Protein 1R1F (pdb70)

Structure (mmCIF, N/CA/C/O backbone):
data_1R1F
#
_entry.id   1R1F
#
loop_
_atom_site.group_PDB
_atom_site.id
_atom_site.type_symbol
_atom_site.label_atom_id
_atom_site.label_alt_id
_atom_site.label_comp_id
_atom_site.label_asym_id
_atom_site.label_entity_id
_atom_site.label_seq_id
_atom_site.pdbx_PDB_ins_code
_atom_site.Cartn_x
_atom_site.Cartn_y
_atom_site.Cartn_z
_atom_site.occupancy
_atom_site.B_iso_or_equiv
_atom_site.auth_seq_id
_atom_site.auth_comp_id
_atom_site.auth_asym_id
_atom_site.auth_atom_id
_atom_site.pdbx_PDB_model_num
ATOM 1 N N . THR A 1 1 ? 4.354 7.606 -0.552 1.00 0.00 1 THR A N 1
ATOM 2 C CA . THR A 1 1 ? 3.539 8.116 -1.624 1.00 0.00 1 THR A CA 1
ATOM 3 C C . THR A 1 1 ? 3.511 7.084 -2.737 1.00 0.00 1 THR A C 1
ATOM 4 O O . THR A 1 1 ? 4.138 7.264 -3.778 1.00 0.00 1 THR A O 1
ATOM 15 N N . PHE A 1 2 ? 2.801 5.991 -2.472 1.00 0.00 2 PHE A N 1
ATOM 16 C CA . PHE A 1 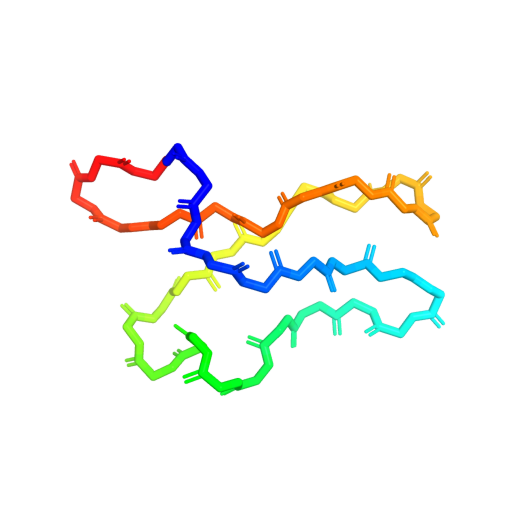2 ? 2.665 4.879 -3.404 1.00 0.00 2 PHE A CA 1
ATOM 17 C C . PHE A 1 2 ? 3.911 3.975 -3.385 1.00 0.00 2 PHE A C 1
ATOM 18 O O . PHE A 1 2 ? 4.853 4.173 -4.148 1.00 0.00 2 PHE A O 1
ATOM 35 N N . CYS A 1 3 ? 3.889 2.972 -2.506 1.00 0.00 3 CYS A N 1
ATOM 36 C CA . CYS A 1 3 ? 4.989 2.006 -2.387 1.00 0.00 3 CYS A CA 1
ATOM 37 C C . CYS A 1 3 ? 5.178 1.263 -3.694 1.00 0.00 3 CYS A C 1
ATOM 38 O O . CYS A 1 3 ? 6.217 1.369 -4.343 1.00 0.00 3 CYS A O 1
ATOM 45 N N . GLY A 1 4 ? 4.151 0.518 -4.065 1.00 0.00 4 GLY A N 1
ATOM 46 C CA . GLY A 1 4 ? 4.199 -0.235 -5.294 1.00 0.00 4 GLY A CA 1
ATOM 47 C C . GLY A 1 4 ? 2.931 -1.025 -5.544 1.00 0.00 4 GLY A C 1
ATOM 48 O O . GLY A 1 4 ? 2.367 -0.979 -6.634 1.00 0.00 4 GLY A O 1
ATOM 52 N N . GLU A 1 5 ? 2.482 -1.757 -4.534 1.00 0.00 5 GLU A N 1
ATOM 53 C CA . GLU A 1 5 ? 1.274 -2.565 -4.657 1.00 0.00 5 GLU A CA 1
ATOM 54 C C . GLU A 1 5 ? 0.021 -1.721 -4.419 1.00 0.00 5 GLU A C 1
ATOM 55 O O . GLU A 1 5 ? 0.056 -0.490 -4.480 1.00 0.00 5 GLU A O 1
ATOM 67 N N . THR A 1 6 ? -1.082 -2.392 -4.123 1.00 0.00 6 THR A N 1
ATOM 68 C CA . THR A 1 6 ? -2.348 -1.729 -3.856 1.00 0.00 6 THR A CA 1
ATOM 69 C C . THR A 1 6 ? -3.188 -2.587 -2.917 1.00 0.00 6 THR A C 1
ATOM 70 O O . THR A 1 6 ? -3.187 -3.812 -3.024 1.00 0.00 6 THR A O 1
ATOM 81 N N . CYS A 1 7 ? -3.899 -1.951 -2.006 1.00 0.00 7 CYS A N 1
ATOM 82 C CA . CYS A 1 7 ? -4.729 -2.682 -1.062 1.00 0.00 7 CYS A CA 1
ATOM 83 C C . CYS A 1 7 ? -6.200 -2.677 -1.509 1.00 0.00 7 CYS A C 1
ATOM 84 O O . CYS A 1 7 ? -6.877 -1.657 -1.435 1.00 0.00 7 CYS A O 1
ATOM 91 N N . ARG A 1 8 ? -6.678 -3.831 -1.985 1.00 0.00 8 ARG A N 1
ATOM 92 C CA . ARG A 1 8 ? -8.068 -3.971 -2.448 1.00 0.00 8 ARG A CA 1
ATOM 93 C C . ARG A 1 8 ? -8.946 -4.422 -1.306 1.00 0.00 8 ARG A C 1
ATOM 94 O O . ARG A 1 8 ? -8.895 -3.863 -0.215 1.00 0.00 8 ARG A O 1
ATOM 115 N N . VAL A 1 9 ? -9.726 -5.474 -1.543 1.00 0.00 9 VAL A N 1
ATOM 116 C CA . VAL A 1 9 ? -10.573 -5.999 -0.504 1.00 0.00 9 VAL A CA 1
ATOM 117 C C . VAL A 1 9 ? -9.817 -7.046 0.310 1.00 0.00 9 VAL A C 1
ATOM 118 O O . VAL A 1 9 ? -10.391 -7.928 0.944 1.00 0.00 9 VAL A O 1
ATOM 131 N N . ILE A 1 10 ? -8.514 -6.867 0.285 1.00 0.00 10 ILE A N 1
ATOM 132 C CA . ILE A 1 10 ? -7.531 -7.672 0.989 1.00 0.00 10 ILE A CA 1
ATOM 133 C C . ILE A 1 10 ? -6.291 -6.799 1.087 1.00 0.00 10 ILE A C 1
ATOM 134 O O . ILE A 1 10 ? -5.294 -7.025 0.402 1.00 0.00 10 ILE A O 1
ATOM 150 N N . PRO A 1 11 ? -6.386 -5.712 1.870 1.00 0.00 11 PRO A N 1
ATOM 151 C CA . PRO A 1 11 ? -5.319 -4.724 1.991 1.00 0.00 11 PRO A CA 1
ATOM 152 C C . PRO A 1 11 ? -4.042 -5.205 2.645 1.00 0.00 11 PRO A C 1
ATOM 153 O O . PRO A 1 11 ? -3.775 -6.396 2.780 1.00 0.00 11 PRO A O 1
ATOM 164 N N . VAL A 1 12 ? -3.269 -4.207 3.044 1.00 0.00 12 VAL A N 1
ATOM 165 C CA . VAL A 1 12 ? -1.991 -4.382 3.693 1.00 0.00 12 VAL A CA 1
ATOM 166 C C . VAL A 1 12 ? -1.032 -5.156 2.809 1.00 0.00 12 VAL A C 1
ATOM 167 O O . VAL A 1 12 ? -0.686 -6.303 3.100 1.00 0.00 12 VAL A O 1
ATOM 180 N N . CYS A 1 13 ? -0.618 -4.511 1.730 1.00 0.00 13 CYS A N 1
ATOM 181 C CA . CYS A 1 13 ? 0.315 -5.107 0.780 1.00 0.00 13 CYS A CA 1
ATOM 182 C C . CYS A 1 13 ? 1.491 -5.736 1.530 1.00 0.00 13 CYS A C 1
ATOM 183 O O . CYS A 1 13 ? 2.266 -5.042 2.183 1.00 0.00 13 CYS A O 1
ATOM 190 N N . THR A 1 14 ? 1.562 -7.059 1.488 1.00 0.00 14 THR A N 1
ATOM 191 C CA . THR A 1 14 ? 2.574 -7.811 2.221 1.00 0.00 14 THR A CA 1
ATOM 192 C C . THR A 1 14 ? 3.964 -7.812 1.564 1.00 0.00 14 THR A C 1
ATOM 193 O O . THR A 1 14 ? 4.967 -7.994 2.256 1.00 0.00 14 THR A O 1
ATOM 204 N N . TYR A 1 15 ? 4.046 -7.609 0.256 1.00 0.00 15 TYR A N 1
ATOM 205 C CA . TYR A 1 15 ? 5.346 -7.601 -0.411 1.00 0.00 15 TYR A CA 1
ATOM 206 C C . TYR A 1 15 ? 6.120 -6.345 -0.023 1.00 0.00 15 TYR A C 1
ATOM 207 O O . TYR A 1 15 ? 7.291 -6.401 0.353 1.00 0.00 15 TYR A O 1
ATOM 225 N N . SER A 1 16 ? 5.439 -5.222 -0.109 1.00 0.00 16 SER A N 1
ATOM 226 C CA . SER A 1 16 ? 6.015 -3.930 0.231 1.00 0.00 16 SER A CA 1
ATOM 227 C C . SER A 1 16 ? 6.026 -3.725 1.747 1.00 0.00 16 SER A C 1
ATOM 228 O O . SER A 1 16 ? 6.660 -2.798 2.259 1.00 0.00 16 SER A O 1
ATOM 236 N N . ALA A 1 17 ? 5.328 -4.610 2.461 1.00 0.00 17 ALA A N 1
ATOM 237 C CA . ALA A 1 17 ? 5.251 -4.552 3.920 1.00 0.00 17 ALA A CA 1
ATOM 238 C C . ALA A 1 17 ? 6.627 -4.691 4.561 1.00 0.00 17 ALA A C 1
ATOM 239 O O . ALA A 1 17 ? 6.827 -4.267 5.695 1.00 0.00 17 ALA A O 1
ATOM 246 N N . ALA A 1 18 ? 7.572 -5.281 3.828 1.00 0.00 18 ALA A N 1
ATOM 247 C CA . ALA A 1 18 ? 8.937 -5.464 4.326 1.00 0.00 18 ALA A CA 1
ATOM 248 C C . ALA A 1 18 ? 9.545 -4.118 4.718 1.00 0.00 18 ALA A C 1
ATOM 249 O O . ALA A 1 18 ? 10.260 -4.006 5.711 1.00 0.00 18 ALA A O 1
ATOM 256 N N . LEU A 1 19 ? 9.221 -3.097 3.935 1.00 0.00 19 LEU A N 1
ATOM 257 C CA . LEU A 1 19 ? 9.686 -1.738 4.183 1.00 0.00 19 LEU A CA 1
ATOM 258 C C . LEU A 1 19 ? 8.899 -1.083 5.304 1.00 0.00 19 LEU A C 1
ATOM 259 O O . LEU A 1 19 ? 9.339 -0.103 5.897 1.00 0.00 19 LEU A O 1
ATOM 275 N N . GLY A 1 20 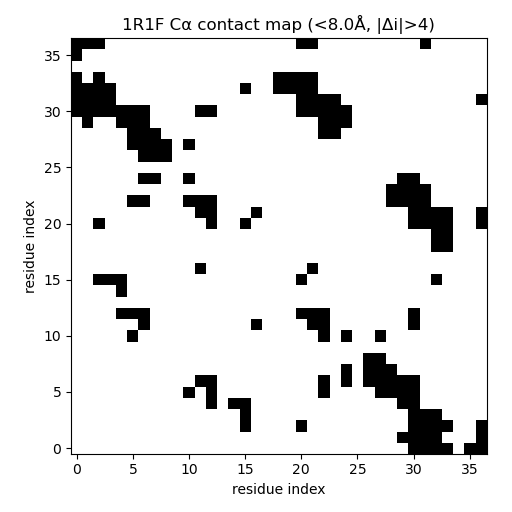? 7.720 -1.616 5.554 1.00 0.00 20 GLY A N 1
ATOM 276 C CA . GLY A 1 20 ? 6.848 -1.061 6.563 1.00 0.00 20 GLY A CA 1
ATOM 277 C C . GLY A 1 20 ? 5.819 -0.176 5.906 1.00 0.00 20 GLY A C 1
ATOM 278 O O . GLY A 1 20 ? 5.164 0.639 6.557 1.00 0.00 20 GLY A O 1
ATOM 282 N N . CYS A 1 21 ? 5.698 -0.363 4.594 1.00 0.00 21 CYS A N 1
ATOM 283 C CA . CYS A 1 21 ? 4.765 0.380 3.765 1.00 0.00 21 CYS A CA 1
ATOM 284 C C . CYS A 1 21 ? 3.340 0.180 4.259 1.00 0.00 21 CYS A C 1
ATOM 285 O O . CYS A 1 21 ? 2.946 -0.931 4.625 1.00 0.00 21 CYS A O 1
ATOM 292 N N . THR A 1 22 ? 2.576 1.260 4.299 1.00 0.00 22 THR A N 1
ATOM 293 C CA . THR A 1 22 ? 1.218 1.198 4.787 1.00 0.00 22 THR A CA 1
ATOM 294 C C . THR A 1 22 ? 0.247 1.820 3.806 1.00 0.00 22 THR A C 1
ATOM 295 O O . THR A 1 22 ? 0.498 2.876 3.227 1.00 0.00 22 THR A O 1
ATOM 306 N N . CYS A 1 23 ? -0.860 1.147 3.620 1.00 0.00 23 CYS A N 1
ATOM 307 C CA . CYS A 1 23 ? -1.894 1.607 2.722 1.00 0.00 23 CYS A CA 1
ATOM 308 C C . CYS A 1 23 ? -2.904 2.449 3.491 1.00 0.00 23 CYS A C 1
ATOM 309 O O . CYS A 1 23 ? -2.938 2.407 4.721 1.00 0.00 23 CYS A O 1
ATOM 316 N N . ASP A 1 24 ? -3.736 3.180 2.768 1.00 0.00 24 ASP A N 1
ATOM 317 C CA . ASP A 1 24 ? -4.768 4.005 3.387 1.00 0.00 24 ASP A CA 1
ATOM 318 C C . ASP A 1 24 ? -6.040 3.174 3.572 1.00 0.00 24 ASP A C 1
ATOM 319 O O . ASP A 1 24 ? -6.674 3.216 4.625 1.00 0.00 24 ASP A O 1
ATOM 328 N N . ASP A 1 25 ? -6.363 2.396 2.535 1.00 0.00 25 ASP A N 1
ATOM 329 C CA . ASP A 1 25 ? -7.524 1.488 2.509 1.00 0.00 25 ASP A CA 1
ATOM 330 C C . ASP A 1 25 ? -8.849 2.194 2.638 1.00 0.00 25 ASP A C 1
ATOM 331 O O . ASP A 1 25 ? -9.158 2.874 3.614 1.00 0.00 25 ASP A O 1
ATOM 340 N N . ARG A 1 26 ? -9.642 1.965 1.621 1.00 0.00 26 ARG A N 1
ATOM 341 C CA . ARG A 1 26 ? -10.971 2.498 1.517 1.00 0.00 26 ARG A CA 1
ATOM 342 C C . ARG A 1 26 ? -11.751 1.541 0.661 1.00 0.00 26 ARG A C 1
ATOM 343 O O . ARG A 1 26 ? -12.433 1.949 -0.278 1.00 0.00 26 ARG A O 1
ATOM 364 N N . SER A 1 27 ? -11.545 0.251 0.956 1.00 0.00 27 SER A N 1
ATOM 365 C CA . SER A 1 27 ? -12.123 -0.853 0.197 1.00 0.00 27 SER A CA 1
ATOM 366 C C . SER A 1 27 ? -11.230 -1.085 -1.018 1.00 0.00 27 SER A C 1
ATOM 367 O O . SER A 1 27 ? -11.198 -2.167 -1.610 1.00 0.00 27 SER A O 1
ATOM 375 N N . ASP A 1 28 ? -10.475 -0.034 -1.326 1.00 0.00 28 ASP A N 1
ATOM 376 C CA . ASP A 1 28 ? -9.506 0.001 -2.400 1.00 0.00 28 ASP A CA 1
ATOM 377 C C . ASP A 1 28 ? -8.846 1.372 -2.406 1.00 0.00 28 ASP A C 1
ATOM 378 O O . ASP A 1 28 ? -9.477 2.370 -2.049 1.00 0.00 28 ASP A O 1
ATOM 387 N N . GLY A 1 29 ? -7.578 1.420 -2.776 1.00 0.00 29 GLY A N 1
ATOM 388 C CA . GLY A 1 29 ? -6.862 2.679 -2.791 1.00 0.00 29 GLY A CA 1
ATOM 389 C C . GLY A 1 29 ? -5.497 2.554 -3.415 1.00 0.00 29 GLY A C 1
ATOM 390 O O . GLY A 1 29 ? -5.375 2.426 -4.631 1.00 0.00 29 GLY A O 1
ATOM 394 N N . LEU A 1 30 ? -4.464 2.603 -2.578 1.00 0.00 30 LEU A N 1
ATOM 395 C CA . LEU A 1 30 ? -3.089 2.506 -3.049 1.00 0.00 30 LEU A CA 1
ATOM 396 C C . LEU A 1 30 ? -2.128 2.436 -1.865 1.00 0.00 30 LEU A C 1
ATOM 397 O O . LEU A 1 30 ? -2.158 3.298 -0.984 1.00 0.00 30 LEU A O 1
ATOM 413 N N . CYS A 1 31 ? -1.277 1.412 -1.840 1.00 0.00 31 CYS A N 1
ATOM 414 C CA . CYS A 1 31 ? -0.315 1.250 -0.754 1.00 0.00 31 CYS A CA 1
ATOM 415 C C . CYS A 1 31 ? 0.734 2.346 -0.812 1.00 0.00 31 CYS A C 1
ATOM 416 O O . CYS A 1 31 ? 1.212 2.704 -1.887 1.00 0.00 31 CYS A O 1
ATOM 423 N N . LYS A 1 32 ? 1.071 2.907 0.339 1.00 0.00 32 LYS A N 1
ATOM 424 C CA . LYS A 1 32 ? 2.032 3.986 0.397 1.00 0.00 32 LYS A CA 1
ATOM 425 C C . LYS A 1 32 ? 3.411 3.478 0.783 1.00 0.00 32 LYS A C 1
ATOM 426 O O . LYS A 1 32 ? 3.533 2.428 1.399 1.00 0.00 32 LYS A O 1
ATOM 445 N N . ARG A 1 33 ? 4.441 4.207 0.356 1.00 0.00 33 ARG A N 1
ATOM 446 C CA . ARG A 1 33 ? 5.832 3.815 0.597 1.00 0.00 33 ARG A CA 1
ATOM 447 C C . ARG A 1 33 ? 6.286 4.156 2.026 1.00 0.00 33 ARG A C 1
ATOM 448 O O . ARG A 1 33 ? 5.472 4.177 2.943 1.00 0.00 33 ARG A O 1
ATOM 469 N N . ASN A 1 34 ? 7.583 4.424 2.187 1.00 0.00 34 ASN A N 1
ATOM 470 C CA . ASN A 1 34 ? 8.201 4.771 3.471 1.00 0.00 34 ASN A CA 1
ATOM 471 C C . ASN A 1 34 ? 9.328 5.751 3.215 1.00 0.00 34 ASN A C 1
ATOM 472 O O . ASN A 1 34 ? 9.940 5.716 2.152 1.00 0.00 34 ASN A O 1
ATOM 483 N N . GLY A 1 35 ? 9.557 6.665 4.151 1.00 0.00 35 GLY A N 1
ATOM 484 C CA . GLY A 1 35 ? 10.570 7.693 3.955 1.00 0.00 35 GLY A CA 1
ATOM 485 C C . GLY A 1 35 ? 9.955 8.830 3.174 1.00 0.00 35 GLY A C 1
ATOM 486 O O . GLY A 1 35 ? 10.074 10.002 3.525 1.00 0.00 35 GLY A O 1
ATOM 490 N N . ASP A 1 36 ? 9.227 8.426 2.149 1.00 0.00 36 ASP A N 1
ATOM 491 C CA . ASP A 1 36 ? 8.472 9.309 1.284 1.00 0.00 36 ASP A CA 1
ATOM 492 C C . ASP A 1 36 ? 7.172 8.579 0.884 1.00 0.00 36 ASP A C 1
ATOM 493 O O . ASP A 1 36 ? 6.849 8.454 -0.296 1.00 0.00 36 ASP A O 1
ATOM 502 N N . PRO A 1 37 ? 6.415 8.040 1.886 1.00 0.00 37 PRO A N 1
ATOM 503 C CA . PRO A 1 37 ? 5.171 7.268 1.660 1.00 0.00 37 PRO A CA 1
ATOM 504 C C . PRO A 1 37 ? 4.182 7.935 0.720 1.00 0.00 37 PRO A C 1
ATOM 505 O O . PRO A 1 37 ? 3.304 8.700 1.120 1.00 0.00 37 PRO A O 1
ATOM 516 N N . THR A 1 1 ? 5.232 7.166 -0.784 1.00 0.00 1 THR A N 2
ATOM 517 C CA . THR A 1 1 ? 4.523 7.327 -2.011 1.00 0.00 1 THR A CA 2
ATOM 518 C C . THR A 1 1 ? 4.120 5.929 -2.423 1.00 0.00 1 THR A C 2
ATOM 519 O O . THR A 1 1 ? 4.652 4.967 -1.871 1.00 0.00 1 THR A O 2
ATOM 530 N N . PHE A 1 2 ? 3.176 5.824 -3.331 1.00 0.00 2 PHE A N 2
ATOM 531 C CA . PHE A 1 2 ? 2.672 4.537 -3.792 1.00 0.00 2 PHE A CA 2
ATOM 532 C C . PHE A 1 2 ? 3.809 3.537 -4.044 1.00 0.00 2 PHE A C 2
ATOM 533 O O . PHE A 1 2 ? 4.562 3.657 -5.009 1.00 0.00 2 PHE A O 2
ATOM 550 N N . CYS A 1 3 ? 3.937 2.587 -3.118 1.00 0.00 3 CYS A N 2
ATOM 551 C CA . CYS A 1 3 ? 4.985 1.563 -3.160 1.00 0.00 3 CYS A CA 2
ATOM 552 C C . CYS A 1 3 ? 4.977 0.773 -4.467 1.00 0.00 3 CYS A C 2
ATOM 553 O O . CYS A 1 3 ? 5.933 0.821 -5.240 1.00 0.00 3 CYS A O 2
ATOM 560 N N . GLY A 1 4 ? 3.901 0.032 -4.688 1.00 0.00 4 GLY A N 2
ATOM 561 C CA . GLY A 1 4 ? 3.777 -0.784 -5.880 1.00 0.00 4 GLY A CA 2
ATOM 562 C C . GLY A 1 4 ? 2.547 -1.654 -5.797 1.00 0.00 4 GLY A C 2
ATOM 563 O O . GLY A 1 4 ? 1.787 -1.774 -6.756 1.00 0.00 4 GLY A O 2
ATOM 567 N N . GLU A 1 5 ? 2.339 -2.235 -4.623 1.00 0.00 5 GLU A N 2
ATOM 568 C CA . GLU A 1 5 ? 1.175 -3.069 -4.378 1.00 0.00 5 GLU A CA 2
ATOM 569 C C . GLU A 1 5 ? -0.060 -2.203 -4.200 1.00 0.00 5 GLU A C 2
ATOM 570 O O . GLU A 1 5 ? 0.040 -0.978 -4.087 1.00 0.00 5 GLU A O 2
ATOM 582 N N . THR A 1 6 ? -1.218 -2.832 -4.141 1.00 0.00 6 THR A N 2
ATOM 583 C CA . THR A 1 6 ? -2.454 -2.105 -3.944 1.00 0.00 6 THR A CA 2
ATOM 584 C C . THR A 1 6 ? -3.335 -2.794 -2.911 1.00 0.00 6 THR A C 2
ATOM 585 O O . THR A 1 6 ? -3.854 -3.887 -3.140 1.00 0.00 6 THR A O 2
ATOM 596 N N . CYS A 1 7 ? -3.515 -2.129 -1.787 1.00 0.00 7 CYS A N 2
ATOM 597 C CA . CYS A 1 7 ? -4.352 -2.632 -0.705 1.00 0.00 7 CYS A CA 2
ATOM 598 C C . CYS A 1 7 ? -5.826 -2.374 -1.031 1.00 0.00 7 CYS A C 2
ATOM 599 O O . CYS A 1 7 ? -6.511 -1.627 -0.339 1.00 0.00 7 CYS A O 2
ATOM 606 N N . ARG A 1 8 ? -6.269 -2.983 -2.131 1.00 0.00 8 ARG A N 2
ATOM 607 C CA . ARG A 1 8 ? -7.634 -2.844 -2.648 1.00 0.00 8 ARG A CA 2
ATOM 608 C C . ARG A 1 8 ? -8.671 -3.579 -1.800 1.00 0.00 8 ARG A C 2
ATOM 609 O O . ARG A 1 8 ? -8.813 -3.332 -0.608 1.00 0.00 8 ARG A O 2
ATOM 630 N N . VAL A 1 9 ? -9.386 -4.501 -2.437 1.00 0.00 9 VAL A N 2
ATOM 631 C CA . VAL A 1 9 ? -10.420 -5.292 -1.761 1.00 0.00 9 VAL A CA 2
ATOM 632 C C . VAL A 1 9 ? -9.787 -6.514 -1.109 1.00 0.00 9 VAL A C 2
ATOM 633 O O . VAL A 1 9 ? -10.426 -7.535 -0.865 1.00 0.00 9 VAL A O 2
ATOM 646 N N . ILE A 1 10 ? -8.515 -6.335 -0.815 1.00 0.00 10 ILE A N 2
ATOM 647 C CA . ILE A 1 10 ? -7.645 -7.299 -0.162 1.00 0.00 10 ILE A CA 2
ATOM 648 C C . ILE A 1 10 ? -6.389 -6.532 0.215 1.00 0.00 10 ILE A C 2
ATOM 649 O O . ILE A 1 10 ? -5.345 -6.670 -0.423 1.00 0.00 10 ILE A O 2
ATOM 665 N N . PRO A 1 11 ? -6.506 -5.632 1.208 1.00 0.00 11 PRO A N 2
ATOM 666 C CA . PRO A 1 11 ? -5.406 -4.765 1.624 1.00 0.00 11 PRO A CA 2
ATOM 667 C C . PRO A 1 11 ? -4.234 -5.485 2.269 1.00 0.00 11 PRO A C 2
ATOM 668 O O . PRO A 1 11 ? -4.018 -6.679 2.078 1.00 0.00 11 PRO A O 2
ATOM 679 N N . VAL A 1 12 ? -3.482 -4.706 3.034 1.00 0.00 12 VAL A N 2
ATOM 680 C CA . VAL A 1 12 ? -2.303 -5.175 3.735 1.00 0.00 12 VAL A CA 2
ATOM 681 C C . VAL A 1 12 ? -1.238 -5.613 2.743 1.00 0.00 12 VAL A C 2
ATOM 682 O O . VAL A 1 12 ? -0.928 -6.798 2.612 1.00 0.00 12 VAL A O 2
ATOM 695 N N . CYS A 1 13 ? -0.696 -4.627 2.044 1.00 0.00 13 CYS A N 2
ATOM 696 C CA . CYS A 1 13 ? 0.340 -4.846 1.044 1.00 0.00 13 CYS A CA 2
ATOM 697 C C . CYS A 1 13 ? 1.481 -5.658 1.657 1.00 0.00 13 CYS A C 2
ATOM 698 O O . CYS A 1 13 ? 2.234 -5.142 2.475 1.00 0.00 13 CYS A O 2
ATOM 705 N N . THR A 1 14 ? 1.573 -6.927 1.292 1.00 0.00 14 THR A N 2
ATOM 706 C CA . THR A 1 14 ? 2.588 -7.818 1.847 1.00 0.00 14 THR A CA 2
ATOM 707 C C . THR A 1 14 ? 3.970 -7.627 1.209 1.00 0.00 14 THR A C 2
ATOM 708 O O . THR A 1 14 ? 4.991 -7.706 1.892 1.00 0.00 14 THR A O 2
ATOM 719 N N . TYR A 1 15 ? 4.008 -7.370 -0.088 1.00 0.00 15 TYR A N 2
ATOM 720 C CA . TYR A 1 15 ? 5.269 -7.172 -0.793 1.00 0.00 15 TYR A CA 2
ATOM 721 C C . TYR A 1 15 ? 5.890 -5.850 -0.380 1.00 0.00 15 TYR A C 2
ATOM 722 O O . TYR A 1 15 ? 7.086 -5.751 -0.119 1.00 0.00 15 TYR A O 2
ATOM 740 N N . SER A 1 16 ? 5.050 -4.837 -0.315 1.00 0.00 16 SER A N 2
ATOM 741 C CA . SER A 1 16 ? 5.481 -3.503 0.070 1.00 0.00 16 SER A CA 2
ATOM 742 C C . SER A 1 16 ? 5.608 -3.387 1.590 1.00 0.00 16 SER A C 2
ATOM 743 O O . SER A 1 16 ? 6.102 -2.384 2.106 1.00 0.00 16 SER A O 2
ATOM 751 N N . ALA A 1 17 ? 5.160 -4.417 2.302 1.00 0.00 17 ALA A N 2
ATOM 752 C CA . ALA A 1 17 ? 5.217 -4.423 3.762 1.00 0.00 17 ALA A CA 2
ATOM 753 C C . ALA A 1 17 ? 6.651 -4.357 4.283 1.00 0.00 17 ALA A C 2
ATOM 754 O O . ALA A 1 17 ? 6.877 -3.911 5.402 1.00 0.00 17 ALA A O 2
ATOM 761 N N . ALA A 1 18 ? 7.612 -4.807 3.471 1.00 0.00 18 ALA A N 2
ATOM 762 C CA . ALA A 1 18 ? 9.026 -4.797 3.861 1.00 0.00 18 ALA A CA 2
ATOM 763 C C . ALA A 1 18 ? 9.456 -3.401 4.311 1.00 0.00 18 ALA A C 2
ATOM 764 O O . ALA A 1 18 ? 10.134 -3.238 5.323 1.00 0.00 18 ALA A O 2
ATOM 771 N N . LEU A 1 19 ? 9.018 -2.402 3.561 1.00 0.00 19 LEU A N 2
ATOM 772 C CA . LEU A 1 19 ? 9.302 -1.003 3.869 1.00 0.00 19 LEU A CA 2
ATOM 773 C C . LEU A 1 19 ? 8.422 -0.456 4.968 1.00 0.00 19 LEU A C 2
ATOM 774 O O . LEU A 1 19 ? 8.621 0.666 5.419 1.00 0.00 19 LEU A O 2
ATOM 790 N N . GLY A 1 20 ? 7.428 -1.218 5.354 1.00 0.00 20 GLY A N 2
ATOM 791 C CA . GLY A 1 20 ? 6.498 -0.757 6.355 1.00 0.00 20 GLY A CA 2
ATOM 792 C C . GLY A 1 20 ? 5.496 0.160 5.705 1.00 0.00 20 GLY A C 2
ATOM 793 O O . GLY A 1 20 ? 5.043 1.138 6.299 1.00 0.00 20 GLY A O 2
ATOM 797 N N . CYS A 1 21 ? 5.187 -0.169 4.454 1.00 0.00 21 CYS A N 2
ATOM 798 C CA . CYS A 1 21 ? 4.261 0.598 3.643 1.00 0.00 21 CYS A CA 2
ATOM 799 C C . CYS A 1 21 ? 2.913 0.756 4.326 1.00 0.00 21 CYS A C 2
ATOM 800 O O . CYS A 1 21 ? 2.191 -0.220 4.546 1.00 0.00 21 CYS A O 2
ATOM 807 N N . THR A 1 22 ? 2.574 1.995 4.639 1.00 0.00 22 THR A N 2
ATOM 808 C CA . THR A 1 22 ? 1.318 2.299 5.270 1.00 0.00 22 THR A CA 2
ATOM 809 C C . THR A 1 22 ? 0.269 2.604 4.221 1.00 0.00 22 THR A C 2
ATOM 810 O O . THR A 1 22 ? 0.469 3.417 3.322 1.00 0.00 22 THR A O 2
ATOM 821 N N . CYS A 1 23 ? -0.844 1.936 4.338 1.00 0.00 23 CYS A N 2
ATOM 822 C CA . CYS A 1 23 ? -1.942 2.120 3.412 1.00 0.00 23 CYS A CA 2
ATOM 823 C C . CYS A 1 23 ? -2.905 3.187 3.950 1.00 0.00 23 CYS A C 2
ATOM 824 O O . CYS A 1 23 ? -2.490 4.139 4.608 1.00 0.00 23 CYS A O 2
ATOM 831 N N . ASP A 1 24 ? -4.180 2.989 3.682 1.00 0.00 24 ASP A N 2
ATOM 832 C CA . ASP A 1 24 ? -5.250 3.871 4.129 1.00 0.00 24 ASP A CA 2
ATOM 833 C C . ASP A 1 24 ? -6.508 3.027 4.285 1.00 0.00 24 ASP A C 2
ATOM 834 O O . ASP A 1 24 ? -7.103 2.959 5.356 1.00 0.00 24 ASP A O 2
ATOM 843 N N . ASP A 1 25 ? -6.840 2.346 3.188 1.00 0.00 25 ASP A N 2
ATOM 844 C CA . ASP A 1 25 ? -7.977 1.426 3.088 1.00 0.00 25 ASP A CA 2
ATOM 845 C C . ASP A 1 25 ? -9.321 2.059 3.331 1.00 0.00 25 ASP A C 2
ATOM 846 O O . ASP A 1 25 ? -9.597 2.695 4.348 1.00 0.00 25 ASP A O 2
ATOM 855 N N . ARG A 1 26 ? -10.161 1.835 2.347 1.00 0.00 26 ARG A N 2
ATOM 856 C CA . ARG A 1 26 ? -11.519 2.310 2.343 1.00 0.00 26 ARG A CA 2
ATOM 857 C C . ARG A 1 26 ? -12.284 1.342 1.485 1.00 0.00 26 ARG A C 2
ATOM 858 O O . ARG A 1 26 ? -13.027 1.737 0.587 1.00 0.00 26 ARG A O 2
ATOM 879 N N . SER A 1 27 ? -11.985 0.061 1.730 1.00 0.00 27 SER A N 2
ATOM 880 C CA . SER A 1 27 ? -12.520 -1.049 0.957 1.00 0.00 27 SER A CA 2
ATOM 881 C C . SER A 1 27 ? -11.705 -1.122 -0.329 1.00 0.00 27 SER A C 2
ATOM 882 O O . SER A 1 27 ? -11.941 -1.950 -1.211 1.00 0.00 27 SER A O 2
ATOM 890 N N . ASP A 1 28 ? -10.719 -0.223 -0.366 1.00 0.00 28 ASP A N 2
ATOM 891 C CA . ASP A 1 28 ? -9.764 -0.060 -1.447 1.00 0.00 28 ASP A CA 2
ATOM 892 C C . ASP A 1 28 ? -8.930 1.183 -1.145 1.00 0.00 28 ASP A C 2
ATOM 893 O O . ASP A 1 28 ? -9.389 2.071 -0.422 1.00 0.00 28 ASP A O 2
ATOM 902 N N . GLY A 1 29 ? -7.717 1.250 -1.668 1.00 0.00 29 GLY A N 2
ATOM 903 C CA . GLY A 1 29 ? -6.874 2.399 -1.409 1.00 0.00 29 GLY A CA 2
ATOM 904 C C . GLY A 1 29 ? -5.593 2.385 -2.205 1.00 0.00 29 GLY A C 2
ATOM 905 O O . GLY A 1 29 ? -5.606 2.203 -3.420 1.00 0.00 29 GLY A O 2
ATOM 909 N N . LEU A 1 30 ? -4.482 2.608 -1.516 1.00 0.00 30 LEU A N 2
ATOM 910 C CA . LEU A 1 30 ? -3.187 2.655 -2.165 1.00 0.00 30 LEU A CA 2
ATOM 911 C C . LEU A 1 30 ? -2.063 2.611 -1.129 1.00 0.00 30 LEU A C 2
ATOM 912 O O . LEU A 1 30 ? -2.056 3.397 -0.178 1.00 0.00 30 LEU A O 2
ATOM 928 N N . CYS A 1 31 ? -1.124 1.689 -1.317 1.00 0.00 31 CYS A N 2
ATOM 929 C CA . CYS A 1 31 ? 0.005 1.531 -0.399 1.00 0.00 31 CYS A CA 2
ATOM 930 C C . CYS A 1 31 ? 0.960 2.716 -0.498 1.00 0.00 31 CYS A C 2
ATOM 931 O O . CYS A 1 31 ? 1.192 3.248 -1.584 1.00 0.00 31 CYS A O 2
ATOM 938 N N . LYS A 1 32 ? 1.508 3.127 0.634 1.00 0.00 32 LYS A N 2
ATOM 939 C CA . LYS A 1 32 ? 2.433 4.249 0.681 1.00 0.00 32 LYS A CA 2
ATOM 940 C C . LYS A 1 32 ? 3.731 3.809 1.363 1.00 0.00 32 LYS A C 2
ATOM 941 O O . LYS A 1 32 ? 3.693 3.081 2.341 1.00 0.00 32 LYS A O 2
ATOM 960 N N . ARG A 1 33 ? 4.875 4.194 0.797 1.00 0.00 33 ARG A N 2
ATOM 961 C CA . ARG A 1 33 ? 6.182 3.761 1.318 1.00 0.00 33 ARG A CA 2
ATOM 962 C C . ARG A 1 33 ? 6.625 4.517 2.571 1.00 0.00 33 ARG A C 2
ATOM 963 O O . ARG A 1 33 ? 5.810 4.873 3.415 1.00 0.00 33 ARG A O 2
ATOM 984 N N . ASN A 1 34 ? 7.938 4.733 2.681 1.00 0.00 34 ASN A N 2
ATOM 985 C CA . ASN A 1 34 ? 8.546 5.421 3.819 1.00 0.00 34 ASN A CA 2
ATOM 986 C C . ASN A 1 34 ? 9.802 6.140 3.362 1.00 0.00 34 ASN A C 2
ATOM 987 O O . ASN A 1 34 ? 10.330 5.832 2.296 1.00 0.00 34 ASN A O 2
ATOM 998 N N . GLY A 1 35 ? 10.233 7.140 4.128 1.00 0.00 35 GLY A N 2
ATOM 999 C CA . GLY A 1 35 ? 11.386 7.948 3.741 1.00 0.00 35 GLY A CA 2
ATOM 1000 C C . GLY A 1 35 ? 10.910 9.039 2.811 1.00 0.00 35 GLY A C 2
ATOM 1001 O O . GLY A 1 35 ? 11.203 10.221 2.980 1.00 0.00 35 GLY A O 2
ATOM 1005 N N . ASP A 1 36 ? 10.097 8.594 1.880 1.00 0.00 36 ASP A N 2
ATOM 1006 C CA . ASP A 1 36 ? 9.422 9.414 0.897 1.00 0.00 36 ASP A CA 2
ATOM 1007 C C . ASP A 1 36 ? 8.123 8.673 0.539 1.00 0.00 36 ASP A C 2
ATOM 1008 O O . ASP A 1 36 ? 7.881 8.311 -0.613 1.00 0.00 36 ASP A O 2
ATOM 1017 N N . PRO A 1 37 ? 7.282 8.384 1.572 1.00 0.00 37 PRO A N 2
ATOM 1018 C CA . PRO A 1 37 ? 6.024 7.627 1.424 1.00 0.00 37 PRO A CA 2
ATOM 1019 C C . PRO A 1 37 ? 5.188 8.035 0.221 1.00 0.00 37 PRO A C 2
ATOM 1020 O O . PRO A 1 37 ? 4.525 9.070 0.206 1.00 0.00 37 PRO A O 2
ATOM 1031 N N . THR A 1 1 ? 5.102 7.096 -0.978 1.00 0.00 1 THR A N 3
ATOM 1032 C CA . THR A 1 1 ? 4.421 7.238 -2.219 1.00 0.00 1 THR A CA 3
ATOM 1033 C C . THR A 1 1 ? 4.161 5.829 -2.696 1.00 0.00 1 THR A C 3
ATOM 1034 O O . THR A 1 1 ? 4.833 4.905 -2.232 1.00 0.00 1 THR A O 3
ATOM 1045 N N . PHE A 1 2 ? 3.169 5.674 -3.546 1.00 0.00 2 PHE A N 3
ATOM 1046 C CA . PHE A 1 2 ? 2.748 4.380 -4.067 1.00 0.00 2 PHE A CA 3
ATOM 1047 C C . PHE A 1 2 ? 3.915 3.408 -4.292 1.00 0.00 2 PHE A C 3
ATOM 1048 O O . PHE A 1 2 ? 4.632 3.496 -5.285 1.00 0.00 2 PHE A O 3
ATOM 1065 N N . CYS A 1 3 ? 4.092 2.501 -3.330 1.00 0.00 3 CYS A N 3
ATOM 1066 C CA . CYS A 1 3 ? 5.160 1.500 -3.370 1.00 0.00 3 CYS A CA 3
ATOM 1067 C C . CYS A 1 3 ? 5.066 0.627 -4.620 1.00 0.00 3 CYS A C 3
ATOM 1068 O O . CYS A 1 3 ? 5.965 0.625 -5.458 1.00 0.00 3 CYS A O 3
ATOM 1075 N N . GLY A 1 4 ? 3.974 -0.122 -4.728 1.00 0.00 4 GLY A N 3
ATOM 1076 C CA . GLY A 1 4 ? 3.781 -0.997 -5.869 1.00 0.00 4 GLY A CA 3
ATOM 1077 C C . GLY A 1 4 ? 2.481 -1.771 -5.781 1.00 0.00 4 GLY A C 3
ATOM 1078 O O . GLY A 1 4 ? 1.755 -1.897 -6.764 1.00 0.00 4 GLY A O 3
ATOM 1082 N N . GLU A 1 5 ? 2.188 -2.291 -4.597 1.00 0.00 5 GLU A N 3
ATOM 1083 C CA . GLU A 1 5 ? 0.964 -3.054 -4.381 1.00 0.00 5 GLU A CA 3
ATOM 1084 C C . GLU A 1 5 ? -0.220 -2.124 -4.169 1.00 0.00 5 GLU A C 3
ATOM 1085 O O . GLU A 1 5 ? -0.058 -0.912 -4.013 1.00 0.00 5 GLU A O 3
ATOM 1097 N N . THR A 1 6 ? -1.402 -2.709 -4.111 1.00 0.00 6 THR A N 3
ATOM 1098 C CA . THR A 1 6 ? -2.618 -1.961 -3.863 1.00 0.00 6 THR A CA 3
ATOM 1099 C C . THR A 1 6 ? -3.540 -2.779 -2.972 1.00 0.00 6 THR A C 3
ATOM 1100 O O . THR A 1 6 ? -3.938 -3.889 -3.331 1.00 0.00 6 THR A O 3
ATOM 1111 N N . CYS A 1 7 ? -3.862 -2.234 -1.810 1.00 0.00 7 CYS A N 3
ATOM 1112 C CA . CYS A 1 7 ? -4.735 -2.909 -0.862 1.00 0.00 7 CYS A CA 3
ATOM 1113 C C . CYS A 1 7 ? -6.191 -2.826 -1.345 1.00 0.00 7 CYS A C 3
ATOM 1114 O O . CYS A 1 7 ? -7.001 -2.085 -0.797 1.00 0.00 7 CYS A O 3
ATOM 1121 N N . ARG A 1 8 ? -6.476 -3.567 -2.417 1.00 0.00 8 ARG A N 3
ATOM 1122 C CA . ARG A 1 8 ? -7.794 -3.584 -3.058 1.00 0.00 8 ARG A CA 3
ATOM 1123 C C . ARG A 1 8 ? -8.877 -4.196 -2.160 1.00 0.00 8 ARG A C 3
ATOM 1124 O O . ARG A 1 8 ? -9.402 -3.543 -1.267 1.00 0.00 8 ARG A O 3
ATOM 1145 N N . VAL A 1 9 ? -9.212 -5.457 -2.413 1.00 0.00 9 VAL A N 3
ATOM 1146 C CA . VAL A 1 9 ? -10.242 -6.149 -1.638 1.00 0.00 9 VAL A CA 3
ATOM 1147 C C . VAL A 1 9 ? -9.610 -6.784 -0.412 1.00 0.00 9 VAL A C 3
ATOM 1148 O O . VAL A 1 9 ? -10.167 -6.763 0.682 1.00 0.00 9 VAL A O 3
ATOM 1161 N N . ILE A 1 10 ? -8.412 -7.297 -0.608 1.00 0.00 10 ILE A N 3
ATOM 1162 C CA . ILE A 1 10 ? -7.636 -7.886 0.464 1.00 0.00 10 ILE A CA 3
ATOM 1163 C C . ILE A 1 10 ? -6.414 -7.002 0.669 1.00 0.00 10 ILE A C 3
ATOM 1164 O O . ILE A 1 10 ? -5.402 -7.152 -0.014 1.00 0.00 10 ILE A O 3
ATOM 1180 N N . PRO A 1 11 ? -6.528 -5.999 1.547 1.00 0.00 11 PRO A N 3
ATOM 1181 C CA . PRO A 1 11 ? -5.462 -5.030 1.775 1.00 0.00 11 PRO A CA 3
ATOM 1182 C C . PRO A 1 11 ? -4.215 -5.573 2.440 1.00 0.00 11 PRO A C 3
ATOM 1183 O O . PRO A 1 11 ? -3.883 -6.754 2.358 1.00 0.00 11 PRO A O 3
ATOM 1194 N N . VAL A 1 12 ? -3.540 -4.649 3.102 1.00 0.00 12 VAL A N 3
ATOM 1195 C CA . VAL A 1 12 ? -2.313 -4.902 3.817 1.00 0.00 12 VAL A CA 3
ATOM 1196 C C . VAL A 1 12 ? -1.203 -5.329 2.875 1.00 0.00 12 VAL A C 3
ATOM 1197 O O . VAL A 1 12 ? -0.896 -6.514 2.741 1.00 0.00 12 VAL A O 3
ATOM 1210 N N . CYS A 1 13 ? -0.613 -4.335 2.237 1.00 0.00 13 CYS A N 3
ATOM 1211 C CA . CYS A 1 13 ? 0.488 -4.542 1.301 1.00 0.00 13 CYS A CA 3
ATOM 1212 C C . CYS A 1 13 ? 1.571 -5.397 1.968 1.00 0.00 13 CYS A C 3
ATOM 1213 O O . CYS A 1 13 ? 2.249 -4.938 2.884 1.00 0.00 13 CYS A O 3
ATOM 1220 N N . THR A 1 14 ? 1.669 -6.656 1.557 1.00 0.00 14 THR A N 3
ATOM 1221 C CA . THR A 1 14 ? 2.604 -7.601 2.164 1.00 0.00 14 THR A CA 3
ATOM 1222 C C . THR A 1 14 ? 4.012 -7.613 1.537 1.00 0.00 14 THR A C 3
ATOM 1223 O O . THR A 1 14 ? 4.995 -7.871 2.234 1.00 0.00 14 THR A O 3
ATOM 1234 N N . TYR A 1 15 ? 4.124 -7.360 0.242 1.00 0.00 15 TYR A N 3
ATOM 1235 C CA . TYR A 1 15 ? 5.430 -7.385 -0.418 1.00 0.00 15 TYR A CA 3
ATOM 1236 C C . TYR A 1 15 ? 6.254 -6.159 -0.044 1.00 0.00 15 TYR A C 3
ATOM 1237 O O . TYR A 1 15 ? 7.432 -6.256 0.299 1.00 0.00 15 TYR A O 3
ATOM 1255 N N . SER A 1 16 ? 5.613 -5.012 -0.104 1.00 0.00 16 SER A N 3
ATOM 1256 C CA . SER A 1 16 ? 6.249 -3.746 0.227 1.00 0.00 16 SER A CA 3
ATOM 1257 C C . SER A 1 16 ? 6.169 -3.497 1.733 1.00 0.00 16 SER A C 3
ATOM 1258 O O . SER A 1 16 ? 6.597 -2.453 2.234 1.00 0.00 16 SER A O 3
ATOM 1266 N N . ALA A 1 17 ? 5.633 -4.483 2.453 1.00 0.00 17 ALA A N 3
ATOM 1267 C CA . ALA A 1 17 ? 5.493 -4.402 3.904 1.00 0.00 17 ALA A CA 3
ATOM 1268 C C . ALA A 1 17 ? 6.845 -4.287 4.600 1.00 0.00 17 ALA A C 3
ATOM 1269 O O . ALA A 1 17 ? 6.923 -3.772 5.711 1.00 0.00 17 ALA A O 3
ATOM 1276 N N . ALA A 1 18 ? 7.904 -4.766 3.943 1.00 0.00 18 ALA A N 3
ATOM 1277 C CA . ALA A 1 18 ? 9.256 -4.705 4.508 1.00 0.00 18 ALA A CA 3
ATOM 1278 C C . ALA A 1 18 ? 9.602 -3.271 4.893 1.00 0.00 18 ALA A C 3
ATOM 1279 O O . ALA A 1 18 ? 10.167 -3.010 5.951 1.00 0.00 18 ALA A O 3
ATOM 1286 N N . LEU A 1 19 ? 9.211 -2.347 4.028 1.00 0.00 19 LEU A N 3
ATOM 1287 C CA . LEU A 1 19 ? 9.415 -0.922 4.253 1.00 0.00 19 LEU A CA 3
ATOM 1288 C C . LEU A 1 19 ? 8.369 -0.319 5.158 1.00 0.00 19 LEU A C 3
ATOM 1289 O O . LEU A 1 19 ? 8.467 0.843 5.530 1.00 0.00 19 LEU A O 3
ATOM 1305 N N . GLY A 1 20 ? 7.365 -1.094 5.479 1.00 0.00 20 GLY A N 3
ATOM 1306 C CA . GLY A 1 20 ? 6.291 -0.603 6.307 1.00 0.00 20 GLY A CA 3
ATOM 1307 C C . GLY A 1 20 ? 5.295 0.148 5.465 1.00 0.00 20 GLY A C 3
ATOM 1308 O O . GLY A 1 20 ? 4.651 1.090 5.929 1.00 0.00 20 GLY A O 3
ATOM 1312 N N . CYS A 1 21 ? 5.185 -0.283 4.213 1.00 0.00 21 CYS A N 3
ATOM 1313 C CA . CYS A 1 21 ? 4.276 0.325 3.260 1.00 0.00 21 CYS A CA 3
ATOM 1314 C C . CYS A 1 21 ? 2.840 0.181 3.721 1.00 0.00 21 CYS A C 3
ATOM 1315 O O . CYS A 1 21 ? 2.241 -0.891 3.618 1.00 0.00 21 CYS A O 3
ATOM 1322 N N . THR A 1 22 ? 2.287 1.268 4.209 1.00 0.00 22 THR A N 3
ATOM 1323 C CA . THR A 1 22 ? 0.923 1.276 4.659 1.00 0.00 22 THR A CA 3
ATOM 1324 C C . THR A 1 22 ? 0.094 2.154 3.749 1.00 0.00 22 THR A C 3
ATOM 1325 O O . THR A 1 22 ? 0.469 3.281 3.430 1.00 0.00 22 THR A O 3
ATOM 1336 N N . CYS A 1 23 ? -1.016 1.617 3.311 1.00 0.00 23 CYS A N 3
ATOM 1337 C CA . CYS A 1 23 ? -1.897 2.340 2.426 1.00 0.00 23 CYS A CA 3
ATOM 1338 C C . CYS A 1 23 ? -2.958 3.096 3.220 1.00 0.00 23 CYS A C 3
ATOM 1339 O O . CYS A 1 23 ? -2.695 3.578 4.319 1.00 0.00 23 CYS A O 3
ATOM 1346 N N . ASP A 1 24 ? -4.153 3.178 2.660 1.00 0.00 24 ASP A N 3
ATOM 1347 C CA . ASP A 1 24 ? -5.267 3.860 3.308 1.00 0.00 24 ASP A CA 3
ATOM 1348 C C . ASP A 1 24 ? -6.336 2.845 3.725 1.00 0.00 24 ASP A C 3
ATOM 1349 O O . ASP A 1 24 ? -6.745 2.803 4.882 1.00 0.00 24 ASP A O 3
ATOM 1358 N N . ASP A 1 25 ? -6.753 2.030 2.751 1.00 0.00 25 ASP A N 3
ATOM 1359 C CA . ASP A 1 25 ? -7.770 0.976 2.924 1.00 0.00 25 ASP A CA 3
ATOM 1360 C C . ASP A 1 25 ? -9.122 1.532 3.297 1.00 0.00 25 ASP A C 3
ATOM 1361 O O . ASP A 1 25 ? -9.333 2.122 4.356 1.00 0.00 25 ASP A O 3
ATOM 1370 N N . ARG A 1 26 ? -10.029 1.301 2.374 1.00 0.00 26 ARG A N 3
ATOM 1371 C CA . ARG A 1 26 ? -11.409 1.717 2.463 1.00 0.00 26 ARG A CA 3
ATOM 1372 C C . ARG A 1 26 ? -12.155 1.059 1.330 1.00 0.00 26 ARG A C 3
ATOM 1373 O O . ARG A 1 26 ? -12.777 1.729 0.506 1.00 0.00 26 ARG A O 3
ATOM 1394 N N . SER A 1 27 ? -11.990 -0.265 1.270 1.00 0.00 27 SER A N 3
ATOM 1395 C CA . SER A 1 27 ? -12.541 -1.107 0.211 1.00 0.00 27 SER A CA 3
ATOM 1396 C C . SER A 1 27 ? -11.573 -1.054 -0.963 1.00 0.00 27 SER A C 3
ATOM 1397 O O . SER A 1 27 ? -11.685 -1.822 -1.923 1.00 0.00 27 SER A O 3
ATOM 1405 N N . ASP A 1 28 ? -10.609 -0.140 -0.828 1.00 0.00 28 ASP A N 3
ATOM 1406 C CA . ASP A 1 28 ? -9.551 0.083 -1.797 1.00 0.00 28 ASP A CA 3
ATOM 1407 C C . ASP A 1 28 ? -8.716 1.285 -1.358 1.00 0.00 28 ASP A C 3
ATOM 1408 O O . ASP A 1 28 ? -9.115 2.022 -0.454 1.00 0.00 28 ASP A O 3
ATOM 1417 N N . GLY A 1 29 ? -7.572 1.480 -1.995 1.00 0.00 29 GLY A N 3
ATOM 1418 C CA . GLY A 1 29 ? -6.706 2.590 -1.667 1.00 0.00 29 GLY A CA 3
ATOM 1419 C C . GLY A 1 29 ? -5.454 2.601 -2.503 1.00 0.00 29 GLY A C 3
ATOM 1420 O O . GLY A 1 29 ? -5.504 2.439 -3.721 1.00 0.00 29 GLY A O 3
ATOM 1424 N N . LEU A 1 30 ? -4.325 2.803 -1.843 1.00 0.00 30 LEU A N 3
ATOM 1425 C CA . LEU A 1 30 ? -3.045 2.857 -2.519 1.00 0.00 30 LEU A CA 3
ATOM 1426 C C . LEU A 1 30 ? -1.917 2.756 -1.495 1.00 0.00 30 LEU A C 3
ATOM 1427 O O . LEU A 1 30 ? -1.838 3.571 -0.578 1.00 0.00 30 LEU A O 3
ATOM 1443 N N . CYS A 1 31 ? -1.067 1.746 -1.642 1.00 0.00 31 CYS A N 3
ATOM 1444 C CA . CYS A 1 31 ? 0.044 1.525 -0.712 1.00 0.00 31 CYS A CA 3
ATOM 1445 C C . CYS A 1 31 ? 1.062 2.652 -0.779 1.00 0.00 31 CYS A C 3
ATOM 1446 O O . CYS A 1 31 ? 1.449 3.081 -1.863 1.00 0.00 31 CYS A O 3
ATOM 1453 N N . LYS A 1 32 ? 1.492 3.130 0.380 1.00 0.00 32 LYS A N 3
ATOM 1454 C CA . LYS A 1 32 ? 2.463 4.208 0.446 1.00 0.00 32 LYS A CA 3
ATOM 1455 C C . LYS A 1 32 ? 3.718 3.758 1.191 1.00 0.00 32 LYS A C 3
ATOM 1456 O O . LYS A 1 32 ? 3.641 2.965 2.124 1.00 0.00 32 LYS A O 3
ATOM 1475 N N . ARG A 1 33 ? 4.871 4.221 0.715 1.00 0.00 33 ARG A N 3
ATOM 1476 C CA . ARG A 1 33 ? 6.172 3.829 1.268 1.00 0.00 33 ARG A CA 3
ATOM 1477 C C . ARG A 1 33 ? 6.523 4.563 2.569 1.00 0.00 33 ARG A C 3
ATOM 1478 O O . ARG A 1 33 ? 5.660 4.828 3.398 1.00 0.00 33 ARG A O 3
ATOM 1499 N N . ASN A 1 34 ? 7.810 4.879 2.729 1.00 0.00 34 ASN A N 3
ATOM 1500 C CA . ASN A 1 34 ? 8.327 5.576 3.912 1.00 0.00 34 ASN A CA 3
ATOM 1501 C C . ASN A 1 34 ? 9.559 6.367 3.520 1.00 0.00 34 ASN A C 3
ATOM 1502 O O . ASN A 1 34 ? 10.240 6.007 2.557 1.00 0.00 34 ASN A O 3
ATOM 1513 N N . GLY A 1 35 ? 9.806 7.480 4.210 1.00 0.00 35 GLY A N 3
ATOM 1514 C CA . GLY A 1 35 ? 10.924 8.352 3.852 1.00 0.00 35 GLY A CA 3
ATOM 1515 C C . GLY A 1 35 ? 10.494 9.234 2.699 1.00 0.00 35 GLY A C 3
ATOM 1516 O O . GLY A 1 35 ? 10.728 10.438 2.671 1.00 0.00 35 GLY A O 3
ATOM 1520 N N . ASP A 1 36 ? 9.790 8.581 1.797 1.00 0.00 36 ASP A N 3
ATOM 1521 C CA . ASP A 1 36 ? 9.180 9.161 0.622 1.00 0.00 36 ASP A CA 3
ATOM 1522 C C . ASP A 1 36 ? 7.905 8.343 0.357 1.00 0.00 36 ASP A C 3
ATOM 1523 O O . ASP A 1 36 ? 7.757 7.687 -0.671 1.00 0.00 36 ASP A O 3
ATOM 1532 N N . PRO A 1 37 ? 6.987 8.286 1.357 1.00 0.00 37 PRO A N 3
ATOM 1533 C CA . PRO A 1 37 ? 5.751 7.487 1.271 1.00 0.00 37 PRO A CA 3
ATOM 1534 C C . PRO A 1 37 ? 4.889 7.857 0.077 1.00 0.00 37 PRO A C 3
ATOM 1535 O O . PRO A 1 37 ? 4.065 8.773 0.113 1.00 0.00 37 PRO A O 3
ATOM 1546 N N . THR A 1 1 ? 5.582 7.106 -1.043 1.00 0.00 1 THR A N 4
ATOM 1547 C CA . THR A 1 1 ? 4.929 7.229 -2.306 1.00 0.00 1 THR A CA 4
ATOM 1548 C C . THR A 1 1 ? 4.452 5.834 -2.642 1.00 0.00 1 THR A C 4
ATOM 1549 O O . THR A 1 1 ? 4.887 4.883 -1.995 1.00 0.00 1 THR A O 4
ATOM 1560 N N . PHE A 1 2 ? 3.554 5.715 -3.593 1.00 0.00 2 PHE A N 4
ATOM 1561 C CA . PHE A 1 2 ? 3.006 4.424 -3.983 1.00 0.00 2 PHE A CA 4
ATOM 1562 C C . PHE A 1 2 ? 4.113 3.377 -4.161 1.00 0.00 2 PHE A C 4
ATOM 1563 O O . PHE A 1 2 ? 4.872 3.416 -5.127 1.00 0.00 2 PHE A O 4
ATOM 1580 N N . CYS A 1 3 ? 4.210 2.477 -3.180 1.00 0.00 3 CYS A N 4
ATOM 1581 C CA . CYS A 1 3 ? 5.231 1.428 -3.162 1.00 0.00 3 CYS A CA 4
ATOM 1582 C C . CYS A 1 3 ? 5.199 0.586 -4.440 1.00 0.00 3 CYS A C 4
ATOM 1583 O O . CYS A 1 3 ? 6.140 0.609 -5.230 1.00 0.00 3 CYS A O 4
ATOM 1590 N N . GLY A 1 4 ? 4.114 -0.155 -4.633 1.00 0.00 4 GLY A N 4
ATOM 1591 C CA . GLY A 1 4 ? 3.986 -0.990 -5.817 1.00 0.00 4 GLY A CA 4
ATOM 1592 C C . GLY A 1 4 ? 3.039 -2.160 -5.617 1.00 0.00 4 GLY A C 4
ATOM 1593 O O . GLY A 1 4 ? 3.323 -3.273 -6.051 1.00 0.00 4 GLY A O 4
ATOM 1597 N N . GLU A 1 5 ? 1.904 -1.900 -4.972 1.00 0.00 5 GLU A N 4
ATOM 1598 C CA . GLU A 1 5 ? 0.891 -2.920 -4.711 1.00 0.00 5 GLU A CA 4
ATOM 1599 C C . GLU A 1 5 ? -0.463 -2.245 -4.600 1.00 0.00 5 GLU A C 4
ATOM 1600 O O . GLU A 1 5 ? -0.538 -1.055 -4.288 1.00 0.00 5 GLU A O 4
ATOM 1612 N N . THR A 1 6 ? -1.526 -2.986 -4.835 1.00 0.00 6 THR A N 4
ATOM 1613 C CA . THR A 1 6 ? -2.853 -2.419 -4.728 1.00 0.00 6 THR A CA 4
ATOM 1614 C C . THR A 1 6 ? -3.635 -3.079 -3.603 1.00 0.00 6 THR A C 4
ATOM 1615 O O . THR A 1 6 ? -4.094 -4.216 -3.723 1.00 0.00 6 THR A O 4
ATOM 1626 N N . CYS A 1 7 ? -3.798 -2.341 -2.527 1.00 0.00 7 CYS A N 4
ATOM 1627 C CA . CYS A 1 7 ? -4.539 -2.798 -1.360 1.00 0.00 7 CYS A CA 4
ATOM 1628 C C . CYS A 1 7 ? -6.041 -2.554 -1.561 1.00 0.00 7 CYS A C 4
ATOM 1629 O O . CYS A 1 7 ? -6.679 -1.855 -0.779 1.00 0.00 7 CYS A O 4
ATOM 1636 N N . ARG A 1 8 ? -6.576 -3.120 -2.647 1.00 0.00 8 ARG A N 4
ATOM 1637 C CA . ARG A 1 8 ? -7.987 -2.965 -3.011 1.00 0.00 8 ARG A CA 4
ATOM 1638 C C . ARG A 1 8 ? -8.924 -3.821 -2.159 1.00 0.00 8 ARG A C 4
ATOM 1639 O O . ARG A 1 8 ? -9.397 -3.389 -1.114 1.00 0.00 8 ARG A O 4
ATOM 1660 N N . VAL A 1 9 ? -9.200 -5.037 -2.626 1.00 0.00 9 VAL A N 4
ATOM 1661 C CA . VAL A 1 9 ? -10.097 -5.943 -1.915 1.00 0.00 9 VAL A CA 4
ATOM 1662 C C . VAL A 1 9 ? -9.298 -6.731 -0.894 1.00 0.00 9 VAL A C 4
ATOM 1663 O O . VAL A 1 9 ? -9.778 -7.065 0.187 1.00 0.00 9 VAL A O 4
ATOM 1676 N N . ILE A 1 10 ? -8.048 -6.963 -1.241 1.00 0.00 10 ILE A N 4
ATOM 1677 C CA . ILE A 1 10 ? -7.108 -7.641 -0.374 1.00 0.00 10 ILE A CA 4
ATOM 1678 C C . ILE A 1 10 ? -5.976 -6.664 -0.088 1.00 0.00 10 ILE A C 4
ATOM 1679 O O . ILE A 1 10 ? -4.951 -6.664 -0.767 1.00 0.00 10 ILE A O 4
ATOM 1695 N N . PRO A 1 11 ? -6.190 -5.752 0.874 1.00 0.00 11 PRO A N 4
ATOM 1696 C CA . PRO A 1 11 ? -5.223 -4.711 1.204 1.00 0.00 11 PRO A CA 4
ATOM 1697 C C . PRO A 1 11 ? -3.949 -5.214 1.861 1.00 0.00 11 PRO A C 4
ATOM 1698 O O . PRO A 1 11 ? -3.422 -6.269 1.518 1.00 0.00 11 PRO A O 4
ATOM 1709 N N . VAL A 1 12 ? -3.467 -4.403 2.799 1.00 0.00 12 VAL A N 4
ATOM 1710 C CA . VAL A 1 12 ? -2.248 -4.651 3.553 1.00 0.00 12 VAL A CA 4
ATOM 1711 C C . VAL A 1 12 ? -1.105 -5.168 2.696 1.00 0.00 12 VAL A C 4
ATOM 1712 O O . VAL A 1 12 ? -0.760 -6.349 2.727 1.00 0.00 12 VAL A O 4
ATOM 1725 N N . CYS A 1 13 ? -0.532 -4.238 1.949 1.00 0.00 13 CYS A N 4
ATOM 1726 C CA . CYS A 1 13 ? 0.597 -4.499 1.058 1.00 0.00 13 CYS A CA 4
ATOM 1727 C C . CYS A 1 13 ? 1.667 -5.311 1.792 1.00 0.00 13 CYS A C 4
ATOM 1728 O O . CYS A 1 13 ? 2.392 -4.780 2.631 1.00 0.00 13 CYS A O 4
ATOM 1735 N N . THR A 1 14 ? 1.705 -6.605 1.515 1.00 0.00 14 THR A N 4
ATOM 1736 C CA . THR A 1 14 ? 2.621 -7.522 2.184 1.00 0.00 14 THR A CA 4
ATOM 1737 C C . THR A 1 14 ? 4.054 -7.489 1.631 1.00 0.00 14 THR A C 4
ATOM 1738 O O . THR A 1 14 ? 5.003 -7.778 2.360 1.00 0.00 14 THR A O 4
ATOM 1749 N N . TYR A 1 15 ? 4.224 -7.146 0.362 1.00 0.00 15 TYR A N 4
ATOM 1750 C CA . TYR A 1 15 ? 5.559 -7.109 -0.228 1.00 0.00 15 TYR A CA 4
ATOM 1751 C C . TYR A 1 15 ? 6.329 -5.901 0.281 1.00 0.00 15 TYR A C 4
ATOM 1752 O O . TYR A 1 15 ? 7.463 -6.007 0.749 1.00 0.00 15 TYR A O 4
ATOM 1770 N N . SER A 1 16 ? 5.690 -4.758 0.188 1.00 0.00 16 SER A N 4
ATOM 1771 C CA . SER A 1 16 ? 6.270 -3.501 0.625 1.00 0.00 16 SER A CA 4
ATOM 1772 C C . SER A 1 16 ? 6.059 -3.293 2.122 1.00 0.00 16 SER A C 4
ATOM 1773 O O . SER A 1 16 ? 6.371 -2.231 2.669 1.00 0.00 16 SER A O 4
ATOM 1781 N N . ALA A 1 17 ? 5.537 -4.320 2.784 1.00 0.00 17 ALA A N 4
ATOM 1782 C CA . ALA A 1 17 ? 5.285 -4.264 4.218 1.00 0.00 17 ALA A CA 4
ATOM 1783 C C . ALA A 1 17 ? 6.581 -4.103 5.007 1.00 0.00 17 ALA A C 4
ATOM 1784 O O . ALA A 1 17 ? 6.571 -3.564 6.110 1.00 0.00 17 ALA A O 4
ATOM 1791 N N . ALA A 1 18 ? 7.691 -4.577 4.436 1.00 0.00 18 ALA A N 4
ATOM 1792 C CA . ALA A 1 18 ? 9.002 -4.484 5.088 1.00 0.00 18 ALA A CA 4
ATOM 1793 C C . ALA A 1 18 ? 9.318 -3.040 5.467 1.00 0.00 18 ALA A C 4
ATOM 1794 O O . ALA A 1 18 ? 9.783 -2.759 6.568 1.00 0.00 18 ALA A O 4
ATOM 1801 N N . LEU A 1 19 ? 9.027 -2.130 4.549 1.00 0.00 19 LEU A N 4
ATOM 1802 C CA . LEU A 1 19 ? 9.233 -0.701 4.770 1.00 0.00 19 LEU A CA 4
ATOM 1803 C C . LEU A 1 19 ? 8.168 -0.101 5.658 1.00 0.00 19 LEU A C 4
ATOM 1804 O O . LEU A 1 19 ? 8.294 1.036 6.102 1.00 0.00 19 LEU A O 4
ATOM 1820 N N . GLY A 1 20 ? 7.113 -0.848 5.880 1.00 0.00 20 GLY A N 4
ATOM 1821 C CA . GLY A 1 20 ? 6.019 -0.358 6.678 1.00 0.00 20 GLY A CA 4
ATOM 1822 C C . GLY A 1 20 ? 5.084 0.454 5.822 1.00 0.00 20 GLY A C 4
ATOM 1823 O O . GLY A 1 20 ? 4.495 1.434 6.276 1.00 0.00 20 GLY A O 4
ATOM 1827 N N . CYS A 1 21 ? 4.967 0.030 4.565 1.00 0.00 21 CYS A N 4
ATOM 1828 C CA . CYS A 1 21 ? 4.112 0.689 3.593 1.00 0.00 21 CYS A CA 4
ATOM 1829 C C . CYS A 1 21 ? 2.675 0.756 4.088 1.00 0.00 21 CYS A C 4
ATOM 1830 O O . CYS A 1 21 ? 1.977 -0.258 4.159 1.00 0.00 21 CYS A O 4
ATOM 1837 N N . THR A 1 22 ? 2.242 1.958 4.428 1.00 0.00 22 THR A N 4
ATOM 1838 C CA . THR A 1 22 ? 0.906 2.172 4.913 1.00 0.00 22 THR A CA 4
ATOM 1839 C C . THR A 1 22 ? -0.031 2.525 3.776 1.00 0.00 22 THR A C 4
ATOM 1840 O O . THR A 1 22 ? 0.235 3.414 2.969 1.00 0.00 22 THR A O 4
ATOM 1851 N N . CYS A 1 23 ? -1.125 1.817 3.728 1.00 0.00 23 CYS A N 4
ATOM 1852 C CA . CYS A 1 23 ? -2.137 2.032 2.714 1.00 0.00 23 CYS A CA 4
ATOM 1853 C C . CYS A 1 23 ? -3.181 3.025 3.234 1.00 0.00 23 CYS A C 4
ATOM 1854 O O . CYS A 1 23 ? -2.851 3.996 3.911 1.00 0.00 23 CYS A O 4
ATOM 1861 N N . ASP A 1 24 ? -4.428 2.746 2.930 1.00 0.00 24 ASP A N 4
ATOM 1862 C CA . ASP A 1 24 ? -5.555 3.557 3.356 1.00 0.00 24 ASP A CA 4
ATOM 1863 C C . ASP A 1 24 ? -6.656 2.618 3.832 1.00 0.00 24 ASP A C 4
ATOM 1864 O O . ASP A 1 24 ? -7.108 2.703 4.973 1.00 0.00 24 ASP A O 4
ATOM 1873 N N . ASP A 1 25 ? -7.020 1.697 2.939 1.00 0.00 25 ASP A N 4
ATOM 1874 C CA . ASP A 1 25 ? -8.028 0.655 3.177 1.00 0.00 25 ASP A CA 4
ATOM 1875 C C . ASP A 1 25 ? -9.357 1.202 3.628 1.00 0.00 25 ASP A C 4
ATOM 1876 O O . ASP A 1 25 ? -9.560 1.625 4.769 1.00 0.00 25 ASP A O 4
ATOM 1885 N N . ARG A 1 26 ? -10.258 1.151 2.676 1.00 0.00 26 ARG A N 4
ATOM 1886 C CA . ARG A 1 26 ? -11.619 1.598 2.822 1.00 0.00 26 ARG A CA 4
ATOM 1887 C C . ARG A 1 26 ? -12.384 1.102 1.622 1.00 0.00 26 ARG A C 4
ATOM 1888 O O . ARG A 1 26 ? -12.974 1.881 0.874 1.00 0.00 26 ARG A O 4
ATOM 1909 N N . SER A 1 27 ? -12.271 -0.212 1.419 1.00 0.00 27 SER A N 4
ATOM 1910 C CA . SER A 1 27 ? -12.846 -0.910 0.273 1.00 0.00 27 SER A CA 4
ATOM 1911 C C . SER A 1 27 ? -11.879 -0.755 -0.884 1.00 0.00 27 SER A C 4
ATOM 1912 O O . SER A 1 27 ? -12.057 -1.342 -1.957 1.00 0.00 27 SER A O 4
ATOM 1920 N N . ASP A 1 28 ? -10.840 0.033 -0.616 1.00 0.00 28 ASP A N 4
ATOM 1921 C CA . ASP A 1 28 ? -9.780 0.308 -1.560 1.00 0.00 28 ASP A CA 4
ATOM 1922 C C . ASP A 1 28 ? -8.779 1.261 -0.910 1.00 0.00 28 ASP A C 4
ATOM 1923 O O . ASP A 1 28 ? -8.927 1.603 0.263 1.00 0.00 28 ASP A O 4
ATOM 1932 N N . GLY A 1 29 ? -7.778 1.687 -1.659 1.00 0.00 29 GLY A N 4
ATOM 1933 C CA . GLY A 1 29 ? -6.783 2.598 -1.135 1.00 0.00 29 GLY A CA 4
ATOM 1934 C C . GLY A 1 29 ? -5.611 2.747 -2.061 1.00 0.00 29 GLY A C 4
ATOM 1935 O O . GLY A 1 29 ? -5.782 2.909 -3.268 1.00 0.00 29 GLY A O 4
ATOM 1939 N N . LEU A 1 30 ? -4.416 2.700 -1.486 1.00 0.00 30 LEU A N 4
ATOM 1940 C CA . LEU A 1 30 ? -3.193 2.848 -2.246 1.00 0.00 30 LEU A CA 4
ATOM 1941 C C . LEU A 1 30 ? -1.988 2.749 -1.300 1.00 0.00 30 LEU A C 4
ATOM 1942 O O . LEU A 1 30 ? -1.879 3.521 -0.344 1.00 0.00 30 LEU A O 4
ATOM 1958 N N . CYS A 1 31 ? -1.100 1.793 -1.565 1.00 0.00 31 CYS A N 4
ATOM 1959 C CA . CYS A 1 31 ? 0.090 1.572 -0.735 1.00 0.00 31 CYS A CA 4
ATOM 1960 C C . CYS A 1 31 ? 1.027 2.773 -0.752 1.00 0.00 31 CYS A C 4
ATOM 1961 O O . CYS A 1 31 ? 1.302 3.338 -1.810 1.00 0.00 31 CYS A O 4
ATOM 1968 N N . LYS A 1 32 ? 1.527 3.157 0.413 1.00 0.00 32 LYS A N 4
ATOM 1969 C CA . LYS A 1 32 ? 2.439 4.283 0.507 1.00 0.00 32 LYS A CA 4
ATOM 1970 C C . LYS A 1 32 ? 3.699 3.884 1.269 1.00 0.00 32 LYS A C 4
ATOM 1971 O O . LYS A 1 32 ? 3.634 3.189 2.273 1.00 0.00 32 LYS A O 4
ATOM 1990 N N . ARG A 1 33 ? 4.837 4.274 0.719 1.00 0.00 33 ARG A N 4
ATOM 1991 C CA . ARG A 1 33 ? 6.152 3.917 1.251 1.00 0.00 33 ARG A CA 4
ATOM 1992 C C . ARG A 1 33 ? 6.548 4.764 2.473 1.00 0.00 33 ARG A C 4
ATOM 1993 O O . ARG A 1 33 ? 5.706 5.400 3.094 1.00 0.00 33 ARG A O 4
ATOM 2014 N N . ASN A 1 34 ? 7.844 4.764 2.789 1.00 0.00 34 ASN A N 4
ATOM 2015 C CA . ASN A 1 34 ? 8.415 5.520 3.905 1.00 0.00 34 ASN A CA 4
ATOM 2016 C C . ASN A 1 34 ? 9.811 5.953 3.505 1.00 0.00 34 ASN A C 4
ATOM 2017 O O . ASN A 1 34 ? 10.405 5.341 2.616 1.00 0.00 34 ASN A O 4
ATOM 2028 N N . GLY A 1 35 ? 10.304 7.046 4.082 1.00 0.00 35 GLY A N 4
ATOM 2029 C CA . GLY A 1 35 ? 11.603 7.580 3.680 1.00 0.00 35 GLY A CA 4
ATOM 2030 C C . GLY A 1 35 ? 11.396 8.410 2.431 1.00 0.00 35 GLY A C 4
ATOM 2031 O O . GLY A 1 35 ? 11.856 9.540 2.310 1.00 0.00 35 GLY A O 4
ATOM 2035 N N . ASP A 1 36 ? 10.595 7.821 1.565 1.00 0.00 36 ASP A N 4
ATOM 2036 C CA . ASP A 1 36 ? 10.132 8.398 0.324 1.00 0.00 36 ASP A CA 4
ATOM 2037 C C . ASP A 1 36 ? 8.705 7.870 0.139 1.00 0.00 36 ASP A C 4
ATOM 2038 O O . ASP A 1 36 ? 8.415 7.117 -0.793 1.00 0.00 36 ASP A O 4
ATOM 2047 N N . PRO A 1 37 ? 7.803 8.173 1.109 1.00 0.00 37 PRO A N 4
ATOM 2048 C CA . PRO A 1 37 ? 6.412 7.678 1.111 1.00 0.00 37 PRO A CA 4
ATOM 2049 C C . PRO A 1 37 ? 5.649 8.070 -0.140 1.00 0.00 37 PRO A C 4
ATOM 2050 O O . PRO A 1 37 ? 5.144 9.184 -0.278 1.00 0.00 37 PRO A O 4
ATOM 2061 N N . THR A 1 1 ? 4.979 7.216 -0.855 1.00 0.00 1 THR A N 5
ATOM 2062 C CA . THR A 1 1 ? 4.243 7.331 -2.070 1.00 0.00 1 THR A CA 5
ATOM 2063 C C . THR A 1 1 ? 3.838 5.918 -2.414 1.00 0.00 1 THR A C 5
ATOM 2064 O O . THR A 1 1 ? 4.180 4.998 -1.675 1.00 0.00 1 THR A O 5
ATOM 2075 N N . PHE A 1 2 ? 3.109 5.747 -3.482 1.00 0.00 2 PHE A N 5
ATOM 2076 C CA . PHE A 1 2 ? 2.650 4.434 -3.890 1.00 0.00 2 PHE A CA 5
ATOM 2077 C C . PHE A 1 2 ? 3.814 3.436 -3.956 1.00 0.00 2 PHE A C 5
ATOM 2078 O O . PHE A 1 2 ? 4.671 3.512 -4.836 1.00 0.00 2 PHE A O 5
ATOM 2095 N N . CYS A 1 3 ? 3.841 2.533 -2.978 1.00 0.00 3 CYS A N 5
ATOM 2096 C CA . CYS A 1 3 ? 4.893 1.523 -2.859 1.00 0.00 3 CYS A CA 5
ATOM 2097 C C . CYS A 1 3 ? 5.054 0.705 -4.141 1.00 0.00 3 CYS A C 5
ATOM 2098 O O . CYS A 1 3 ? 6.053 0.844 -4.852 1.00 0.00 3 CYS A O 5
ATOM 2105 N N . GLY A 1 4 ? 4.074 -0.145 -4.420 1.00 0.00 4 GLY A N 5
ATOM 2106 C CA . GLY A 1 4 ? 4.110 -0.986 -5.599 1.00 0.00 4 GLY A CA 5
ATOM 2107 C C . GLY A 1 4 ? 2.897 -1.884 -5.644 1.00 0.00 4 GLY A C 5
ATOM 2108 O O . GLY A 1 4 ? 2.238 -2.011 -6.674 1.00 0.00 4 GLY A O 5
ATOM 2112 N N . GLU A 1 5 ? 2.589 -2.481 -4.501 1.00 0.00 5 GLU A N 5
ATOM 2113 C CA . GLU A 1 5 ? 1.427 -3.345 -4.368 1.00 0.00 5 GLU A CA 5
ATOM 2114 C C . GLU A 1 5 ? 0.163 -2.501 -4.299 1.00 0.00 5 GLU A C 5
ATOM 2115 O O . GLU A 1 5 ? 0.232 -1.281 -4.145 1.00 0.00 5 GLU A O 5
ATOM 2127 N N . THR A 1 6 ? -0.989 -3.143 -4.378 1.00 0.00 6 THR A N 5
ATOM 2128 C CA . THR A 1 6 ? -2.241 -2.425 -4.293 1.00 0.00 6 THR A CA 5
ATOM 2129 C C . THR A 1 6 ? -3.181 -3.062 -3.276 1.00 0.00 6 THR A C 5
ATOM 2130 O O . THR A 1 6 ? -3.719 -4.148 -3.485 1.00 0.00 6 THR A O 5
ATOM 2141 N N . CYS A 1 7 ? -3.383 -2.355 -2.182 1.00 0.00 7 CYS A N 5
ATOM 2142 C CA . CYS A 1 7 ? -4.265 -2.796 -1.106 1.00 0.00 7 CYS A CA 5
ATOM 2143 C C . CYS A 1 7 ? -5.719 -2.435 -1.439 1.00 0.00 7 CYS A C 5
ATOM 2144 O O . CYS A 1 7 ? -6.348 -1.656 -0.728 1.00 0.00 7 CYS A O 5
ATOM 2151 N N . ARG A 1 8 ? -6.235 -2.979 -2.544 1.00 0.00 8 ARG A N 5
ATOM 2152 C CA . ARG A 1 8 ? -7.606 -2.682 -2.974 1.00 0.00 8 ARG A CA 5
ATOM 2153 C C . ARG A 1 8 ? -8.607 -3.595 -2.293 1.00 0.00 8 ARG A C 5
ATOM 2154 O O . ARG A 1 8 ? -9.147 -3.270 -1.243 1.00 0.00 8 ARG A O 5
ATOM 2175 N N . VAL A 1 9 ? -8.860 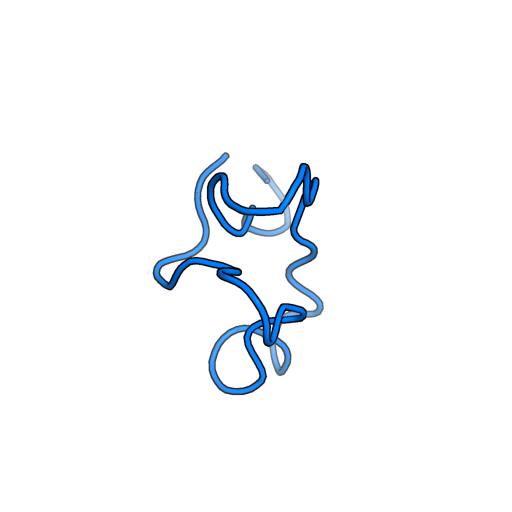-4.741 -2.912 1.00 0.00 9 VAL A N 5
ATOM 2176 C CA . VAL A 1 9 ? -9.812 -5.681 -2.374 1.00 0.00 9 VAL A CA 5
ATOM 2177 C C . VAL A 1 9 ? -9.140 -6.625 -1.393 1.00 0.00 9 VAL A C 5
ATOM 2178 O O . VAL A 1 9 ? -9.775 -7.189 -0.505 1.00 0.00 9 VAL A O 5
ATOM 2191 N N . ILE A 1 10 ? -7.840 -6.756 -1.553 1.00 0.00 10 ILE A N 5
ATOM 2192 C CA . ILE A 1 10 ? -7.023 -7.581 -0.688 1.00 0.00 10 ILE A CA 5
ATOM 2193 C C . ILE A 1 10 ? -5.852 -6.737 -0.208 1.00 0.00 10 ILE A C 5
ATOM 2194 O O . ILE A 1 10 ? -4.735 -6.862 -0.708 1.00 0.00 10 ILE A O 5
ATOM 2210 N N . PRO A 1 11 ? -6.112 -5.798 0.718 1.00 0.00 11 PRO A N 5
ATOM 2211 C CA . PRO A 1 11 ? -5.092 -4.879 1.209 1.00 0.00 11 PRO A CA 5
ATOM 2212 C C . PRO A 1 11 ? -3.970 -5.529 1.997 1.00 0.00 11 PRO A C 5
ATOM 2213 O O . PRO A 1 11 ? -3.673 -6.714 1.856 1.00 0.00 11 PRO A O 5
ATOM 2224 N N . VAL A 1 12 ? -3.355 -4.702 2.824 1.00 0.00 12 VAL A N 5
ATOM 2225 C CA . VAL A 1 12 ? -2.243 -5.096 3.661 1.00 0.00 12 VAL A CA 5
ATOM 2226 C C . VAL A 1 12 ? -1.063 -5.518 2.804 1.00 0.00 12 VAL A C 5
ATOM 2227 O O . VAL A 1 12 ? -0.730 -6.699 2.700 1.00 0.00 12 VAL A O 5
ATOM 2240 N N . CYS A 1 13 ? -0.460 -4.523 2.180 1.00 0.00 13 CYS A N 5
ATOM 2241 C CA . CYS A 1 13 ? 0.684 -4.713 1.300 1.00 0.00 13 CYS A CA 5
ATOM 2242 C C . CYS A 1 13 ? 1.768 -5.547 1.994 1.00 0.00 13 CYS A C 5
ATOM 2243 O O . CYS A 1 13 ? 2.457 -5.057 2.883 1.00 0.00 13 CYS A O 5
ATOM 2250 N N . THR A 1 14 ? 1.881 -6.812 1.605 1.00 0.00 14 THR A N 5
ATOM 2251 C CA . THR A 1 14 ? 2.845 -7.727 2.211 1.00 0.00 14 THR A CA 5
ATOM 2252 C C . THR A 1 14 ? 4.269 -7.545 1.665 1.00 0.00 14 THR A C 5
ATOM 2253 O O . THR A 1 14 ? 5.244 -7.623 2.413 1.00 0.00 14 THR A O 5
ATOM 2264 N N . TYR A 1 15 ? 4.387 -7.301 0.370 1.00 0.00 15 TYR A N 5
ATOM 2265 C CA . TYR A 1 15 ? 5.688 -7.108 -0.268 1.00 0.00 15 TYR A CA 5
ATOM 2266 C C . TYR A 1 15 ? 6.273 -5.761 0.123 1.00 0.00 15 TYR A C 5
ATOM 2267 O O . TYR A 1 15 ? 7.453 -5.639 0.451 1.00 0.00 15 TYR A O 5
ATOM 2285 N N . SER A 1 16 ? 5.421 -4.757 0.089 1.00 0.00 16 SER A N 5
ATOM 2286 C CA . SER A 1 16 ? 5.795 -3.397 0.435 1.00 0.00 16 S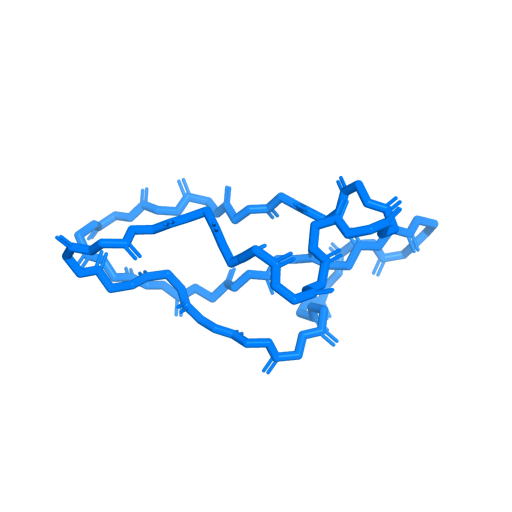ER A CA 5
ATOM 2287 C C . SER A 1 16 ? 5.910 -3.244 1.950 1.00 0.00 16 SER A C 5
ATOM 2288 O O . SER A 1 16 ? 6.390 -2.224 2.449 1.00 0.00 16 SER A O 5
ATOM 2296 N N . ALA A 1 17 ? 5.469 -4.271 2.673 1.00 0.00 17 ALA A N 5
ATOM 2297 C CA . ALA A 1 17 ? 5.513 -4.266 4.133 1.00 0.00 17 ALA A CA 5
ATOM 2298 C C . ALA A 1 17 ? 6.940 -4.123 4.663 1.00 0.00 17 ALA A C 5
ATOM 2299 O O . ALA A 1 17 ? 7.134 -3.718 5.805 1.00 0.00 17 ALA A O 5
ATOM 2306 N N . ALA A 1 18 ? 7.934 -4.445 3.829 1.00 0.00 18 ALA A N 5
ATOM 2307 C CA . ALA A 1 18 ? 9.340 -4.328 4.225 1.00 0.00 18 ALA A CA 5
ATOM 2308 C C . ALA A 1 18 ? 9.634 -2.901 4.682 1.00 0.00 18 ALA A C 5
ATOM 2309 O O . ALA A 1 18 ? 10.298 -2.675 5.692 1.00 0.00 18 ALA A O 5
ATOM 2316 N N . LEU A 1 19 ? 9.085 -1.950 3.942 1.00 0.00 19 LEU A N 5
ATOM 2317 C CA . LEU A 1 19 ? 9.213 -0.531 4.255 1.00 0.00 19 LEU A CA 5
ATOM 2318 C C . LEU A 1 19 ? 8.234 -0.112 5.328 1.00 0.00 19 LEU A C 5
ATOM 2319 O O . LEU A 1 19 ? 8.338 0.973 5.889 1.00 0.00 19 LEU A O 5
ATOM 2335 N N . GLY A 1 20 ? 7.252 -0.951 5.554 1.00 0.00 20 GLY A N 5
ATOM 2336 C CA . GLY A 1 20 ? 6.209 -0.647 6.499 1.00 0.00 20 GLY A CA 5
ATOM 2337 C C . GLY A 1 20 ? 4.958 -0.336 5.729 1.00 0.00 20 GLY A C 5
ATOM 2338 O O . GLY A 1 20 ? 3.893 -0.874 6.014 1.00 0.00 20 GLY A O 5
ATOM 2342 N N . CYS A 1 21 ? 5.151 0.508 4.711 1.00 0.00 21 CYS A N 5
ATOM 2343 C CA . CYS A 1 21 ? 4.113 0.931 3.779 1.00 0.00 21 CYS A CA 5
ATOM 2344 C C . CYS A 1 21 ? 2.736 1.063 4.408 1.00 0.00 21 CYS A C 5
ATOM 2345 O O . CYS A 1 21 ? 1.968 0.100 4.487 1.00 0.00 21 CYS A O 5
ATOM 2352 N N . THR A 1 22 ? 2.395 2.276 4.798 1.00 0.00 22 THR A N 5
ATOM 2353 C CA . THR A 1 22 ? 1.099 2.519 5.361 1.00 0.00 22 THR A CA 5
ATOM 2354 C C . THR A 1 22 ? 0.131 2.857 4.260 1.00 0.00 22 THR A C 5
ATOM 2355 O O . THR A 1 22 ? 0.246 3.873 3.579 1.00 0.00 22 THR A O 5
ATOM 2366 N N . CYS A 1 23 ? -0.813 1.988 4.105 1.00 0.00 23 CYS A N 5
ATOM 2367 C CA . CYS A 1 23 ? -1.843 2.130 3.107 1.00 0.00 23 CYS A CA 5
ATOM 2368 C C . CYS A 1 23 ? -3.036 2.849 3.733 1.00 0.00 23 CYS A C 5
ATOM 2369 O O . CYS A 1 23 ? -3.095 2.989 4.954 1.00 0.00 23 CYS A O 5
ATOM 2376 N N . ASP A 1 24 ? -3.984 3.272 2.918 1.00 0.00 24 ASP A N 5
ATOM 2377 C CA . ASP A 1 24 ? -5.175 3.941 3.432 1.00 0.00 24 ASP A CA 5
ATOM 2378 C C . ASP A 1 24 ? -6.239 2.896 3.758 1.00 0.00 24 ASP A C 5
ATOM 2379 O O . ASP A 1 24 ? -6.628 2.741 4.911 1.00 0.00 24 ASP A O 5
ATOM 2388 N N . ASP A 1 25 ? -6.654 2.166 2.719 1.00 0.00 25 ASP A N 5
ATOM 2389 C CA . ASP A 1 25 ? -7.651 1.083 2.813 1.00 0.00 25 ASP A CA 5
ATOM 2390 C C . ASP A 1 25 ? -8.938 1.505 3.474 1.00 0.00 25 ASP A C 5
ATOM 2391 O O . ASP A 1 25 ? -9.025 1.787 4.668 1.00 0.00 25 ASP A O 5
ATOM 2400 N N . ARG A 1 26 ? -9.953 1.489 2.651 1.00 0.00 26 ARG A N 5
ATOM 2401 C CA . ARG A 1 26 ? -11.291 1.821 3.054 1.00 0.00 26 ARG A CA 5
ATOM 2402 C C . ARG A 1 26 ? -12.190 0.843 2.338 1.00 0.00 26 ARG A C 5
ATOM 2403 O O . ARG A 1 26 ? -13.155 1.229 1.675 1.00 0.00 26 ARG A O 5
ATOM 2424 N N . SER A 1 27 ? -11.758 -0.422 2.394 1.00 0.00 27 SER A N 5
ATOM 2425 C CA . SER A 1 27 ? -12.383 -1.523 1.674 1.00 0.00 27 SER A CA 5
ATOM 2426 C C . SER A 1 27 ? -11.847 -1.425 0.252 1.00 0.00 27 SER A C 5
ATOM 2427 O O . SER A 1 27 ? -12.317 -2.084 -0.679 1.00 0.00 27 SER A O 5
ATOM 2435 N N . ASP A 1 28 ? -10.830 -0.560 0.156 1.00 0.00 28 ASP A N 5
ATOM 2436 C CA . ASP A 1 28 ? -10.103 -0.242 -1.061 1.00 0.00 28 ASP A CA 5
ATOM 2437 C C . ASP A 1 28 ? -9.190 0.948 -0.781 1.00 0.00 28 ASP A C 5
ATOM 2438 O O . ASP A 1 28 ? -9.617 1.918 -0.155 1.00 0.00 28 ASP A O 5
ATOM 2447 N N . GLY A 1 29 ? -7.936 0.877 -1.216 1.00 0.00 29 GLY A N 5
ATOM 2448 C CA . GLY A 1 29 ? -7.016 1.972 -0.969 1.00 0.00 29 GLY A CA 5
ATOM 2449 C C . GLY A 1 29 ? -5.803 1.948 -1.861 1.00 0.00 29 GLY A C 5
ATOM 2450 O O . GLY A 1 29 ? -5.902 1.683 -3.056 1.00 0.00 29 GLY A O 5
ATOM 2454 N N . LEU A 1 30 ? -4.651 2.250 -1.280 1.00 0.00 30 LEU A N 5
ATOM 2455 C CA . LEU A 1 30 ? -3.412 2.303 -2.029 1.00 0.00 30 LEU A CA 5
ATOM 2456 C C . LEU A 1 30 ? -2.217 2.366 -1.063 1.00 0.00 30 LEU A C 5
ATOM 2457 O O . LEU A 1 30 ? -2.223 3.145 -0.107 1.00 0.00 30 LEU A O 5
ATOM 2473 N N . CYS A 1 31 ? -1.222 1.511 -1.300 1.00 0.00 31 CYS A N 5
ATOM 2474 C CA . CYS A 1 31 ? -0.033 1.418 -0.444 1.00 0.00 31 CYS A CA 5
ATOM 2475 C C . CYS A 1 31 ? 0.827 2.669 -0.519 1.00 0.00 31 CYS A C 5
ATOM 2476 O O . CYS A 1 31 ? 1.077 3.194 -1.603 1.00 0.00 31 CYS A O 5
ATOM 2483 N N . LYS A 1 32 ? 1.309 3.128 0.627 1.00 0.00 32 LYS A N 5
ATOM 2484 C CA . LYS A 1 32 ? 2.162 4.298 0.676 1.00 0.00 32 LYS A CA 5
ATOM 2485 C C . LYS A 1 32 ? 3.433 3.952 1.453 1.00 0.00 32 LYS A C 5
ATOM 2486 O O . LYS A 1 32 ? 3.367 3.257 2.450 1.00 0.00 32 LYS A O 5
ATOM 2505 N N . ARG A 1 33 ? 4.586 4.363 0.938 1.00 0.00 33 ARG A N 5
ATOM 2506 C CA . ARG A 1 33 ? 5.884 4.001 1.537 1.00 0.00 33 ARG A CA 5
ATOM 2507 C C . ARG A 1 33 ? 6.248 4.797 2.791 1.00 0.00 33 ARG A C 5
ATOM 2508 O O . ARG A 1 33 ? 5.390 5.307 3.506 1.00 0.00 33 ARG A O 5
ATOM 2529 N N . ASN A 1 34 ? 7.563 4.884 3.013 1.00 0.00 34 ASN A N 5
ATOM 2530 C CA . ASN A 1 34 ? 8.177 5.594 4.133 1.00 0.00 34 ASN A CA 5
ATOM 2531 C C . ASN A 1 34 ? 9.534 6.087 3.659 1.00 0.00 34 ASN A C 5
ATOM 2532 O O . ASN A 1 34 ? 10.173 5.421 2.852 1.00 0.00 34 ASN A O 5
ATOM 2543 N N . GLY A 1 35 ? 9.936 7.276 4.083 1.00 0.00 35 GLY A N 5
ATOM 2544 C CA . GLY A 1 35 ? 11.181 7.851 3.589 1.00 0.00 35 GLY A CA 5
ATOM 2545 C C . GLY A 1 35 ? 10.865 8.598 2.313 1.00 0.00 35 GLY A C 5
ATOM 2546 O O . GLY A 1 35 ? 11.234 9.756 2.125 1.00 0.00 35 GLY A O 5
ATOM 2550 N N . ASP A 1 36 ? 10.082 7.918 1.492 1.00 0.00 36 ASP A N 5
ATOM 2551 C CA . ASP A 1 36 ? 9.549 8.429 0.242 1.00 0.00 36 ASP A CA 5
ATOM 2552 C C . ASP A 1 36 ? 8.076 7.979 0.140 1.00 0.00 36 ASP A C 5
ATOM 2553 O O . ASP A 1 36 ? 7.661 7.420 -0.877 1.00 0.00 36 ASP A O 5
ATOM 2562 N N . PRO A 1 37 ? 7.265 8.175 1.224 1.00 0.00 37 PRO A N 5
ATOM 2563 C CA . PRO A 1 37 ? 5.854 7.737 1.284 1.00 0.00 37 PRO A CA 5
ATOM 2564 C C . PRO A 1 37 ? 5.012 8.137 0.089 1.00 0.00 37 PRO A C 5
ATOM 2565 O O . PRO A 1 37 ? 4.402 9.205 0.034 1.00 0.00 37 PRO A O 5
ATOM 2576 N N . THR A 1 1 ? 5.276 7.139 -0.974 1.00 0.00 1 THR A N 6
ATOM 2577 C CA . THR A 1 1 ? 4.638 7.243 -2.241 1.00 0.00 1 THR A CA 6
ATOM 2578 C C . THR A 1 1 ? 4.208 5.850 -2.630 1.00 0.00 1 THR A C 6
ATOM 2579 O O . THR A 1 1 ? 4.594 4.891 -1.969 1.00 0.00 1 THR A O 6
ATOM 2590 N N . PHE A 1 2 ? 3.403 5.749 -3.659 1.00 0.00 2 PHE A N 6
ATOM 2591 C CA . PHE A 1 2 ? 2.899 4.469 -4.126 1.00 0.00 2 PHE A CA 6
ATOM 2592 C C . PHE A 1 2 ? 4.031 3.457 -4.344 1.00 0.00 2 PHE A C 6
ATOM 2593 O O . PHE A 1 2 ? 4.721 3.497 -5.359 1.00 0.00 2 PHE A O 6
ATOM 2610 N N . CYS A 1 3 ? 4.216 2.570 -3.365 1.00 0.00 3 CYS A N 6
ATOM 2611 C CA . CYS A 1 3 ? 5.261 1.548 -3.429 1.00 0.00 3 CYS A CA 6
ATOM 2612 C C . CYS A 1 3 ? 5.091 0.676 -4.670 1.00 0.00 3 CYS A C 6
ATOM 2613 O O . CYS A 1 3 ? 5.937 0.661 -5.561 1.00 0.00 3 CYS A O 6
ATOM 2620 N N . GLY A 1 4 ? 3.986 -0.055 -4.702 1.00 0.00 4 GLY A N 6
ATOM 2621 C CA . GLY A 1 4 ? 3.696 -0.936 -5.815 1.00 0.00 4 GLY A CA 6
ATOM 2622 C C . GLY A 1 4 ? 2.657 -1.976 -5.450 1.00 0.00 4 GLY A C 6
ATOM 2623 O O . GLY A 1 4 ? 2.804 -3.149 -5.781 1.00 0.00 4 GLY A O 6
ATOM 2627 N N . GLU A 1 5 ? 1.603 -1.536 -4.766 1.00 0.00 5 GLU A N 6
ATOM 2628 C CA . GLU A 1 5 ? 0.520 -2.411 -4.337 1.00 0.00 5 GLU A CA 6
ATOM 2629 C C . GLU A 1 5 ? -0.734 -1.598 -4.075 1.00 0.00 5 GLU A C 6
ATOM 2630 O O . GLU A 1 5 ? -0.670 -0.384 -3.861 1.00 0.00 5 GLU A O 6
ATOM 2642 N N . THR A 1 6 ? -1.860 -2.279 -4.061 1.00 0.00 6 THR A N 6
ATOM 2643 C CA . THR A 1 6 ? -3.140 -1.655 -3.793 1.00 0.00 6 THR A CA 6
ATOM 2644 C C . THR A 1 6 ? -3.928 -2.518 -2.816 1.00 0.00 6 THR A C 6
ATOM 2645 O O . THR A 1 6 ? -4.218 -3.684 -3.098 1.00 0.00 6 THR A O 6
ATOM 2656 N N . CYS A 1 7 ? -4.265 -1.957 -1.667 1.00 0.00 7 CYS A N 6
ATOM 2657 C CA . CYS A 1 7 ? -5.016 -2.687 -0.658 1.00 0.00 7 CYS A CA 6
ATOM 2658 C C . CYS A 1 7 ? -6.504 -2.715 -1.028 1.00 0.00 7 CYS A C 6
ATOM 2659 O O . CYS A 1 7 ? -7.329 -2.038 -0.423 1.00 0.00 7 CYS A O 6
ATOM 2666 N N . ARG A 1 8 ? -6.802 -3.490 -2.070 1.00 0.00 8 ARG A N 6
ATOM 2667 C CA . ARG A 1 8 ? -8.154 -3.636 -2.619 1.00 0.00 8 ARG A CA 6
ATOM 2668 C C . ARG A 1 8 ? -9.096 -4.419 -1.701 1.00 0.00 8 ARG A C 6
ATOM 2669 O O . ARG A 1 8 ? -9.303 -4.065 -0.547 1.00 0.00 8 ARG A O 6
ATOM 2690 N N . VAL A 1 9 ? -9.666 -5.493 -2.237 1.00 0.00 9 VAL A N 6
ATOM 2691 C CA . VAL A 1 9 ? -10.598 -6.338 -1.482 1.00 0.00 9 VAL A CA 6
ATOM 2692 C C . VAL A 1 9 ? -9.830 -7.406 -0.713 1.00 0.00 9 VAL A C 6
ATOM 2693 O O . VAL A 1 9 ? -10.379 -8.413 -0.272 1.00 0.00 9 VAL A O 6
ATOM 2706 N N . ILE A 1 10 ? -8.556 -7.118 -0.550 1.00 0.00 10 ILE A N 6
ATOM 2707 C CA . ILE A 1 10 ? -7.594 -7.939 0.168 1.00 0.00 10 ILE A CA 6
ATOM 2708 C C . ILE A 1 10 ? -6.404 -7.042 0.463 1.00 0.00 10 ILE A C 6
ATOM 2709 O O . ILE A 1 10 ? -5.347 -7.169 -0.156 1.00 0.00 10 ILE A O 6
ATOM 2725 N N . PRO A 1 11 ? -6.597 -6.049 1.351 1.00 0.00 11 PRO A N 6
ATOM 2726 C CA . PRO A 1 11 ? -5.571 -5.057 1.668 1.00 0.00 11 PRO A CA 6
ATOM 2727 C C . PRO A 1 11 ? -4.325 -5.588 2.343 1.00 0.00 11 PRO A C 6
ATOM 2728 O O . PRO A 1 11 ? -3.936 -6.744 2.194 1.00 0.00 11 PRO A O 6
ATOM 2739 N N . VAL A 1 12 ? -3.714 -4.680 3.088 1.00 0.00 12 VAL A N 6
ATOM 2740 C CA . VAL A 1 12 ? -2.497 -4.931 3.819 1.00 0.00 12 VAL A CA 6
ATOM 2741 C C . VAL A 1 12 ? -1.379 -5.313 2.867 1.00 0.00 12 VAL A C 6
ATOM 2742 O O . VAL A 1 12 ? -1.061 -6.488 2.694 1.00 0.00 12 VAL A O 6
ATOM 2755 N N . CYS A 1 13 ? -0.812 -4.290 2.247 1.00 0.00 13 CYS A N 6
ATOM 2756 C CA . CYS A 1 13 ? 0.276 -4.448 1.287 1.00 0.00 13 CYS A CA 6
ATOM 2757 C C . CYS A 1 13 ? 1.365 -5.357 1.868 1.00 0.00 13 CYS A C 6
ATOM 2758 O O . CYS A 1 13 ? 2.109 -4.948 2.756 1.00 0.00 13 CYS A O 6
ATOM 2765 N N . THR A 1 14 ? 1.408 -6.602 1.409 1.00 0.00 14 THR A N 6
ATOM 2766 C CA . THR A 1 14 ? 2.353 -7.583 1.927 1.00 0.00 14 THR A CA 6
ATOM 2767 C C . THR A 1 14 ? 3.707 -7.589 1.204 1.00 0.00 14 THR A C 6
ATOM 2768 O O . THR A 1 14 ? 4.711 -8.000 1.788 1.00 0.00 14 THR A O 6
ATOM 2779 N N . TYR A 1 15 ? 3.750 -7.159 -0.048 1.00 0.00 15 TYR A N 6
ATOM 2780 C CA . TYR A 1 15 ? 5.005 -7.156 -0.799 1.00 0.00 15 TYR A CA 6
ATOM 2781 C C . TYR A 1 15 ? 5.890 -6.005 -0.346 1.00 0.00 15 TYR A C 6
ATOM 2782 O O . TYR A 1 15 ? 7.070 -6.181 -0.047 1.00 0.00 15 TYR A O 6
ATOM 2800 N N . SER A 1 16 ? 5.300 -4.831 -0.290 1.00 0.00 16 SER A N 6
ATOM 2801 C CA . SER A 1 16 ? 6.004 -3.630 0.127 1.00 0.00 16 SER A CA 6
ATOM 2802 C C . SER A 1 16 ? 5.927 -3.458 1.643 1.00 0.00 16 SER A C 6
ATOM 2803 O O . SER A 1 16 ? 6.309 -2.421 2.189 1.00 0.00 16 SER A O 6
ATOM 2811 N N . ALA A 1 17 ? 5.434 -4.493 2.318 1.00 0.00 17 ALA A N 6
ATOM 2812 C CA . ALA A 1 17 ? 5.297 -4.476 3.770 1.00 0.00 17 ALA A CA 6
ATOM 2813 C C . ALA A 1 17 ? 6.643 -4.316 4.472 1.00 0.00 17 ALA A C 6
ATOM 2814 O O . ALA A 1 17 ? 6.707 -3.761 5.564 1.00 0.00 17 ALA A O 6
ATOM 2821 N N . ALA A 1 18 ? 7.709 -4.816 3.844 1.00 0.00 18 ALA A N 6
ATOM 2822 C CA . ALA A 1 18 ? 9.058 -4.736 4.414 1.00 0.00 18 ALA A CA 6
ATOM 2823 C C . ALA A 1 18 ? 9.414 -3.300 4.790 1.00 0.00 18 ALA A C 6
ATOM 2824 O O . ALA A 1 18 ? 9.950 -3.039 5.862 1.00 0.00 18 ALA A O 6
ATOM 2831 N N . LEU A 1 19 ? 9.076 -2.374 3.905 1.00 0.00 19 LEU A N 6
ATOM 2832 C CA . LEU A 1 19 ? 9.315 -0.951 4.130 1.00 0.00 19 LEU A CA 6
ATOM 2833 C C . LEU A 1 19 ? 8.333 -0.330 5.095 1.00 0.00 19 LEU A C 6
ATOM 2834 O O . LEU A 1 19 ? 8.490 0.822 5.478 1.00 0.00 19 LEU A O 6
ATOM 2850 N N . GLY A 1 20 ? 7.311 -1.070 5.445 1.00 0.00 20 GLY A N 6
ATOM 2851 C CA . GLY A 1 20 ? 6.295 -0.546 6.324 1.00 0.00 20 GLY A CA 6
ATOM 2852 C C . GLY A 1 20 ? 5.307 0.264 5.527 1.00 0.00 20 GLY A C 6
ATOM 2853 O O . GLY A 1 20 ? 4.702 1.212 6.027 1.00 0.00 20 GLY A O 6
ATOM 2857 N N . CYS A 1 21 ? 5.161 -0.131 4.266 1.00 0.00 21 CYS A N 6
ATOM 2858 C CA . CYS A 1 21 ? 4.256 0.524 3.343 1.00 0.00 21 CYS A CA 6
ATOM 2859 C C . CYS A 1 21 ? 2.826 0.445 3.838 1.00 0.00 21 CYS A C 6
ATOM 2860 O O . CYS A 1 21 ? 2.241 -0.637 3.915 1.00 0.00 21 CYS A O 6
ATOM 2867 N N . THR A 1 22 ? 2.259 1.590 4.151 1.00 0.00 22 THR A N 6
ATOM 2868 C CA . THR A 1 22 ? 0.896 1.643 4.611 1.00 0.00 22 THR A CA 6
ATOM 2869 C C . THR A 1 22 ? 0.057 2.485 3.674 1.00 0.00 22 THR A C 6
ATOM 2870 O O . THR A 1 22 ? 0.402 3.616 3.335 1.00 0.00 22 THR A O 6
ATOM 2881 N N . CYS A 1 23 ? -1.038 1.909 3.248 1.00 0.00 23 CYS A N 6
ATOM 2882 C CA . CYS A 1 23 ? -1.953 2.572 2.346 1.00 0.00 23 CYS A CA 6
ATOM 2883 C C . CYS A 1 23 ? -3.048 3.288 3.132 1.00 0.00 23 CYS A C 6
ATOM 2884 O O . CYS A 1 23 ? -2.781 3.936 4.142 1.00 0.00 23 CYS A O 6
ATOM 2891 N N . ASP A 1 24 ? -4.278 3.128 2.673 1.00 0.00 24 ASP A N 6
ATOM 2892 C CA . ASP A 1 24 ? -5.438 3.719 3.333 1.00 0.00 24 ASP A CA 6
ATOM 2893 C C . ASP A 1 24 ? -6.375 2.617 3.826 1.00 0.00 24 ASP A C 6
ATOM 2894 O O . ASP A 1 24 ? -6.599 2.479 5.026 1.00 0.00 24 ASP A O 6
ATOM 2903 N N . ASP A 1 25 ? -6.904 1.844 2.868 1.00 0.00 25 ASP A N 6
ATOM 2904 C CA . ASP A 1 25 ? -7.838 0.732 3.135 1.00 0.00 25 ASP A CA 6
ATOM 2905 C C . ASP A 1 25 ? -9.123 1.217 3.763 1.00 0.00 25 ASP A C 6
ATOM 2906 O O . ASP A 1 25 ? -9.173 1.653 4.912 1.00 0.00 25 ASP A O 6
ATOM 2915 N N . ARG A 1 26 ? -10.155 1.116 2.947 1.00 0.00 26 ARG A N 6
ATOM 2916 C CA . ARG A 1 26 ? -11.510 1.518 3.285 1.00 0.00 26 ARG A CA 6
ATOM 2917 C C . ARG A 1 26 ? -12.404 1.185 2.140 1.00 0.00 26 ARG A C 6
ATOM 2918 O O . ARG A 1 26 ? -13.502 0.649 2.292 1.00 0.00 26 ARG A O 6
ATOM 2939 N N . SER A 1 27 ? -11.902 1.513 0.994 1.00 0.00 27 SER A N 6
ATOM 2940 C CA . SER A 1 27 ? -12.569 1.286 -0.245 1.00 0.00 27 SER A CA 6
ATOM 2941 C C . SER A 1 27 ? -11.474 1.298 -1.283 1.00 0.00 27 SER A C 6
ATOM 2942 O O . SER A 1 27 ? -11.537 1.998 -2.293 1.00 0.00 27 SER A O 6
ATOM 2950 N N . ASP A 1 28 ? -10.432 0.548 -0.922 1.00 0.00 28 ASP A N 6
ATOM 2951 C CA . ASP A 1 28 ? -9.197 0.429 -1.678 1.00 0.00 28 ASP A CA 6
ATOM 2952 C C . ASP A 1 28 ? -8.369 1.681 -1.409 1.00 0.00 28 ASP A C 6
ATOM 2953 O O . ASP A 1 28 ? -8.555 2.334 -0.379 1.00 0.00 28 ASP A O 6
ATOM 2962 N N . GLY A 1 29 ? -7.469 2.020 -2.304 1.00 0.00 29 GLY A N 6
ATOM 2963 C CA . GLY A 1 29 ? -6.652 3.190 -2.112 1.00 0.00 29 GLY A CA 6
ATOM 2964 C C . GLY A 1 29 ? -5.364 3.104 -2.870 1.00 0.00 29 GLY A C 6
ATOM 2965 O O . GLY A 1 29 ? -5.358 3.057 -4.099 1.00 0.00 29 GLY A O 6
ATOM 2969 N N . LEU A 1 30 ? -4.266 3.097 -2.131 1.00 0.00 30 LEU A N 6
ATOM 2970 C CA . LEU A 1 30 ? -2.949 3.036 -2.732 1.00 0.00 30 LEU A CA 6
ATOM 2971 C C . LEU A 1 30 ? -1.884 2.917 -1.645 1.00 0.00 30 LEU A C 6
ATOM 2972 O O . LEU A 1 30 ? -1.834 3.740 -0.732 1.00 0.00 30 LEU A O 6
ATOM 2988 N N . CYS A 1 31 ? -1.049 1.887 -1.731 1.00 0.00 31 CYS A N 6
ATOM 2989 C CA . CYS A 1 31 ? -0.002 1.661 -0.735 1.00 0.00 31 CYS A CA 6
ATOM 2990 C C . CYS A 1 31 ? 1.089 2.716 -0.829 1.00 0.00 31 CYS A C 6
ATOM 2991 O O . CYS A 1 31 ? 1.553 3.046 -1.920 1.00 0.00 31 CYS A O 6
ATOM 2998 N N . LYS A 1 32 ? 1.482 3.257 0.317 1.00 0.00 32 LYS A N 6
ATOM 2999 C CA . LYS A 1 32 ? 2.500 4.292 0.367 1.00 0.00 32 LYS A CA 6
ATOM 3000 C C . LYS A 1 32 ? 3.743 3.826 1.127 1.00 0.00 32 LYS A C 6
ATOM 3001 O O . LYS A 1 32 ? 3.649 3.052 2.071 1.00 0.00 32 LYS A O 6
ATOM 3020 N N . ARG A 1 33 ? 4.905 4.266 0.643 1.00 0.00 33 ARG A N 6
ATOM 3021 C CA . ARG A 1 33 ? 6.209 3.870 1.191 1.00 0.00 33 ARG A CA 6
ATOM 3022 C C . ARG A 1 33 ? 6.581 4.600 2.486 1.00 0.00 33 ARG A C 6
ATOM 3023 O O . ARG A 1 33 ? 5.737 4.828 3.344 1.00 0.00 33 ARG A O 6
ATOM 3044 N N . ASN A 1 34 ? 7.867 4.943 2.615 1.00 0.00 34 ASN A N 6
ATOM 3045 C CA . ASN A 1 34 ? 8.396 5.627 3.800 1.00 0.00 34 ASN A CA 6
ATOM 3046 C C . ASN A 1 34 ? 9.615 6.456 3.434 1.00 0.00 34 ASN A C 6
ATOM 3047 O O . ASN A 1 34 ? 10.260 6.190 2.420 1.00 0.00 34 ASN A O 6
ATOM 3058 N N . GLY A 1 35 ? 9.887 7.498 4.222 1.00 0.00 35 GLY A N 6
ATOM 3059 C CA . GLY A 1 35 ? 10.989 8.412 3.925 1.00 0.00 35 GLY A CA 6
ATOM 3060 C C . GLY A 1 35 ? 10.494 9.458 2.955 1.00 0.00 35 GLY A C 6
ATOM 3061 O O . GLY A 1 35 ? 10.673 10.662 3.135 1.00 0.00 35 GLY A O 6
ATOM 3065 N N . ASP A 1 36 ? 9.794 8.942 1.975 1.00 0.00 36 ASP A N 6
ATOM 3066 C CA . ASP A 1 36 ? 9.126 9.692 0.935 1.00 0.00 36 ASP A CA 6
ATOM 3067 C C . ASP A 1 36 ? 7.922 8.840 0.517 1.00 0.00 36 ASP A C 6
ATOM 3068 O O . ASP A 1 36 ? 7.800 8.425 -0.633 1.00 0.00 36 ASP A O 6
ATOM 3077 N N . PRO A 1 37 ? 7.036 8.506 1.498 1.00 0.00 37 PRO A N 6
ATOM 3078 C CA . PRO A 1 37 ? 5.864 7.636 1.282 1.00 0.00 37 PRO A CA 6
ATOM 3079 C C . PRO A 1 37 ? 5.058 7.968 0.036 1.00 0.00 37 PRO A C 6
ATOM 3080 O O . PRO A 1 37 ? 4.273 8.918 -0.011 1.00 0.00 37 PRO A O 6
ATOM 3091 N N . THR A 1 1 ? 5.484 7.221 -0.817 1.00 0.00 1 THR A N 7
ATOM 3092 C CA . THR A 1 1 ? 4.723 7.426 -2.005 1.00 0.00 1 THR A CA 7
ATOM 3093 C C . THR A 1 1 ? 4.248 6.052 -2.418 1.00 0.00 1 THR A C 7
ATOM 3094 O O . THR A 1 1 ? 4.607 5.069 -1.774 1.00 0.00 1 THR A O 7
ATOM 3105 N N . PHE A 1 2 ? 3.434 5.988 -3.437 1.00 0.00 2 PHE A N 7
ATOM 3106 C CA . PHE A 1 2 ? 2.889 4.729 -3.915 1.00 0.00 2 PHE A CA 7
ATOM 3107 C C . PHE A 1 2 ? 3.980 3.664 -4.103 1.00 0.00 2 PHE A C 7
ATOM 3108 O O . PHE A 1 2 ? 4.773 3.720 -5.039 1.00 0.00 2 PHE A O 7
ATOM 3125 N N . CYS A 1 3 ? 4.011 2.715 -3.165 1.00 0.00 3 CYS A N 7
ATOM 3126 C CA . CYS A 1 3 ? 4.993 1.628 -3.165 1.00 0.00 3 CYS A CA 7
ATOM 3127 C C . CYS A 1 3 ? 4.908 0.789 -4.439 1.00 0.00 3 CYS A C 7
ATOM 3128 O O . CYS A 1 3 ? 5.877 0.674 -5.186 1.00 0.00 3 CYS A O 7
ATOM 3135 N N . GLY A 1 4 ? 3.744 0.191 -4.662 1.00 0.00 4 GLY A N 7
ATOM 3136 C CA . GLY A 1 4 ? 3.541 -0.646 -5.829 1.00 0.00 4 GLY A CA 7
ATOM 3137 C C . GLY A 1 4 ? 2.272 -1.464 -5.709 1.00 0.00 4 GLY A C 7
ATOM 3138 O O . GLY A 1 4 ? 1.544 -1.649 -6.681 1.00 0.00 4 GLY A O 7
ATOM 3142 N N . GLU A 1 5 ? 2.015 -1.947 -4.504 1.00 0.00 5 GLU A N 7
ATOM 3143 C CA . GLU A 1 5 ? 0.830 -2.749 -4.222 1.00 0.00 5 GLU A CA 7
ATOM 3144 C C . GLU A 1 5 ? -0.427 -1.895 -4.106 1.00 0.00 5 GLU A C 7
ATOM 3145 O O . GLU A 1 5 ? -0.369 -0.662 -4.106 1.00 0.00 5 GLU A O 7
ATOM 3157 N N . THR A 1 6 ? -1.552 -2.581 -3.952 1.00 0.00 6 THR A N 7
ATOM 3158 C CA . THR A 1 6 ? -2.850 -1.949 -3.780 1.00 0.00 6 THR A CA 7
ATOM 3159 C C . THR A 1 6 ? -3.657 -2.750 -2.761 1.00 0.00 6 THR A C 7
ATOM 3160 O O . THR A 1 6 ? -3.927 -3.936 -2.975 1.00 0.00 6 THR A O 7
ATOM 3171 N N . CYS A 1 7 ? -4.050 -2.114 -1.664 1.00 0.00 7 CYS A N 7
ATOM 3172 C CA . CYS A 1 7 ? -4.839 -2.786 -0.634 1.00 0.00 7 CYS A CA 7
ATOM 3173 C C . CYS A 1 7 ? -6.321 -2.740 -1.018 1.00 0.00 7 CYS A C 7
ATOM 3174 O O . CYS A 1 7 ? -7.157 -2.195 -0.299 1.00 0.00 7 CYS A O 7
ATOM 3181 N N . ARG A 1 8 ? -6.597 -3.277 -2.198 1.00 0.00 8 ARG A N 7
ATOM 3182 C CA . ARG A 1 8 ? -7.930 -3.289 -2.797 1.00 0.00 8 ARG A CA 7
ATOM 3183 C C . ARG A 1 8 ? -9.008 -3.951 -1.963 1.00 0.00 8 ARG A C 7
ATOM 3184 O O . ARG A 1 8 ? -9.715 -3.284 -1.211 1.00 0.00 8 ARG A O 7
ATOM 3205 N N . VAL A 1 9 ? -9.182 -5.250 -2.133 1.00 0.00 9 VAL A N 7
ATOM 3206 C CA . VAL A 1 9 ? -10.232 -5.934 -1.413 1.00 0.00 9 VAL A CA 7
ATOM 3207 C C . VAL A 1 9 ? -9.737 -6.407 -0.052 1.00 0.00 9 VAL A C 7
ATOM 3208 O O . VAL A 1 9 ? -10.433 -6.294 0.954 1.00 0.00 9 VAL A O 7
ATOM 3221 N N . ILE A 1 10 ? -8.512 -6.894 -0.033 1.00 0.00 10 ILE A N 7
ATOM 3222 C CA . ILE A 1 10 ? -7.868 -7.344 1.187 1.00 0.00 10 ILE A CA 7
ATOM 3223 C C . ILE A 1 10 ? -6.595 -6.539 1.351 1.00 0.00 10 ILE A C 7
ATOM 3224 O O . ILE A 1 10 ? -5.587 -6.806 0.696 1.00 0.00 10 ILE A O 7
ATOM 3240 N N . PRO A 1 11 ? -6.656 -5.471 2.149 1.00 0.00 11 PRO A N 7
ATOM 3241 C CA . PRO A 1 11 ? -5.537 -4.556 2.324 1.00 0.00 11 PRO A CA 7
ATOM 3242 C C . PRO A 1 11 ? -4.296 -5.129 2.972 1.00 0.00 11 PRO A C 7
ATOM 3243 O O . PRO A 1 11 ? -4.075 -6.337 3.032 1.00 0.00 11 PRO A O 7
ATOM 3254 N N . VAL A 1 12 ? -3.495 -4.191 3.447 1.00 0.00 12 VAL A N 7
ATOM 3255 C CA . VAL A 1 12 ? -2.237 -4.450 4.103 1.00 0.00 12 VAL A CA 7
ATOM 3256 C C . VAL A 1 12 ? -1.204 -4.965 3.118 1.00 0.00 12 VAL A C 7
ATOM 3257 O O . VAL A 1 12 ? -0.942 -6.164 3.028 1.00 0.00 12 VAL A O 7
ATOM 3270 N N . CYS A 1 13 ? -0.636 -4.022 2.388 1.00 0.00 13 CYS A N 7
ATOM 3271 C CA . CYS A 1 13 ? 0.392 -4.298 1.385 1.00 0.00 13 CYS A CA 7
ATOM 3272 C C . CYS A 1 13 ? 1.515 -5.150 1.997 1.00 0.00 13 CYS A C 7
ATOM 3273 O O . CYS A 1 13 ? 2.329 -4.647 2.771 1.00 0.00 13 CYS A O 7
ATOM 3280 N N . THR A 1 14 ? 1.515 -6.443 1.684 1.00 0.00 14 THR A N 7
ATOM 3281 C CA . THR A 1 14 ? 2.491 -7.384 2.235 1.00 0.00 14 THR A CA 7
ATOM 3282 C C . THR A 1 14 ? 3.835 -7.400 1.487 1.00 0.00 14 THR A C 7
ATOM 3283 O O . THR A 1 14 ? 4.864 -7.732 2.079 1.00 0.00 14 THR A O 7
ATOM 3294 N N . TYR A 1 15 ? 3.836 -7.058 0.207 1.00 0.00 15 TYR A N 7
ATOM 3295 C CA . TYR A 1 15 ? 5.068 -7.053 -0.582 1.00 0.00 15 TYR A CA 7
ATOM 3296 C C . TYR A 1 15 ? 5.948 -5.893 -0.151 1.00 0.00 15 TYR A C 7
ATOM 3297 O O . TYR A 1 15 ? 7.139 -6.048 0.113 1.00 0.00 15 TYR A O 7
ATOM 3315 N N . SER A 1 16 ? 5.334 -4.732 -0.075 1.00 0.00 16 SER A N 7
ATOM 3316 C CA . SER A 1 16 ? 6.021 -3.520 0.329 1.00 0.00 16 SER A CA 7
ATOM 3317 C C . SER A 1 16 ? 5.945 -3.341 1.843 1.00 0.00 16 SER A C 7
ATOM 3318 O O . SER A 1 16 ? 6.299 -2.289 2.379 1.00 0.00 16 SER A O 7
ATOM 3326 N N . ALA A 1 17 ? 5.496 -4.389 2.528 1.00 0.00 17 ALA A N 7
ATOM 3327 C CA . ALA A 1 17 ? 5.376 -4.365 3.980 1.00 0.00 17 ALA A CA 7
ATOM 3328 C C . ALA A 1 17 ? 6.739 -4.223 4.651 1.00 0.00 17 ALA A C 7
ATOM 3329 O O . ALA A 1 17 ? 6.825 -3.740 5.775 1.00 0.00 17 ALA A O 7
ATOM 3336 N N . ALA A 1 18 ? 7.798 -4.644 3.955 1.00 0.00 18 ALA A N 7
ATOM 3337 C CA . ALA A 1 18 ? 9.161 -4.554 4.489 1.00 0.00 18 ALA A CA 7
ATOM 3338 C C . ALA A 1 18 ? 9.474 -3.116 4.893 1.00 0.00 18 ALA A C 7
ATOM 3339 O O . ALA A 1 18 ? 10.041 -2.857 5.950 1.00 0.00 18 ALA A O 7
ATOM 3346 N N . LEU A 1 19 ? 9.051 -2.187 4.048 1.00 0.00 19 LEU A N 7
ATOM 3347 C CA . LEU A 1 19 ? 9.221 -0.761 4.296 1.00 0.00 19 LEU A CA 7
ATOM 3348 C C . LEU A 1 19 ? 8.233 -0.237 5.310 1.00 0.00 19 LEU A C 7
ATOM 3349 O O . LEU A 1 19 ? 8.358 0.890 5.774 1.00 0.00 19 LEU A O 7
ATOM 3365 N N . GLY A 1 20 ? 7.230 -1.030 5.607 1.00 0.00 20 GLY A N 7
ATOM 3366 C CA . GLY A 1 20 ? 6.198 -0.599 6.515 1.00 0.00 20 GLY A CA 7
ATOM 3367 C C . GLY A 1 20 ? 5.195 0.225 5.755 1.00 0.00 20 GLY A C 7
ATOM 3368 O O . GLY A 1 20 ? 4.569 1.137 6.294 1.00 0.00 20 GLY A O 7
ATOM 3372 N N . CYS A 1 21 ? 5.073 -0.112 4.473 1.00 0.00 21 CYS A N 7
ATOM 3373 C CA . CYS A 1 21 ? 4.174 0.567 3.561 1.00 0.00 21 CYS A CA 7
ATOM 3374 C C . CYS A 1 21 ? 2.741 0.537 4.050 1.00 0.00 21 CYS A C 7
ATOM 3375 O O . CYS A 1 21 ? 2.087 -0.507 4.048 1.00 0.00 21 CYS A O 7
ATOM 3382 N N . THR A 1 22 ? 2.242 1.698 4.412 1.00 0.00 22 THR A N 7
ATOM 3383 C CA . THR A 1 22 ? 0.878 1.825 4.836 1.00 0.00 22 THR A CA 7
ATOM 3384 C C . THR A 1 22 ? 0.104 2.454 3.707 1.00 0.00 22 THR A C 7
ATOM 3385 O O . THR A 1 22 ? 0.508 3.471 3.148 1.00 0.00 22 THR A O 7
ATOM 3396 N N . CYS A 1 23 ? -0.976 1.830 3.337 1.00 0.00 23 CYS A N 7
ATOM 3397 C CA . CYS A 1 23 ? -1.767 2.331 2.242 1.00 0.00 23 CYS A CA 7
ATOM 3398 C C . CYS A 1 23 ? -2.854 3.264 2.736 1.00 0.00 23 CYS A C 7
ATOM 3399 O O . CYS A 1 23 ? -2.820 3.727 3.876 1.00 0.00 23 CYS A O 7
ATOM 3406 N N . ASP A 1 24 ? -3.811 3.532 1.871 1.00 0.00 24 ASP A N 7
ATOM 3407 C CA . ASP A 1 24 ? -4.913 4.409 2.205 1.00 0.00 24 ASP A CA 7
ATOM 3408 C C . ASP A 1 24 ? -6.053 3.592 2.818 1.00 0.00 24 ASP A C 7
ATOM 3409 O O . ASP A 1 24 ? -6.611 3.978 3.844 1.00 0.00 24 ASP A O 7
ATOM 3418 N N . ASP A 1 25 ? -6.369 2.450 2.182 1.00 0.00 25 ASP A N 7
ATOM 3419 C CA . ASP A 1 25 ? -7.427 1.530 2.634 1.00 0.00 25 ASP A CA 7
ATOM 3420 C C . ASP A 1 25 ? -8.797 2.127 2.528 1.00 0.00 25 ASP A C 7
ATOM 3421 O O . ASP A 1 25 ? -9.023 3.308 2.796 1.00 0.00 25 ASP A O 7
ATOM 3430 N N . ARG A 1 26 ? -9.686 1.260 2.052 1.00 0.00 26 ARG A N 7
ATOM 3431 C CA . ARG A 1 26 ? -11.070 1.588 1.801 1.00 0.00 26 ARG A CA 7
ATOM 3432 C C . ARG A 1 26 ? -11.166 2.177 0.423 1.00 0.00 26 ARG A C 7
ATOM 3433 O O . ARG A 1 26 ? -10.547 3.197 0.125 1.00 0.00 26 ARG A O 7
ATOM 3454 N N . SER A 1 27 ? -11.889 1.472 -0.436 1.00 0.00 27 SER A N 7
ATOM 3455 C CA . SER A 1 27 ? -12.008 1.858 -1.824 1.00 0.00 27 SER A CA 7
ATOM 3456 C C . SER A 1 27 ? -10.624 1.712 -2.447 1.00 0.00 27 SER A C 7
ATOM 3457 O O . SER A 1 27 ? -10.265 2.405 -3.401 1.00 0.00 27 SER A O 7
ATOM 3465 N N . ASP A 1 28 ? -9.866 0.781 -1.844 1.00 0.00 28 ASP A N 7
ATOM 3466 C CA . ASP A 1 28 ? -8.496 0.442 -2.228 1.00 0.00 28 ASP A CA 7
ATOM 3467 C C . ASP A 1 28 ? -7.507 1.529 -1.825 1.00 0.00 28 ASP A C 7
ATOM 3468 O O . ASP A 1 28 ? -6.621 1.305 -1.000 1.00 0.00 28 ASP A O 7
ATOM 3477 N N . GLY A 1 29 ? -7.645 2.691 -2.424 1.00 0.00 29 GLY A N 7
ATOM 3478 C CA . GLY A 1 29 ? -6.732 3.770 -2.138 1.00 0.00 29 GLY A CA 7
ATOM 3479 C C . GLY A 1 29 ? -5.431 3.549 -2.861 1.00 0.00 29 GLY A C 7
ATOM 3480 O O . GLY A 1 29 ? -5.411 3.509 -4.091 1.00 0.00 29 GLY A O 7
ATOM 3484 N N . LEU A 1 30 ? -4.349 3.400 -2.100 1.00 0.00 30 LEU A N 7
ATOM 3485 C CA . LEU A 1 30 ? -3.038 3.185 -2.686 1.00 0.00 30 LEU A CA 7
ATOM 3486 C C . LEU A 1 30 ? -1.962 3.064 -1.593 1.00 0.00 30 LEU A C 7
ATOM 3487 O O . LEU A 1 30 ? -1.956 3.832 -0.637 1.00 0.00 30 LEU A O 7
ATOM 3503 N N . CYS A 1 31 ? -1.067 2.083 -1.725 1.00 0.00 31 CYS A N 7
ATOM 3504 C CA . CYS A 1 31 ? -0.003 1.855 -0.731 1.00 0.00 31 CYS A CA 7
ATOM 3505 C C . CYS A 1 31 ? 1.036 2.978 -0.734 1.00 0.00 31 CYS A C 7
ATOM 3506 O O . CYS A 1 31 ? 1.457 3.430 -1.794 1.00 0.00 31 CYS A O 7
ATOM 3513 N N . LYS A 1 32 ? 1.449 3.422 0.456 1.00 0.00 32 LYS A N 7
ATOM 3514 C CA . LYS A 1 32 ? 2.440 4.493 0.585 1.00 0.00 32 LYS A CA 7
ATOM 3515 C C . LYS A 1 32 ? 3.684 3.988 1.330 1.00 0.00 32 LYS A C 7
ATOM 3516 O O . LYS A 1 32 ? 3.580 3.217 2.277 1.00 0.00 32 LYS A O 7
ATOM 3535 N N . ARG A 1 33 ? 4.853 4.393 0.841 1.00 0.00 33 ARG A N 7
ATOM 3536 C CA . ARG A 1 33 ? 6.153 3.963 1.386 1.00 0.00 33 ARG A CA 7
ATOM 3537 C C . ARG A 1 33 ? 6.544 4.695 2.673 1.00 0.00 33 ARG A C 7
ATOM 3538 O O . ARG A 1 33 ? 5.700 5.210 3.399 1.00 0.00 33 ARG A O 7
ATOM 3559 N N . ASN A 1 34 ? 7.860 4.741 2.913 1.00 0.00 34 ASN A N 7
ATOM 3560 C CA . ASN A 1 34 ? 8.464 5.405 4.071 1.00 0.00 34 ASN A CA 7
ATOM 3561 C C . ASN A 1 34 ? 9.854 5.865 3.671 1.00 0.00 34 ASN A C 7
ATOM 3562 O O . ASN A 1 34 ? 10.457 5.271 2.776 1.00 0.00 34 ASN A O 7
ATOM 3573 N N . GLY A 1 35 ? 10.331 6.959 4.260 1.00 0.00 35 GLY A N 7
ATOM 3574 C CA . GLY A 1 35 ? 11.624 7.516 3.864 1.00 0.00 35 GLY A CA 7
ATOM 3575 C C . GLY A 1 35 ? 11.417 8.355 2.619 1.00 0.00 35 GLY A C 7
ATOM 3576 O O . GLY A 1 35 ? 11.893 9.479 2.499 1.00 0.00 35 GLY A O 7
ATOM 3580 N N . ASP A 1 36 ? 10.610 7.779 1.749 1.00 0.00 36 ASP A N 7
ATOM 3581 C CA . ASP A 1 36 ? 10.153 8.362 0.505 1.00 0.00 36 ASP A CA 7
ATOM 3582 C C . ASP A 1 36 ? 8.711 7.861 0.314 1.00 0.00 36 ASP A C 7
ATOM 3583 O O . ASP A 1 36 ? 8.390 7.158 -0.646 1.00 0.00 36 ASP A O 7
ATOM 3592 N N . PRO A 1 37 ? 7.829 8.133 1.313 1.00 0.00 37 PRO A N 7
ATOM 3593 C CA . PRO A 1 37 ? 6.434 7.651 1.324 1.00 0.00 37 PRO A CA 7
ATOM 3594 C C . PRO A 1 37 ? 5.602 8.118 0.143 1.00 0.00 37 PRO A C 7
ATOM 3595 O O . PRO A 1 37 ? 5.065 9.224 0.120 1.00 0.00 37 PRO A O 7
ATOM 3606 N N . THR A 1 1 ? 5.325 7.129 -1.316 1.00 0.00 1 THR A N 8
ATOM 3607 C CA . THR A 1 1 ? 4.669 7.190 -2.579 1.00 0.00 1 THR A CA 8
ATOM 3608 C C . THR A 1 1 ? 4.278 5.761 -2.888 1.00 0.00 1 THR A C 8
ATOM 3609 O O . THR A 1 1 ? 4.690 4.854 -2.169 1.00 0.00 1 THR A O 8
ATOM 3620 N N . PHE A 1 2 ? 3.473 5.567 -3.900 1.00 0.00 2 PHE A N 8
ATOM 3621 C CA . PHE A 1 2 ? 3.007 4.241 -4.269 1.00 0.00 2 PHE A CA 8
ATOM 3622 C C . PHE A 1 2 ? 4.173 3.260 -4.459 1.00 0.00 2 PHE A C 8
ATOM 3623 O O . PHE A 1 2 ? 4.847 3.278 -5.486 1.00 0.00 2 PHE A O 8
ATOM 3640 N N . CYS A 1 3 ? 4.405 2.428 -3.438 1.00 0.00 3 CYS A N 8
ATOM 3641 C CA . CYS A 1 3 ? 5.489 1.443 -3.459 1.00 0.00 3 CYS A CA 8
ATOM 3642 C C . CYS A 1 3 ? 5.358 0.512 -4.666 1.00 0.00 3 CYS A C 8
ATOM 3643 O O . CYS A 1 3 ? 6.195 0.524 -5.567 1.00 0.00 3 CYS A O 8
ATOM 3650 N N . GLY A 1 4 ? 4.301 -0.291 -4.669 1.00 0.00 4 GLY A N 8
ATOM 3651 C CA . GLY A 1 4 ? 4.071 -1.218 -5.763 1.00 0.00 4 GLY A CA 8
ATOM 3652 C C . GLY A 1 4 ? 3.038 -2.277 -5.419 1.00 0.00 4 GLY A C 8
ATOM 3653 O O . GLY A 1 4 ? 3.197 -3.441 -5.776 1.00 0.00 4 GLY A O 8
ATOM 3657 N N . GLU A 1 5 ? 1.971 -1.864 -4.738 1.00 0.00 5 GLU A N 8
ATOM 3658 C CA . GLU A 1 5 ? 0.891 -2.764 -4.343 1.00 0.00 5 GLU A CA 8
ATOM 3659 C C . GLU A 1 5 ? -0.392 -1.968 -4.207 1.00 0.00 5 GLU A C 8
ATOM 3660 O O . GLU A 1 5 ? -0.356 -0.744 -4.055 1.00 0.00 5 GLU A O 8
ATOM 3672 N N . THR A 1 6 ? -1.517 -2.653 -4.230 1.00 0.00 6 THR A N 8
ATOM 3673 C CA . THR A 1 6 ? -2.794 -1.994 -4.076 1.00 0.00 6 THR A CA 8
ATOM 3674 C C . THR A 1 6 ? -3.638 -2.696 -3.022 1.00 0.00 6 THR A C 8
ATOM 3675 O O . THR A 1 6 ? -4.076 -3.832 -3.210 1.00 0.00 6 THR A O 8
ATOM 3686 N N . CYS A 1 7 ? -3.882 -2.005 -1.923 1.00 0.00 7 CYS A N 8
ATOM 3687 C CA . CYS A 1 7 ? -4.697 -2.545 -0.846 1.00 0.00 7 CYS A CA 8
ATOM 3688 C C . CYS A 1 7 ? -6.173 -2.353 -1.198 1.00 0.00 7 CYS A C 8
ATOM 3689 O O . CYS A 1 7 ? -6.879 -1.563 -0.577 1.00 0.00 7 CYS A O 8
ATOM 3696 N N . ARG A 1 8 ? -6.603 -3.047 -2.244 1.00 0.00 8 ARG A N 8
ATOM 3697 C CA . ARG A 1 8 ? -7.969 -2.944 -2.746 1.00 0.00 8 ARG A CA 8
ATOM 3698 C C . ARG A 1 8 ? -8.983 -3.692 -1.884 1.00 0.00 8 ARG A C 8
ATOM 3699 O O . ARG A 1 8 ? -9.366 -3.221 -0.817 1.00 0.00 8 ARG A O 8
ATOM 3720 N N . VAL A 1 9 ? -9.427 -4.850 -2.360 1.00 0.00 9 VAL A N 8
ATOM 3721 C CA . VAL A 1 9 ? -10.415 -5.629 -1.632 1.00 0.00 9 VAL A CA 8
ATOM 3722 C C . VAL A 1 9 ? -9.710 -6.520 -0.615 1.00 0.00 9 VAL A C 8
ATOM 3723 O O . VAL A 1 9 ? -10.278 -6.931 0.395 1.00 0.00 9 VAL A O 8
ATOM 3736 N N . ILE A 1 10 ? -8.440 -6.754 -0.884 1.00 0.00 10 ILE A N 8
ATOM 3737 C CA . ILE A 1 10 ? -7.577 -7.527 -0.013 1.00 0.00 10 ILE A CA 8
ATOM 3738 C C . ILE A 1 10 ? -6.349 -6.674 0.277 1.00 0.00 10 ILE A C 8
ATOM 3739 O O . ILE A 1 10 ? -5.299 -6.838 -0.341 1.00 0.00 10 ILE A O 8
ATOM 3755 N N . PRO A 1 11 ? -6.499 -5.677 1.166 1.00 0.00 11 PRO A N 8
ATOM 3756 C CA . PRO A 1 11 ? -5.433 -4.729 1.478 1.00 0.00 11 PRO A CA 8
ATOM 3757 C C . PRO A 1 11 ? -4.231 -5.301 2.203 1.00 0.00 11 PRO A C 8
ATOM 3758 O O . PRO A 1 11 ? -3.904 -6.482 2.114 1.00 0.00 11 PRO A O 8
ATOM 3769 N N . VAL A 1 12 ? -3.591 -4.395 2.927 1.00 0.00 12 VAL A N 8
ATOM 3770 C CA . VAL A 1 12 ? -2.412 -4.669 3.712 1.00 0.00 12 VAL A CA 8
ATOM 3771 C C . VAL A 1 12 ? -1.240 -5.070 2.834 1.00 0.00 12 VAL A C 8
ATOM 3772 O O . VAL A 1 12 ? -0.927 -6.250 2.684 1.00 0.00 12 VAL A O 8
ATOM 3785 N N . CYS A 1 13 ? -0.606 -4.060 2.266 1.00 0.00 13 CYS A N 8
ATOM 3786 C CA . CYS A 1 13 ? 0.557 -4.244 1.400 1.00 0.00 13 CYS A CA 8
ATOM 3787 C C . CYS A 1 13 ? 1.598 -5.110 2.115 1.00 0.00 13 CYS A C 8
ATOM 3788 O O . CYS A 1 13 ? 2.238 -4.663 3.067 1.00 0.00 13 CYS A O 8
ATOM 3795 N N . THR A 1 14 ? 1.713 -6.362 1.694 1.00 0.00 14 THR A N 8
ATOM 3796 C CA . THR A 1 14 ? 2.620 -7.311 2.330 1.00 0.00 14 THR A CA 8
ATOM 3797 C C . THR A 1 14 ? 3.991 -7.423 1.639 1.00 0.00 14 THR A C 8
ATOM 3798 O O . THR A 1 14 ? 4.968 -7.831 2.268 1.00 0.00 14 THR A O 8
ATOM 3809 N N . TYR A 1 15 ? 4.079 -7.074 0.363 1.00 0.00 15 TYR A N 8
ATOM 3810 C CA . TYR A 1 15 ? 5.350 -7.174 -0.351 1.00 0.00 15 TYR A CA 8
ATOM 3811 C C . TYR A 1 15 ? 6.297 -6.068 0.091 1.00 0.00 15 TYR A C 8
ATOM 3812 O O . TYR A 1 15 ? 7.445 -6.312 0.458 1.00 0.00 15 TYR A O 8
ATOM 3830 N N . SER A 1 16 ? 5.790 -4.855 0.067 1.00 0.00 16 SER A N 8
ATOM 3831 C CA . SER A 1 16 ? 6.553 -3.689 0.471 1.00 0.00 16 SER A CA 8
ATOM 3832 C C . SER A 1 16 ? 6.367 -3.423 1.961 1.00 0.00 16 SER A C 8
ATOM 3833 O O . SER A 1 16 ? 6.720 -2.356 2.470 1.00 0.00 16 SER A O 8
ATOM 3841 N N . ALA A 1 17 ? 5.817 -4.413 2.659 1.00 0.00 17 ALA A N 8
ATOM 3842 C CA . ALA A 1 17 ? 5.579 -4.309 4.092 1.00 0.00 17 ALA A CA 8
ATOM 3843 C C . ALA A 1 17 ? 6.883 -4.147 4.867 1.00 0.00 17 ALA A C 8
ATOM 3844 O O . ALA A 1 17 ? 6.893 -3.566 5.947 1.00 0.00 17 ALA A O 8
ATOM 3851 N N . ALA A 1 18 ? 7.981 -4.661 4.306 1.00 0.00 18 ALA A N 8
ATOM 3852 C CA . ALA A 1 18 ? 9.296 -4.567 4.946 1.00 0.00 18 ALA A CA 8
ATOM 3853 C C . ALA A 1 18 ? 9.640 -3.109 5.239 1.00 0.00 18 ALA A C 8
ATOM 3854 O O . ALA A 1 18 ? 10.153 -2.776 6.304 1.00 0.00 18 ALA A O 8
ATOM 3861 N N . LEU A 1 19 ? 9.312 -2.248 4.287 1.00 0.00 19 LEU A N 8
ATOM 3862 C CA . LEU A 1 19 ? 9.529 -0.811 4.417 1.00 0.00 19 LEU A CA 8
ATOM 3863 C C . LEU A 1 19 ? 8.507 -0.158 5.314 1.00 0.00 19 LEU A C 8
ATOM 3864 O O . LEU A 1 19 ? 8.648 1.006 5.672 1.00 0.00 19 LEU A O 8
ATOM 3880 N N . GLY A 1 20 ? 7.466 -0.889 5.626 1.00 0.00 20 GLY A N 8
ATOM 3881 C CA . GLY A 1 20 ? 6.404 -0.347 6.432 1.00 0.00 20 GLY A CA 8
ATOM 3882 C C . GLY A 1 20 ? 5.451 0.423 5.556 1.00 0.00 20 GLY A C 8
ATOM 3883 O O . GLY A 1 20 ? 4.822 1.383 5.992 1.00 0.00 20 GLY A O 8
ATOM 3887 N N . CYS A 1 21 ? 5.361 -0.021 4.303 1.00 0.00 21 CYS A N 8
ATOM 3888 C CA . CYS A 1 21 ? 4.490 0.594 3.317 1.00 0.00 21 CYS A CA 8
ATOM 3889 C C . CYS A 1 21 ? 3.041 0.516 3.765 1.00 0.00 21 CYS A C 8
ATOM 3890 O O . CYS A 1 21 ? 2.414 -0.543 3.711 1.00 0.00 21 CYS A O 8
ATOM 3897 N N . THR A 1 22 ? 2.512 1.645 4.196 1.00 0.00 22 THR A N 8
ATOM 3898 C CA . THR A 1 22 ? 1.143 1.708 4.639 1.00 0.00 22 THR A CA 8
ATOM 3899 C C . THR A 1 22 ? 0.343 2.578 3.705 1.00 0.00 22 THR A C 8
ATOM 3900 O O . THR A 1 22 ? 0.717 3.711 3.406 1.00 0.00 22 THR A O 8
ATOM 3911 N N . CYS A 1 23 ? -0.751 2.037 3.240 1.00 0.00 23 CYS A N 8
ATOM 3912 C CA . CYS A 1 23 ? -1.619 2.751 2.337 1.00 0.00 23 CYS A CA 8
ATOM 3913 C C . CYS A 1 23 ? -2.703 3.494 3.108 1.00 0.00 23 CYS A C 8
ATOM 3914 O O . CYS A 1 23 ? -2.453 4.047 4.177 1.00 0.00 23 CYS A O 8
ATOM 3921 N N . ASP A 1 24 ? -3.905 3.474 2.560 1.00 0.00 24 ASP A N 8
ATOM 3922 C CA . ASP A 1 24 ? -5.054 4.118 3.179 1.00 0.00 24 ASP A CA 8
ATOM 3923 C C . ASP A 1 24 ? -6.058 3.061 3.644 1.00 0.00 24 ASP A C 8
ATOM 3924 O O . ASP A 1 24 ? -6.377 2.978 4.827 1.00 0.00 24 ASP A O 8
ATOM 3933 N N . ASP A 1 25 ? -6.535 2.259 2.683 1.00 0.00 25 ASP A N 8
ATOM 3934 C CA . ASP A 1 25 ? -7.517 1.190 2.933 1.00 0.00 25 ASP A CA 8
ATOM 3935 C C . ASP A 1 25 ? -8.786 1.749 3.495 1.00 0.00 25 ASP A C 8
ATOM 3936 O O . ASP A 1 25 ? -8.929 1.950 4.696 1.00 0.00 25 ASP A O 8
ATOM 3945 N N . ARG A 1 26 ? -9.702 1.960 2.566 1.00 0.00 26 ARG A N 8
ATOM 3946 C CA . ARG A 1 26 ? -11.026 2.481 2.821 1.00 0.00 26 ARG A CA 8
ATOM 3947 C C . ARG A 1 26 ? -11.740 2.616 1.501 1.00 0.00 26 ARG A C 8
ATOM 3948 O O . ARG A 1 26 ? -11.602 3.625 0.814 1.00 0.00 26 ARG A O 8
ATOM 3969 N N . SER A 1 27 ? -12.463 1.565 1.135 1.00 0.00 27 SER A N 8
ATOM 3970 C CA . SER A 1 27 ? -13.164 1.529 -0.134 1.00 0.00 27 SER A CA 8
ATOM 3971 C C . SER A 1 27 ? -12.135 1.553 -1.250 1.00 0.00 27 SER A C 8
ATOM 3972 O O . SER A 1 27 ? -12.304 2.227 -2.271 1.00 0.00 27 SER A O 8
ATOM 3980 N N . ASP A 1 28 ? -11.068 0.785 -1.006 1.00 0.00 28 ASP A N 8
ATOM 3981 C CA . ASP A 1 28 ? -9.945 0.629 -1.921 1.00 0.00 28 ASP A CA 8
ATOM 3982 C C . ASP A 1 28 ? -9.063 1.878 -1.956 1.00 0.00 28 ASP A C 8
ATOM 3983 O O . ASP A 1 28 ? -9.550 3.004 -2.018 1.00 0.00 28 ASP A O 8
ATOM 3992 N N . GLY A 1 29 ? -7.748 1.667 -1.914 1.00 0.00 29 GLY A N 8
ATOM 3993 C CA . GLY A 1 29 ? -6.822 2.784 -1.941 1.00 0.00 29 GLY A CA 8
ATOM 3994 C C . GLY A 1 29 ? -5.549 2.485 -2.699 1.00 0.00 29 GLY A C 8
ATOM 3995 O O . GLY A 1 29 ? -5.581 1.880 -3.770 1.00 0.00 29 GLY A O 8
ATOM 3999 N N . LEU A 1 30 ? -4.425 2.932 -2.151 1.00 0.00 30 LEU A N 8
ATOM 4000 C CA . LEU A 1 30 ? -3.134 2.748 -2.792 1.00 0.00 30 LEU A CA 8
ATOM 4001 C C . LEU A 1 30 ? -2.001 2.814 -1.759 1.00 0.00 30 LEU A C 8
ATOM 4002 O O . LEU A 1 30 ? -1.966 3.726 -0.932 1.00 0.00 30 LEU A O 8
ATOM 4018 N N . CYS A 1 31 ? -1.105 1.825 -1.795 1.00 0.00 31 CYS A N 8
ATOM 4019 C CA . CYS A 1 31 ? 0.017 1.725 -0.845 1.00 0.00 31 CYS A CA 8
ATOM 4020 C C . CYS A 1 31 ? 1.006 2.881 -0.952 1.00 0.00 31 CYS A C 8
ATOM 4021 O O . CYS A 1 31 ? 1.229 3.415 -2.037 1.00 0.00 31 CYS A O 8
ATOM 4028 N N . LYS A 1 32 ? 1.603 3.252 0.186 1.00 0.00 32 LYS A N 8
ATOM 4029 C CA . LYS A 1 32 ? 2.576 4.337 0.238 1.00 0.00 32 LYS A CA 8
ATOM 4030 C C . LYS A 1 32 ? 3.836 3.892 0.987 1.00 0.00 32 LYS A C 8
ATOM 4031 O O . LYS A 1 32 ? 3.757 3.098 1.919 1.00 0.00 32 LYS A O 8
ATOM 4050 N N . ARG A 1 33 ? 4.993 4.357 0.515 1.00 0.00 33 ARG A N 8
ATOM 4051 C CA . ARG A 1 33 ? 6.298 3.964 1.069 1.00 0.00 33 ARG A CA 8
ATOM 4052 C C . ARG A 1 33 ? 6.644 4.697 2.374 1.00 0.00 33 ARG A C 8
ATOM 4053 O O . ARG A 1 33 ? 5.787 4.907 3.225 1.00 0.00 33 ARG A O 8
ATOM 4074 N N . ASN A 1 34 ? 7.920 5.072 2.513 1.00 0.00 34 ASN A N 8
ATOM 4075 C CA . ASN A 1 34 ? 8.433 5.769 3.694 1.00 0.00 34 ASN A CA 8
ATOM 4076 C C . ASN A 1 34 ? 9.663 6.573 3.312 1.00 0.00 34 ASN A C 8
ATOM 4077 O O . ASN A 1 34 ? 10.367 6.208 2.374 1.00 0.00 34 ASN A O 8
ATOM 4088 N N . GLY A 1 35 ? 9.877 7.701 3.985 1.00 0.00 35 GLY A N 8
ATOM 4089 C CA . GLY A 1 35 ? 10.986 8.584 3.639 1.00 0.00 35 GLY A CA 8
ATOM 4090 C C . GLY A 1 35 ? 10.543 9.487 2.508 1.00 0.00 35 GLY A C 8
ATOM 4091 O O . GLY A 1 35 ? 10.733 10.701 2.527 1.00 0.00 35 GLY A O 8
ATOM 4095 N N . ASP A 1 36 ? 9.875 8.846 1.572 1.00 0.00 36 ASP A N 8
ATOM 4096 C CA . ASP A 1 36 ? 9.267 9.461 0.408 1.00 0.00 36 ASP A CA 8
ATOM 4097 C C . ASP A 1 36 ? 8.000 8.657 0.079 1.00 0.00 36 ASP A C 8
ATOM 4098 O O . ASP A 1 36 ? 7.826 8.188 -1.042 1.00 0.00 36 ASP A O 8
ATOM 4107 N N . PRO A 1 37 ? 7.108 8.443 1.089 1.00 0.00 37 PRO A N 8
ATOM 4108 C CA . PRO A 1 37 ? 5.880 7.638 0.938 1.00 0.00 37 PRO A CA 8
ATOM 4109 C C . PRO A 1 37 ? 5.064 7.942 -0.306 1.00 0.00 37 PRO A C 8
ATOM 4110 O O . PRO A 1 37 ? 4.220 8.838 -0.340 1.00 0.00 37 PRO A O 8
ATOM 4121 N N . THR A 1 1 ? 5.583 7.359 -0.635 1.00 0.00 1 THR A N 9
ATOM 4122 C CA . THR A 1 1 ? 4.810 7.672 -1.790 1.00 0.00 1 THR A CA 9
ATOM 4123 C C . THR A 1 1 ? 4.255 6.348 -2.268 1.00 0.00 1 THR A C 9
ATOM 4124 O O . THR A 1 1 ? 4.596 5.311 -1.700 1.00 0.00 1 THR A O 9
ATOM 4135 N N . PHE A 1 2 ? 3.393 6.379 -3.250 1.00 0.00 2 PHE A N 9
ATOM 4136 C CA . PHE A 1 2 ? 2.769 5.170 -3.772 1.00 0.00 2 PHE A CA 9
ATOM 4137 C C . PHE A 1 2 ? 3.799 4.067 -4.055 1.00 0.00 2 PHE A C 9
ATOM 4138 O O . PHE A 1 2 ? 4.558 4.139 -5.018 1.00 0.00 2 PHE A O 9
ATOM 4155 N N . CYS A 1 3 ? 3.821 3.065 -3.171 1.00 0.00 3 CYS A N 9
ATOM 4156 C CA . CYS A 1 3 ? 4.755 1.941 -3.279 1.00 0.00 3 CYS A CA 9
ATOM 4157 C C . CYS A 1 3 ? 4.592 1.199 -4.603 1.00 0.00 3 CYS A C 9
ATOM 4158 O O . CYS A 1 3 ? 5.521 1.124 -5.404 1.00 0.00 3 CYS A O 9
ATOM 4165 N N . GLY A 1 4 ? 3.409 0.640 -4.808 1.00 0.00 4 GLY A N 9
ATOM 4166 C CA . GLY A 1 4 ? 3.128 -0.104 -6.020 1.00 0.00 4 GLY A CA 9
ATOM 4167 C C . GLY A 1 4 ? 1.877 -0.935 -5.863 1.00 0.00 4 GLY A C 9
ATOM 4168 O O . GLY A 1 4 ? 1.021 -0.966 -6.744 1.00 0.00 4 GLY A O 9
ATOM 4172 N N . GLU A 1 5 ? 1.774 -1.594 -4.718 1.00 0.00 5 GLU A N 9
ATOM 4173 C CA . GLU A 1 5 ? 0.621 -2.425 -4.402 1.00 0.00 5 GLU A CA 9
ATOM 4174 C C . GLU A 1 5 ? -0.596 -1.568 -4.071 1.00 0.00 5 GLU A C 9
ATOM 4175 O O . GLU A 1 5 ? -0.497 -0.344 -3.941 1.00 0.00 5 GLU A O 9
ATOM 4187 N N . THR A 1 6 ? -1.731 -2.230 -3.894 1.00 0.00 6 THR A N 9
ATOM 4188 C CA . THR A 1 6 ? -2.972 -1.563 -3.534 1.00 0.00 6 THR A CA 9
ATOM 4189 C C . THR A 1 6 ? -3.707 -2.403 -2.495 1.00 0.00 6 THR A C 9
ATOM 4190 O O . THR A 1 6 ? -3.758 -3.626 -2.598 1.00 0.00 6 THR A O 9
ATOM 4201 N N . CYS A 1 7 ? -4.263 -1.760 -1.487 1.00 0.00 7 CYS A N 9
ATOM 4202 C CA . CYS A 1 7 ? -4.983 -2.477 -0.447 1.00 0.00 7 CYS A CA 9
ATOM 4203 C C . CYS A 1 7 ? -6.453 -2.668 -0.847 1.00 0.00 7 CYS A C 9
ATOM 4204 O O . CYS A 1 7 ? -7.346 -2.093 -0.237 1.00 0.00 7 CYS A O 9
ATOM 4211 N N . ARG A 1 8 ? -6.675 -3.466 -1.902 1.00 0.00 8 ARG A N 9
ATOM 4212 C CA . ARG A 1 8 ? -8.023 -3.738 -2.439 1.00 0.00 8 ARG A CA 9
ATOM 4213 C C . ARG A 1 8 ? -8.902 -4.544 -1.478 1.00 0.00 8 ARG A C 9
ATOM 4214 O O . ARG A 1 8 ? -9.058 -4.202 -0.312 1.00 0.00 8 ARG A O 9
ATOM 4235 N N . VAL A 1 9 ? -9.475 -5.633 -1.985 1.00 0.00 9 VAL A N 9
ATOM 4236 C CA . VAL A 1 9 ? -10.343 -6.497 -1.183 1.00 0.00 9 VAL A CA 9
ATOM 4237 C C . VAL A 1 9 ? -9.480 -7.534 -0.469 1.00 0.00 9 VAL A C 9
ATOM 4238 O O . VAL A 1 9 ? -9.879 -8.667 -0.215 1.00 0.00 9 VAL A O 9
ATOM 4251 N N . ILE A 1 10 ? -8.287 -7.069 -0.154 1.00 0.00 10 ILE A N 9
ATOM 4252 C CA . ILE A 1 10 ? -7.237 -7.800 0.538 1.00 0.00 10 ILE A CA 9
ATOM 4253 C C . ILE A 1 10 ? -6.136 -6.789 0.814 1.00 0.00 10 ILE A C 9
ATOM 4254 O O . ILE A 1 10 ? -5.082 -6.821 0.180 1.00 0.00 10 ILE A O 9
ATOM 4270 N N . PRO A 1 11 ? -6.405 -5.810 1.701 1.00 0.00 11 PRO A N 9
ATOM 4271 C CA . PRO A 1 11 ? -5.464 -4.732 1.995 1.00 0.00 11 PRO A CA 9
ATOM 4272 C C . PRO A 1 11 ? -4.161 -5.169 2.629 1.00 0.00 11 PRO A C 9
ATOM 4273 O O . PRO A 1 11 ? -3.725 -6.313 2.510 1.00 0.00 11 PRO A O 9
ATOM 4284 N N . VAL A 1 12 ? -3.550 -4.206 3.304 1.00 0.00 12 VAL A N 9
ATOM 4285 C CA . VAL A 1 12 ? -2.285 -4.393 3.976 1.00 0.00 12 VAL A CA 9
ATOM 4286 C C . VAL A 1 12 ? -1.236 -4.870 2.985 1.00 0.00 12 VAL A C 9
ATOM 4287 O O . VAL A 1 12 ? -0.838 -6.033 2.989 1.00 0.00 12 VAL A O 9
ATOM 4300 N N . CYS A 1 13 ? -0.835 -3.942 2.127 1.00 0.00 13 CYS A N 9
ATOM 4301 C CA . CYS A 1 13 ? 0.153 -4.178 1.072 1.00 0.00 13 CYS A CA 9
ATOM 4302 C C . CYS A 1 13 ? 1.296 -5.065 1.573 1.00 0.00 13 CYS A C 9
ATOM 4303 O O . CYS A 1 13 ? 2.169 -4.599 2.294 1.00 0.00 13 CYS A O 9
ATOM 4310 N N . THR A 1 14 ? 1.253 -6.345 1.224 1.00 0.00 14 THR A N 9
ATOM 4311 C CA . THR A 1 14 ? 2.248 -7.311 1.681 1.00 0.00 14 THR A CA 9
ATOM 4312 C C . THR A 1 14 ? 3.572 -7.250 0.916 1.00 0.00 14 THR A C 9
ATOM 4313 O O . THR A 1 14 ? 4.632 -7.484 1.494 1.00 0.00 14 THR A O 9
ATOM 4324 N N . TYR A 1 15 ? 3.527 -6.941 -0.372 1.00 0.00 15 TYR A N 9
ATOM 4325 C CA . TYR A 1 15 ? 4.746 -6.873 -1.171 1.00 0.00 15 TYR A CA 9
ATOM 4326 C C . TYR A 1 15 ? 5.583 -5.686 -0.723 1.00 0.00 15 TYR A C 9
ATOM 4327 O O . TYR A 1 15 ? 6.794 -5.780 -0.541 1.00 0.00 15 TYR A O 9
ATOM 4345 N N . SER A 1 16 ? 4.908 -4.573 -0.531 1.00 0.00 16 SER A N 9
ATOM 4346 C CA . SER A 1 16 ? 5.550 -3.347 -0.085 1.00 0.00 16 SER A CA 9
ATOM 4347 C C . SER A 1 16 ? 5.549 -3.264 1.442 1.00 0.00 16 SER A C 9
ATOM 4348 O O . SER A 1 16 ? 5.914 -2.241 2.018 1.00 0.00 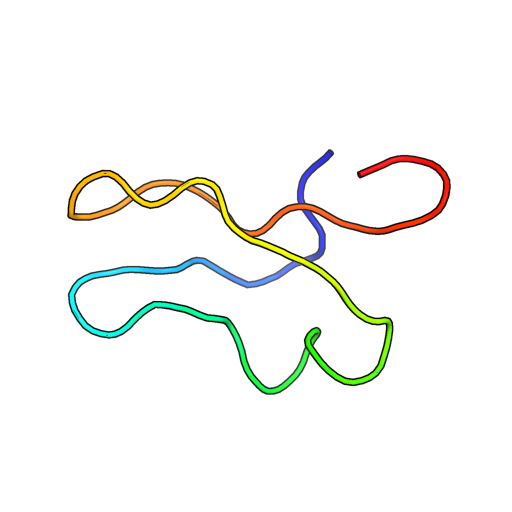16 SER A O 9
ATOM 4356 N N . ALA A 1 17 ? 5.150 -4.354 2.092 1.00 0.00 17 ALA A N 9
ATOM 4357 C CA . ALA A 1 17 ? 5.109 -4.394 3.552 1.00 0.00 17 ALA A CA 9
ATOM 4358 C C . ALA A 1 17 ? 6.511 -4.406 4.154 1.00 0.00 17 ALA A C 9
ATOM 4359 O O . ALA A 1 17 ? 6.683 -4.065 5.320 1.00 0.00 17 ALA A O 9
ATOM 4366 N N . ALA A 1 18 ? 7.506 -4.805 3.357 1.00 0.00 18 ALA A N 9
ATOM 4367 C CA . ALA A 1 18 ? 8.896 -4.857 3.822 1.00 0.00 18 ALA A CA 9
ATOM 4368 C C . ALA A 1 18 ? 9.311 -3.504 4.391 1.00 0.00 18 ALA A C 9
ATOM 4369 O O . ALA A 1 18 ? 9.929 -3.416 5.449 1.00 0.00 18 ALA A O 9
ATOM 4376 N N . LEU A 1 19 ? 8.910 -2.459 3.685 1.00 0.00 19 LEU A N 9
ATOM 4377 C CA . LEU A 1 19 ? 9.162 -1.085 4.094 1.00 0.00 19 LEU A CA 9
ATOM 4378 C C . LEU A 1 19 ? 8.228 -0.661 5.212 1.00 0.00 19 LEU A C 9
ATOM 4379 O O . LEU A 1 19 ? 8.545 0.225 6.004 1.00 0.00 19 LEU A O 9
ATOM 4395 N N . GLY A 1 20 ? 7.063 -1.274 5.238 1.00 0.00 20 GLY A N 9
ATOM 4396 C CA . GLY A 1 20 ? 6.063 -0.923 6.213 1.00 0.00 20 GLY A CA 9
ATOM 4397 C C . GLY A 1 20 ? 5.099 0.047 5.581 1.00 0.00 20 GLY A C 9
ATOM 4398 O O . GLY A 1 20 ? 4.594 0.968 6.227 1.00 0.00 20 GLY A O 9
ATOM 4402 N N . CYS A 1 21 ? 4.884 -0.174 4.288 1.00 0.00 21 CYS A N 9
ATOM 4403 C CA . CYS A 1 21 ? 4.010 0.649 3.473 1.00 0.00 21 CYS A CA 9
ATOM 4404 C C . CYS A 1 21 ? 2.614 0.771 4.065 1.00 0.00 21 CYS A C 9
ATOM 4405 O O . CYS A 1 21 ? 1.861 -0.204 4.130 1.00 0.00 21 CYS A O 9
ATOM 4412 N N . THR A 1 22 ? 2.261 1.985 4.458 1.00 0.00 22 THR A N 9
ATOM 4413 C CA . THR A 1 22 ? 0.951 2.249 4.997 1.00 0.00 22 THR A CA 9
ATOM 4414 C C . THR A 1 22 ? 0.018 2.630 3.869 1.00 0.00 22 THR A C 9
ATOM 4415 O O . THR A 1 22 ? 0.303 3.521 3.072 1.00 0.00 22 THR A O 9
ATOM 4426 N N . CYS A 1 23 ? -1.073 1.927 3.783 1.00 0.00 23 CYS A N 9
ATOM 4427 C CA . CYS A 1 23 ? -2.039 2.169 2.732 1.00 0.00 23 CYS A CA 9
ATOM 4428 C C . CYS A 1 23 ? -3.124 3.146 3.180 1.00 0.00 23 CYS A C 9
ATOM 4429 O O . CYS A 1 23 ? -2.854 4.108 3.896 1.00 0.00 23 CYS A O 9
ATOM 4436 N N . ASP A 1 24 ? -4.348 2.879 2.748 1.00 0.00 24 ASP A N 9
ATOM 4437 C CA . ASP A 1 24 ? -5.497 3.715 3.085 1.00 0.00 24 ASP A CA 9
ATOM 4438 C C . ASP A 1 24 ? -6.689 2.821 3.448 1.00 0.00 24 ASP A C 9
ATOM 4439 O O . ASP A 1 24 ? -7.258 2.941 4.530 1.00 0.00 24 ASP A O 9
ATOM 4448 N N . ASP A 1 25 ? -7.008 1.906 2.527 1.00 0.00 25 ASP A N 9
ATOM 4449 C CA . ASP A 1 25 ? -8.095 0.914 2.666 1.00 0.00 25 ASP A CA 9
ATOM 4450 C C . ASP A 1 25 ? -9.473 1.532 2.768 1.00 0.00 25 ASP A C 9
ATOM 4451 O O . ASP A 1 25 ? -9.801 2.290 3.680 1.00 0.00 25 ASP A O 9
ATOM 4460 N N . ARG A 1 26 ? -10.254 1.148 1.776 1.00 0.00 26 ARG A N 9
ATOM 4461 C CA . ARG A 1 26 ? -11.630 1.556 1.573 1.00 0.00 26 ARG A CA 9
ATOM 4462 C C . ARG A 1 26 ? -12.132 0.859 0.325 1.00 0.00 26 ARG A C 9
ATOM 4463 O O . ARG A 1 26 ? -12.528 1.509 -0.643 1.00 0.00 26 ARG A O 9
ATOM 4484 N N . SER A 1 27 ? -12.016 -0.474 0.349 1.00 0.00 27 SER A N 9
ATOM 4485 C CA . SER A 1 27 ? -12.353 -1.354 -0.777 1.00 0.00 27 SER A CA 9
ATOM 4486 C C . SER A 1 27 ? -11.120 -1.455 -1.659 1.00 0.00 27 SER A C 9
ATOM 4487 O O . SER A 1 27 ? -10.980 -2.369 -2.475 1.00 0.00 27 SER A O 9
ATOM 4495 N N . ASP A 1 28 ? -10.226 -0.506 -1.426 1.00 0.00 28 ASP A N 9
ATOM 4496 C CA . ASP A 1 28 ? -8.946 -0.388 -2.092 1.00 0.00 28 ASP A CA 9
ATOM 4497 C C . ASP A 1 28 ? -8.311 0.897 -1.578 1.00 0.00 28 ASP A C 9
ATOM 4498 O O . ASP A 1 28 ? -8.764 1.429 -0.566 1.00 0.00 28 ASP A O 9
ATOM 4507 N N . GLY A 1 29 ? -7.297 1.407 -2.238 1.00 0.00 29 GLY A N 9
ATOM 4508 C CA . GLY A 1 29 ? -6.686 2.627 -1.774 1.00 0.00 29 GLY A CA 9
ATOM 4509 C C . GLY A 1 29 ? -5.474 3.014 -2.563 1.00 0.00 29 GLY A C 9
ATOM 4510 O O . GLY A 1 29 ? -5.535 3.189 -3.777 1.00 0.00 29 GLY A O 9
ATOM 4514 N N . LEU A 1 30 ? -4.374 3.182 -1.851 1.00 0.00 30 LEU A N 9
ATOM 4515 C CA . LEU A 1 30 ? -3.133 3.597 -2.454 1.00 0.00 30 LEU A CA 9
ATOM 4516 C C . LEU A 1 30 ? -2.002 3.454 -1.428 1.00 0.00 30 LEU A C 9
ATOM 4517 O O . LEU A 1 30 ? -1.855 4.290 -0.532 1.00 0.00 30 LEU A O 9
ATOM 4533 N N . CYS A 1 31 ? -1.229 2.377 -1.552 1.00 0.00 31 CYS A N 9
ATOM 4534 C CA . CYS A 1 31 ? -0.128 2.092 -0.628 1.00 0.00 31 CYS A CA 9
ATOM 4535 C C . CYS A 1 31 ? 0.923 3.194 -0.640 1.00 0.00 31 CYS A C 9
ATOM 4536 O O . CYS A 1 31 ? 1.271 3.725 -1.695 1.00 0.00 31 CYS A O 9
ATOM 4543 N N . LYS A 1 32 ? 1.416 3.545 0.539 1.00 0.00 32 LYS A N 9
ATOM 4544 C CA . LYS A 1 32 ? 2.414 4.592 0.677 1.00 0.00 32 LYS A CA 9
ATOM 4545 C C . LYS A 1 32 ? 3.672 4.043 1.350 1.00 0.00 32 LYS A C 9
ATOM 4546 O O . LYS A 1 32 ? 3.585 3.251 2.279 1.00 0.00 32 LYS A O 9
ATOM 4565 N N . ARG A 1 33 ? 4.830 4.421 0.817 1.00 0.00 33 ARG A N 9
ATOM 4566 C CA . ARG A 1 33 ? 6.129 3.921 1.290 1.00 0.00 33 ARG A CA 9
ATOM 4567 C C . ARG A 1 33 ? 6.596 4.558 2.593 1.00 0.00 33 ARG A C 9
ATOM 4568 O O . ARG A 1 33 ? 5.812 5.125 3.352 1.00 0.00 33 ARG A O 9
ATOM 4589 N N . ASN A 1 34 ? 7.902 4.436 2.829 1.00 0.00 34 ASN A N 9
ATOM 4590 C CA . ASN A 1 34 ? 8.563 4.961 4.016 1.00 0.00 34 ASN A CA 9
ATOM 4591 C C . ASN A 1 34 ? 9.956 5.410 3.601 1.00 0.00 34 ASN A C 9
ATOM 4592 O O . ASN A 1 34 ? 10.509 4.867 2.643 1.00 0.00 34 ASN A O 9
ATOM 4603 N N . GLY A 1 35 ? 10.503 6.431 4.261 1.00 0.00 35 GLY A N 9
ATOM 4604 C CA . GLY A 1 35 ? 11.809 6.963 3.868 1.00 0.00 35 GLY A CA 9
ATOM 4605 C C . GLY A 1 35 ? 11.616 7.902 2.698 1.00 0.00 35 GLY A C 9
ATOM 4606 O O . GLY A 1 35 ? 12.115 9.023 2.665 1.00 0.00 35 GLY A O 9
ATOM 4610 N N . ASP A 1 36 ? 10.792 7.417 1.793 1.00 0.00 36 ASP A N 9
ATOM 4611 C CA . ASP A 1 36 ? 10.342 8.113 0.605 1.00 0.00 36 ASP A CA 9
ATOM 4612 C C . ASP A 1 36 ? 8.866 7.726 0.427 1.00 0.00 36 ASP A C 9
ATOM 4613 O O . ASP A 1 36 ? 8.473 7.113 -0.567 1.00 0.00 36 ASP A O 9
ATOM 4622 N N . PRO A 1 37 ? 8.038 7.987 1.471 1.00 0.00 37 PRO A N 9
ATOM 4623 C CA . PRO A 1 37 ? 6.614 7.599 1.500 1.00 0.00 37 PRO A CA 9
ATOM 4624 C C . PRO A 1 37 ? 5.781 8.189 0.375 1.00 0.00 37 PRO A C 9
ATOM 4625 O O . PRO A 1 37 ? 5.312 9.325 0.433 1.00 0.00 37 PRO A O 9
ATOM 4636 N N . THR A 1 1 ? 4.669 7.177 -0.577 1.00 0.00 1 THR A N 10
ATOM 4637 C CA . THR A 1 1 ? 3.837 7.390 -1.708 1.00 0.00 1 THR A CA 10
ATOM 4638 C C . THR A 1 1 ? 3.484 6.013 -2.183 1.00 0.00 1 THR A C 10
ATOM 4639 O O . THR A 1 1 ? 3.931 5.036 -1.582 1.00 0.00 1 THR A O 10
ATOM 4650 N N . PHE A 1 2 ? 2.677 5.930 -3.198 1.00 0.00 2 PHE A N 10
ATOM 4651 C CA . PHE A 1 2 ? 2.248 4.655 -3.708 1.00 0.00 2 PHE A CA 10
ATOM 4652 C C . PHE A 1 2 ? 3.421 3.706 -3.947 1.00 0.00 2 PHE A C 10
ATOM 4653 O O . PHE A 1 2 ? 4.259 3.938 -4.818 1.00 0.00 2 PHE A O 10
ATOM 4670 N N . CYS A 1 3 ? 3.454 2.645 -3.149 1.00 0.00 3 CYS A N 10
ATOM 4671 C CA . CYS A 1 3 ? 4.486 1.612 -3.240 1.00 0.00 3 CYS A CA 10
ATOM 4672 C C . CYS A 1 3 ? 4.353 0.834 -4.563 1.00 0.00 3 CYS A C 10
ATOM 4673 O O . CYS A 1 3 ? 4.040 1.404 -5.605 1.00 0.00 3 CYS A O 10
ATOM 4680 N N . GLY A 1 4 ? 4.573 -0.474 -4.518 1.00 0.00 4 GLY A N 10
ATOM 4681 C CA . GLY A 1 4 ? 4.449 -1.277 -5.720 1.00 0.00 4 GLY A CA 10
ATOM 4682 C C . GLY A 1 4 ? 3.098 -1.958 -5.804 1.00 0.00 4 GLY A C 10
ATOM 4683 O O . GLY A 1 4 ? 2.497 -2.054 -6.872 1.00 0.00 4 GLY A O 10
ATOM 4687 N N . GLU A 1 5 ? 2.633 -2.437 -4.663 1.00 0.00 5 GLU A N 10
ATOM 4688 C CA . GLU A 1 5 ? 1.356 -3.128 -4.570 1.00 0.00 5 GLU A CA 10
ATOM 4689 C C . GLU A 1 5 ? 0.213 -2.173 -4.258 1.00 0.00 5 GLU A C 10
ATOM 4690 O O . GLU A 1 5 ? 0.418 -1.082 -3.722 1.00 0.00 5 GLU A O 10
ATOM 4702 N N . THR A 1 6 ? -0.995 -2.616 -4.564 1.00 0.00 6 THR A N 10
ATOM 4703 C CA . THR A 1 6 ? -2.191 -1.846 -4.293 1.00 0.00 6 THR A CA 10
ATOM 4704 C C . THR A 1 6 ? -3.131 -2.636 -3.382 1.00 0.00 6 THR A C 10
ATOM 4705 O O . THR A 1 6 ? -3.538 -3.757 -3.702 1.00 0.00 6 THR A O 10
ATOM 4716 N N . CYS A 1 7 ? -3.452 -2.055 -2.242 1.00 0.00 7 CYS A N 10
ATOM 4717 C CA . CYS A 1 7 ? -4.324 -2.687 -1.260 1.00 0.00 7 CYS A CA 10
ATOM 4718 C C . CYS A 1 7 ? -5.804 -2.481 -1.626 1.00 0.00 7 CYS A C 10
ATOM 4719 O O . CYS A 1 7 ? -6.364 -1.416 -1.380 1.00 0.00 7 CYS A O 10
ATOM 4726 N N . ARG A 1 8 ? -6.417 -3.508 -2.224 1.00 0.00 8 ARG A N 10
ATOM 4727 C CA . ARG A 1 8 ? -7.831 -3.448 -2.638 1.00 0.00 8 ARG A CA 10
ATOM 4728 C C . ARG A 1 8 ? -8.724 -3.949 -1.512 1.00 0.00 8 ARG A C 10
ATOM 4729 O O . ARG A 1 8 ? -8.570 -3.534 -0.368 1.00 0.00 8 ARG A O 10
ATOM 4750 N N . VAL A 1 9 ? -9.633 -4.882 -1.821 1.00 0.00 9 VAL A N 10
ATOM 4751 C CA . VAL A 1 9 ? -10.498 -5.441 -0.804 1.00 0.00 9 VAL A CA 10
ATOM 4752 C C . VAL A 1 9 ? -9.802 -6.626 -0.144 1.00 0.00 9 VAL A C 10
ATOM 4753 O O . VAL A 1 9 ? -10.417 -7.556 0.375 1.00 0.00 9 VAL A O 10
ATOM 4766 N N . ILE A 1 10 ? -8.495 -6.504 -0.163 1.00 0.00 10 ILE A N 10
ATOM 4767 C CA . ILE A 1 10 ? -7.533 -7.426 0.404 1.00 0.00 10 ILE A CA 10
ATOM 4768 C C . ILE A 1 10 ? -6.258 -6.609 0.540 1.00 0.00 10 ILE A C 10
ATOM 4769 O O . ILE A 1 10 ? -5.303 -6.780 -0.218 1.00 0.00 10 ILE A O 10
ATOM 4785 N N . PRO A 1 11 ? -6.275 -5.623 1.453 1.00 0.00 11 PRO A N 10
ATOM 4786 C CA . PRO A 1 11 ? -5.168 -4.697 1.631 1.00 0.00 11 PRO A CA 10
ATOM 4787 C C . PRO A 1 11 ? -3.926 -5.292 2.260 1.00 0.00 11 PRO A C 10
ATOM 4788 O O . PRO A 1 11 ? -3.667 -6.490 2.189 1.00 0.00 11 PRO A O 10
ATOM 4799 N N . VAL A 1 12 ? -3.165 -4.395 2.870 1.00 0.00 12 VAL A N 10
ATOM 4800 C CA . VAL A 1 12 ? -1.919 -4.715 3.534 1.00 0.00 12 VAL A CA 10
ATOM 4801 C C . VAL A 1 12 ? -0.947 -5.361 2.569 1.00 0.00 12 VAL A C 10
ATOM 4802 O O . VAL A 1 12 ? -0.671 -6.559 2.653 1.00 0.00 12 VAL A O 10
ATOM 4815 N N . CYS A 1 13 ? -0.436 -4.556 1.656 1.00 0.00 13 CYS A N 10
ATOM 4816 C CA . CYS A 1 13 ? 0.516 -5.034 0.670 1.00 0.00 13 CYS A CA 10
ATOM 4817 C C . CYS A 1 13 ? 1.670 -5.741 1.379 1.00 0.00 13 CYS A C 10
ATOM 4818 O O . CYS A 1 13 ? 2.361 -5.142 2.198 1.00 0.00 13 CYS A O 10
ATOM 4825 N N . THR A 1 14 ? 1.814 -7.031 1.109 1.00 0.00 14 THR A N 10
ATOM 4826 C CA . THR A 1 14 ? 2.816 -7.864 1.770 1.00 0.00 14 THR A CA 10
ATOM 4827 C C . THR A 1 14 ? 4.248 -7.671 1.239 1.00 0.00 14 THR A C 10
ATOM 4828 O O . THR A 1 14 ? 5.194 -7.662 2.027 1.00 0.00 14 THR A O 10
ATOM 4839 N N . TYR A 1 15 ? 4.428 -7.511 -0.067 1.00 0.00 15 TYR A N 10
ATOM 4840 C CA . TYR A 1 15 ? 5.772 -7.321 -0.614 1.00 0.00 15 TYR A CA 10
ATOM 4841 C C . TYR A 1 15 ? 6.283 -5.940 -0.228 1.00 0.00 15 TYR A C 10
ATOM 4842 O O . TYR A 1 15 ? 7.425 -5.770 0.201 1.00 0.00 15 TYR A O 10
ATOM 4860 N N . SER A 1 16 ? 5.404 -4.966 -0.363 1.00 0.00 16 SER A N 10
ATOM 4861 C CA . SER A 1 16 ? 5.703 -3.585 -0.020 1.00 0.00 16 SER A CA 10
ATOM 4862 C C . SER A 1 16 ? 5.804 -3.430 1.496 1.00 0.00 16 SER A C 10
ATOM 4863 O O . SER A 1 16 ? 6.346 -2.443 2.000 1.00 0.00 16 SER A O 10
ATOM 4871 N N . ALA A 1 17 ? 5.282 -4.418 2.221 1.00 0.00 17 ALA A N 10
ATOM 4872 C CA . ALA A 1 17 ? 5.312 -4.402 3.679 1.00 0.00 17 ALA A CA 10
ATOM 4873 C C . ALA A 1 17 ? 6.744 -4.435 4.207 1.00 0.00 17 ALA A C 10
ATOM 4874 O O . ALA A 1 17 ? 6.977 -4.117 5.369 1.00 0.00 17 ALA A O 10
ATOM 4881 N N . ALA A 1 18 ? 7.700 -4.801 3.347 1.00 0.00 18 ALA A N 10
ATOM 4882 C CA . ALA A 1 18 ? 9.110 -4.840 3.737 1.00 0.00 18 ALA A CA 10
ATOM 4883 C C . ALA A 1 18 ? 9.529 -3.464 4.246 1.00 0.00 18 ALA A C 10
ATOM 4884 O O . ALA A 1 18 ? 10.227 -3.332 5.247 1.00 0.00 18 ALA A O 10
ATOM 4891 N N . LEU A 1 19 ? 9.037 -2.444 3.555 1.00 0.00 19 LEU A N 10
ATOM 4892 C CA . LEU A 1 19 ? 9.274 -1.053 3.918 1.00 0.00 19 LEU A CA 10
ATOM 4893 C C . LEU A 1 19 ? 8.335 -0.595 5.007 1.00 0.00 19 LEU A C 10
ATOM 4894 O O . LEU A 1 19 ? 8.508 0.477 5.576 1.00 0.00 19 LEU A O 10
ATOM 4910 N N . GLY A 1 20 ? 7.319 -1.388 5.250 1.00 0.00 20 GLY A N 10
ATOM 4911 C CA . GLY A 1 20 ? 6.324 -1.031 6.224 1.00 0.00 20 GLY A CA 10
ATOM 4912 C C . GLY A 1 20 ? 5.306 -0.127 5.585 1.00 0.00 20 GLY A C 10
ATOM 4913 O O . GLY A 1 20 ? 4.788 0.793 6.217 1.00 0.00 20 GLY A O 10
ATOM 4917 N N . CYS A 1 21 ? 5.045 -0.398 4.305 1.00 0.00 21 CYS A N 10
ATOM 4918 C CA . CYS A 1 21 ? 4.101 0.377 3.520 1.00 0.00 21 CYS A CA 10
ATOM 4919 C C . CYS A 1 21 ? 2.748 0.448 4.215 1.00 0.00 21 CYS A C 10
ATOM 4920 O O . CYS A 1 21 ? 2.053 -0.561 4.357 1.00 0.00 21 CYS A O 10
ATOM 4927 N N . THR A 1 22 ? 2.376 1.646 4.638 1.00 0.00 22 THR A N 10
ATOM 4928 C CA . THR A 1 22 ? 1.113 1.843 5.300 1.00 0.00 22 THR A CA 10
ATOM 4929 C C . THR A 1 22 ? 0.052 2.213 4.294 1.00 0.00 22 THR A C 10
ATOM 4930 O O . THR A 1 22 ? 0.170 3.184 3.549 1.00 0.00 22 THR A O 10
ATOM 4941 N N . CYS A 1 23 ? -0.973 1.419 4.273 1.00 0.00 23 CYS A N 10
ATOM 4942 C CA . CYS A 1 23 ? -2.077 1.631 3.370 1.00 0.00 23 CYS A CA 10
ATOM 4943 C C . CYS A 1 23 ? -3.171 2.443 4.047 1.00 0.00 23 CYS A C 10
ATOM 4944 O O . CYS A 1 23 ? -3.306 2.412 5.269 1.00 0.00 23 CYS A O 10
ATOM 4951 N N . ASP A 1 24 ? -3.956 3.136 3.243 1.00 0.00 24 ASP A N 10
ATOM 4952 C CA . ASP A 1 24 ? -5.066 3.932 3.747 1.00 0.00 24 ASP A CA 10
ATOM 4953 C C . ASP A 1 24 ? -6.310 3.047 3.818 1.00 0.00 24 ASP A C 10
ATOM 4954 O O . ASP A 1 24 ? -6.886 2.844 4.885 1.00 0.00 24 ASP A O 10
ATOM 4963 N N . ASP A 1 25 ? -6.669 2.498 2.654 1.00 0.00 25 ASP A N 10
ATOM 4964 C CA . ASP A 1 25 ? -7.807 1.586 2.475 1.00 0.00 25 ASP A CA 10
ATOM 4965 C C . ASP A 1 25 ? -9.146 2.194 2.823 1.00 0.00 25 ASP A C 10
ATOM 4966 O O . ASP A 1 25 ? -9.341 2.870 3.832 1.00 0.00 25 ASP A O 10
ATOM 4975 N N . ARG A 1 26 ? -10.063 1.912 1.931 1.00 0.00 26 ARG A N 10
ATOM 4976 C CA . ARG A 1 26 ? -11.430 2.360 2.012 1.00 0.00 26 ARG A CA 10
ATOM 4977 C C . ARG A 1 26 ? -12.238 1.493 1.088 1.00 0.00 26 ARG A C 10
ATOM 4978 O O . ARG A 1 26 ? -12.916 1.984 0.185 1.00 0.00 26 ARG A O 10
ATOM 4999 N N . SER A 1 27 ? -12.074 0.185 1.292 1.00 0.00 27 SER A N 10
ATOM 5000 C CA . SER A 1 27 ? -12.695 -0.816 0.451 1.00 0.00 27 SER A CA 10
ATOM 5001 C C . SER A 1 27 ? -11.965 -0.759 -0.878 1.00 0.00 27 SER A C 10
ATOM 5002 O O . SER A 1 27 ? -12.567 -0.873 -1.947 1.00 0.00 27 SER A O 10
ATOM 5010 N N . ASP A 1 28 ? -10.646 -0.539 -0.720 1.00 0.00 28 ASP A N 10
ATOM 5011 C CA . ASP A 1 28 ? -9.642 -0.386 -1.783 1.00 0.00 28 ASP A CA 10
ATOM 5012 C C . ASP A 1 28 ? -9.058 1.016 -1.703 1.00 0.00 28 ASP A C 10
ATOM 5013 O O . ASP A 1 28 ? -9.765 1.978 -1.391 1.00 0.00 28 ASP A O 10
ATOM 5022 N N . GLY A 1 29 ? -7.762 1.129 -1.943 1.00 0.00 29 GLY A N 10
ATOM 5023 C CA . GLY A 1 29 ? -7.114 2.417 -1.862 1.00 0.00 29 GLY A CA 10
ATOM 5024 C C . GLY A 1 29 ? -5.758 2.436 -2.517 1.00 0.00 29 GLY A C 10
ATOM 5025 O O . GLY A 1 29 ? -5.645 2.337 -3.738 1.00 0.00 29 GLY A O 10
ATOM 5029 N N . LEU A 1 30 ? -4.722 2.599 -1.707 1.00 0.00 30 LEU A N 10
ATOM 5030 C CA . LEU A 1 30 ? -3.372 2.676 -2.224 1.00 0.00 30 LEU A CA 10
ATOM 5031 C C . LEU A 1 30 ? -2.347 2.502 -1.103 1.00 0.00 30 LEU A C 10
ATOM 5032 O O . LEU A 1 30 ? -2.423 3.185 -0.081 1.00 0.00 30 LEU A O 10
ATOM 5048 N N . CYS A 1 31 ? -1.384 1.608 -1.302 1.00 0.00 31 CYS A N 10
ATOM 5049 C CA . CYS A 1 31 ? -0.340 1.382 -0.308 1.00 0.00 31 CYS A CA 10
ATOM 5050 C C . CYS A 1 31 ? 0.681 2.501 -0.380 1.00 0.00 31 CYS A C 10
ATOM 5051 O O . CYS A 1 31 ? 1.019 2.971 -1.467 1.00 0.00 31 CYS A O 10
ATOM 5058 N N . LYS A 1 32 ? 1.133 2.965 0.772 1.00 0.00 32 LYS A N 10
ATOM 5059 C CA . LYS A 1 32 ? 2.067 4.067 0.818 1.00 0.00 32 LYS A CA 10
ATOM 5060 C C . LYS A 1 32 ? 3.384 3.669 1.494 1.00 0.00 32 LYS A C 10
ATOM 5061 O O . LYS A 1 32 ? 3.394 2.882 2.424 1.00 0.00 32 LYS A O 10
ATOM 5080 N N . ARG A 1 33 ? 4.491 4.174 0.954 1.00 0.00 33 ARG A N 10
ATOM 5081 C CA . ARG A 1 33 ? 5.842 3.829 1.423 1.00 0.00 33 ARG A CA 10
ATOM 5082 C C . ARG A 1 33 ? 6.252 4.530 2.724 1.00 0.00 33 ARG A C 10
ATOM 5083 O O . ARG A 1 33 ? 5.419 4.868 3.558 1.00 0.00 33 ARG A O 10
ATOM 5104 N N . ASN A 1 34 ? 7.567 4.723 2.868 1.00 0.00 34 ASN A N 10
ATOM 5105 C CA . ASN A 1 34 ? 8.178 5.360 4.038 1.00 0.00 34 ASN A CA 10
ATOM 5106 C C . ASN A 1 34 ? 9.450 6.061 3.595 1.00 0.00 34 ASN A C 10
ATOM 5107 O O . ASN A 1 34 ? 10.070 5.642 2.615 1.00 0.00 34 ASN A O 10
ATOM 5118 N N . GLY A 1 35 ? 9.804 7.163 4.257 1.00 0.00 35 GLY A N 10
ATOM 5119 C CA . GLY A 1 35 ? 10.970 7.944 3.845 1.00 0.00 35 GLY A CA 10
ATOM 5120 C C . GLY A 1 35 ? 10.565 8.843 2.696 1.00 0.00 35 GLY A C 10
ATOM 5121 O O . GLY A 1 35 ? 10.864 10.034 2.658 1.00 0.00 35 GLY A O 10
ATOM 5125 N N . ASP A 1 36 ? 9.800 8.229 1.818 1.00 0.00 36 ASP A N 10
ATOM 5126 C CA . ASP A 1 36 ? 9.191 8.844 0.657 1.00 0.00 36 ASP A CA 10
ATOM 5127 C C . ASP A 1 36 ? 7.826 8.159 0.483 1.00 0.00 36 ASP A C 10
ATOM 5128 O O . ASP A 1 36 ? 7.550 7.503 -0.522 1.00 0.00 36 ASP A O 10
ATOM 5137 N N . PRO A 1 37 ? 6.975 8.211 1.538 1.00 0.00 37 PRO A N 10
ATOM 5138 C CA . PRO A 1 37 ? 5.665 7.535 1.556 1.00 0.00 37 PRO A CA 10
ATOM 5139 C C . PRO A 1 37 ? 4.724 7.993 0.458 1.00 0.00 37 PRO A C 10
ATOM 5140 O O . PRO A 1 37 ? 4.052 9.022 0.554 1.00 0.00 37 PRO A O 10
ATOM 5151 N N . THR A 1 1 ? 5.425 7.384 -0.353 1.00 0.00 1 THR A N 11
ATOM 5152 C CA . THR A 1 1 ? 4.605 7.652 -1.485 1.00 0.00 1 THR A CA 11
ATOM 5153 C C . THR A 1 1 ? 4.181 6.301 -2.008 1.00 0.00 1 THR A C 11
ATOM 5154 O O . THR A 1 1 ? 4.521 5.283 -1.410 1.00 0.00 1 THR A O 11
ATOM 5165 N N . PHE A 1 2 ? 3.433 6.287 -3.074 1.00 0.00 2 PHE A N 11
ATOM 5166 C CA . PHE A 1 2 ? 2.942 5.051 -3.651 1.00 0.00 2 PHE A CA 11
ATOM 5167 C C . PHE A 1 2 ? 4.072 4.042 -3.901 1.00 0.00 2 PHE A C 11
ATOM 5168 O O . PHE A 1 2 ? 4.873 4.199 -4.824 1.00 0.00 2 PHE A O 11
ATOM 5185 N N . CYS A 1 3 ? 4.130 3.022 -3.045 1.00 0.00 3 CYS A N 11
ATOM 5186 C CA . CYS A 1 3 ? 5.151 1.978 -3.136 1.00 0.00 3 CYS A CA 11
ATOM 5187 C C . CYS A 1 3 ? 5.076 1.249 -4.473 1.00 0.00 3 CYS A C 11
ATOM 5188 O O . CYS A 1 3 ? 6.026 1.249 -5.254 1.00 0.00 3 CYS A O 11
ATOM 5195 N N . GLY A 1 4 ? 3.938 0.611 -4.697 1.00 0.00 4 GLY A N 11
ATOM 5196 C CA . GLY A 1 4 ? 3.704 -0.155 -5.904 1.00 0.00 4 GLY A CA 11
ATOM 5197 C C . GLY A 1 4 ? 2.531 -1.082 -5.692 1.00 0.00 4 GLY A C 11
ATOM 5198 O O . GLY A 1 4 ? 1.694 -1.271 -6.571 1.00 0.00 4 GLY A O 11
ATOM 5202 N N . GLU A 1 5 ? 2.479 -1.632 -4.485 1.00 0.00 5 GLU A N 11
ATOM 5203 C CA . GLU A 1 5 ? 1.415 -2.531 -4.063 1.00 0.00 5 GLU A CA 11
ATOM 5204 C C . GLU A 1 5 ? 0.075 -1.815 -3.992 1.00 0.00 5 GLU A C 11
ATOM 5205 O O . GLU A 1 5 ? 0.011 -0.581 -4.001 1.00 0.00 5 GLU A O 11
ATOM 5217 N N . THR A 1 6 ? -0.988 -2.594 -3.870 1.00 0.00 6 THR A N 11
ATOM 5218 C CA . THR A 1 6 ? -2.326 -2.045 -3.747 1.00 0.00 6 THR A CA 11
ATOM 5219 C C . THR A 1 6 ? -3.153 -2.853 -2.753 1.00 0.00 6 THR A C 11
ATOM 5220 O O . THR A 1 6 ? -3.458 -4.024 -2.977 1.00 0.00 6 THR A O 11
ATOM 5231 N N . CYS A 1 7 ? -3.523 -2.212 -1.657 1.00 0.00 7 CYS A N 11
ATOM 5232 C CA . CYS A 1 7 ? -4.327 -2.853 -0.626 1.00 0.00 7 CYS A CA 11
ATOM 5233 C C . CYS A 1 7 ? -5.803 -2.823 -1.032 1.00 0.00 7 CYS A C 11
ATOM 5234 O O . CYS A 1 7 ? -6.585 -2.031 -0.514 1.00 0.00 7 CYS A O 11
ATOM 5241 N N . ARG A 1 8 ? -6.156 -3.668 -2.001 1.00 0.00 8 ARG A N 11
ATOM 5242 C CA . ARG A 1 8 ? -7.520 -3.735 -2.530 1.00 0.00 8 ARG A CA 11
ATOM 5243 C C . ARG A 1 8 ? -8.498 -4.441 -1.576 1.00 0.00 8 ARG A C 11
ATOM 5244 O O . ARG A 1 8 ? -8.759 -3.953 -0.481 1.00 0.00 8 ARG A O 11
ATOM 5265 N N . VAL A 1 9 ? -9.048 -5.589 -1.988 1.00 0.00 9 VAL A N 11
ATOM 5266 C CA . VAL A 1 9 ? -10.001 -6.315 -1.152 1.00 0.00 9 VAL A CA 11
ATOM 5267 C C . VAL A 1 9 ? -9.268 -7.263 -0.216 1.00 0.00 9 VAL A C 11
ATOM 5268 O O . VAL A 1 9 ? -9.839 -8.200 0.339 1.00 0.00 9 VAL A O 11
ATOM 5281 N N . ILE A 1 10 ? -7.998 -6.962 -0.048 1.00 0.00 10 ILE A N 11
ATOM 5282 C CA . ILE A 1 10 ? -7.082 -7.687 0.812 1.00 0.00 10 ILE A CA 11
ATOM 5283 C C . ILE A 1 10 ? -5.925 -6.751 1.118 1.00 0.00 10 ILE A C 11
ATOM 5284 O O . ILE A 1 10 ? -4.827 -6.914 0.590 1.00 0.00 10 ILE A O 11
ATOM 5300 N N . PRO A 1 11 ? -6.185 -5.693 1.911 1.00 0.00 11 PRO A N 11
ATOM 5301 C CA . PRO A 1 11 ? -5.184 -4.676 2.223 1.00 0.00 11 PRO A CA 11
ATOM 5302 C C . PRO A 1 11 ? -3.938 -5.184 2.926 1.00 0.00 11 PRO A C 11
ATOM 5303 O O . PRO A 1 11 ? -3.666 -6.380 2.992 1.00 0.00 11 PRO A O 11
ATOM 5314 N N . VAL A 1 12 ? -3.186 -4.224 3.436 1.00 0.00 12 VAL A N 11
ATOM 5315 C CA . VAL A 1 12 ? -1.940 -4.476 4.127 1.00 0.00 12 VAL A CA 11
ATOM 5316 C C . VAL A 1 12 ? -0.908 -5.007 3.147 1.00 0.00 12 VAL A C 11
ATOM 5317 O O . VAL A 1 12 ? -0.521 -6.174 3.187 1.00 0.00 12 VAL A O 11
ATOM 5330 N N . CYS A 1 13 ? -0.505 -4.107 2.259 1.00 0.00 13 CYS A N 11
ATOM 5331 C CA . CYS A 1 13 ? 0.477 -4.374 1.204 1.00 0.00 13 CYS A CA 11
ATOM 5332 C C . CYS A 1 13 ? 1.623 -5.242 1.735 1.00 0.00 13 CYS A C 11
ATOM 5333 O O . CYS A 1 13 ? 2.499 -4.753 2.443 1.00 0.00 13 CYS A O 11
ATOM 5340 N N . THR A 1 14 ? 1.567 -6.533 1.432 1.00 0.00 14 THR A N 11
ATOM 5341 C CA . THR A 1 14 ? 2.549 -7.498 1.919 1.00 0.00 14 THR A CA 11
ATOM 5342 C C . THR A 1 14 ? 3.875 -7.498 1.139 1.00 0.00 14 THR A C 11
ATOM 5343 O O . THR A 1 14 ? 4.931 -7.762 1.715 1.00 0.00 14 THR A O 11
ATOM 5354 N N . TYR A 1 15 ? 3.839 -7.211 -0.154 1.00 0.00 15 TYR A N 11
ATOM 5355 C CA . TYR A 1 15 ? 5.062 -7.204 -0.952 1.00 0.00 15 TYR A CA 11
ATOM 5356 C C . TYR A 1 15 ? 5.929 -6.023 -0.552 1.00 0.00 15 TYR A C 11
ATOM 5357 O O . TYR A 1 15 ? 7.136 -6.148 -0.352 1.00 0.00 15 TYR A O 11
ATOM 5375 N N . SER A 1 16 ? 5.292 -4.879 -0.411 1.00 0.00 16 SER A N 11
ATOM 5376 C CA . SER A 1 16 ? 5.981 -3.664 -0.009 1.00 0.00 16 SER A CA 11
ATOM 5377 C C . SER A 1 16 ? 5.970 -3.530 1.515 1.00 0.00 16 SER A C 11
ATOM 5378 O O . SER A 1 16 ? 6.352 -2.497 2.065 1.00 0.00 16 SER A O 11
ATOM 5386 N N . ALA A 1 17 ? 5.537 -4.593 2.192 1.00 0.00 17 ALA A N 11
ATOM 5387 C CA . ALA A 1 17 ? 5.474 -4.603 3.653 1.00 0.00 17 ALA A CA 11
ATOM 5388 C C . ALA A 1 17 ? 6.861 -4.539 4.280 1.00 0.00 17 ALA A C 11
ATOM 5389 O O . ALA A 1 17 ? 7.001 -4.098 5.416 1.00 0.00 17 ALA A O 11
ATOM 5396 N N . ALA A 1 18 ? 7.880 -4.983 3.541 1.00 0.00 18 ALA A N 11
ATOM 5397 C CA . ALA A 1 18 ? 9.260 -4.968 4.038 1.00 0.00 18 ALA A CA 11
ATOM 5398 C C . ALA A 1 18 ? 9.640 -3.565 4.500 1.00 0.00 18 ALA A C 11
ATOM 5399 O O . ALA A 1 18 ? 10.262 -3.380 5.541 1.00 0.00 18 ALA A O 11
ATOM 5406 N N . LEU A 1 19 ? 9.216 -2.584 3.719 1.00 0.00 19 LEU A N 11
ATOM 5407 C CA . LEU A 1 19 ? 9.446 -1.177 4.024 1.00 0.00 19 LEU A CA 11
ATOM 5408 C C . LEU A 1 19 ? 8.484 -0.640 5.055 1.00 0.00 19 LEU A C 11
ATOM 5409 O O . LEU A 1 19 ? 8.648 0.475 5.534 1.00 0.00 19 LEU A O 11
ATOM 5425 N N . GLY A 1 20 ? 7.466 -1.410 5.357 1.00 0.00 20 GLY A N 11
ATOM 5426 C CA . GLY A 1 20 ? 6.463 -0.969 6.293 1.00 0.00 20 GLY A CA 11
ATOM 5427 C C . GLY A 1 20 ? 5.458 -0.101 5.584 1.00 0.00 20 GLY A C 11
ATOM 5428 O O . GLY A 1 20 ? 4.899 0.830 6.160 1.00 0.00 20 GLY A O 11
ATOM 5432 N N . CYS A 1 21 ? 5.252 -0.420 4.311 1.00 0.00 21 CYS A N 11
ATOM 5433 C CA . CYS A 1 21 ? 4.327 0.310 3.462 1.00 0.00 21 CYS A CA 11
ATOM 5434 C C . CYS A 1 21 ? 2.907 0.218 3.981 1.00 0.00 21 CYS A C 11
ATOM 5435 O O . CYS A 1 21 ? 2.246 -0.815 3.844 1.00 0.00 21 CYS A O 11
ATOM 5442 N N . THR A 1 22 ? 2.429 1.308 4.540 1.00 0.00 22 THR A N 11
ATOM 5443 C CA . THR A 1 22 ? 1.081 1.359 5.036 1.00 0.00 22 THR A CA 11
ATOM 5444 C C . THR A 1 22 ? 0.272 2.293 4.172 1.00 0.00 22 THR A C 11
ATOM 5445 O O . THR A 1 22 ? 0.648 3.444 3.952 1.00 0.00 22 THR A O 11
ATOM 5456 N N . CYS A 1 23 ? -0.827 1.792 3.678 1.00 0.00 23 CYS A N 11
ATOM 5457 C CA . CYS A 1 23 ? -1.692 2.580 2.834 1.00 0.00 23 CYS A CA 11
ATOM 5458 C C . CYS A 1 23 ? -2.760 3.274 3.667 1.00 0.00 23 CYS A C 11
ATOM 5459 O O . CYS A 1 23 ? -2.509 3.698 4.796 1.00 0.00 23 CYS A O 11
ATOM 5466 N N . ASP A 1 24 ? -3.944 3.380 3.102 1.00 0.00 24 ASP A N 11
ATOM 5467 C CA . ASP A 1 24 ? -5.069 4.016 3.765 1.00 0.00 24 ASP A CA 11
ATOM 5468 C C . ASP A 1 24 ? -6.291 3.095 3.753 1.00 0.00 24 ASP A C 11
ATOM 5469 O O . ASP A 1 24 ? -6.928 2.893 4.784 1.00 0.00 24 ASP A O 11
ATOM 5478 N N . ASP A 1 25 ? -6.599 2.569 2.565 1.00 0.00 25 ASP A N 11
ATOM 5479 C CA . ASP A 1 25 ? -7.750 1.687 2.329 1.00 0.00 25 ASP A CA 11
ATOM 5480 C C . ASP A 1 25 ? -9.051 2.417 2.536 1.00 0.00 25 ASP A C 11
ATOM 5481 O O . ASP A 1 25 ? -9.314 3.025 3.574 1.00 0.00 25 ASP A O 11
ATOM 5490 N N . ARG A 1 26 ? -9.861 2.350 1.508 1.00 0.00 26 ARG A N 11
ATOM 5491 C CA . ARG A 1 26 ? -11.146 3.001 1.494 1.00 0.00 26 ARG A CA 11
ATOM 5492 C C . ARG A 1 26 ? -11.967 2.389 0.389 1.00 0.00 26 ARG A C 11
ATOM 5493 O O . ARG A 1 26 ? -12.434 3.097 -0.505 1.00 0.00 26 ARG A O 11
ATOM 5514 N N . SER A 1 27 ? -12.061 1.064 0.418 1.00 0.00 27 SER A N 11
ATOM 5515 C CA . SER A 1 27 ? -12.732 0.323 -0.634 1.00 0.00 27 SER A CA 11
ATOM 5516 C C . SER A 1 27 ? -11.827 0.436 -1.832 1.00 0.00 27 SER A C 11
ATOM 5517 O O . SER A 1 27 ? -12.246 0.806 -2.931 1.00 0.00 27 SER A O 11
ATOM 5525 N N . ASP A 1 28 ? -10.558 0.140 -1.524 1.00 0.00 28 ASP A N 11
ATOM 5526 C CA . ASP A 1 28 ? -9.428 0.190 -2.442 1.00 0.00 28 ASP A CA 11
ATOM 5527 C C . ASP A 1 28 ? -8.676 1.504 -2.294 1.00 0.00 28 ASP A C 11
ATOM 5528 O O . ASP A 1 28 ? -9.011 2.505 -2.925 1.00 0.00 28 ASP A O 11
ATOM 5537 N N . GLY A 1 29 ? -7.643 1.486 -1.453 1.00 0.00 29 GLY A N 11
ATOM 5538 C CA . GLY A 1 29 ? -6.840 2.674 -1.239 1.00 0.00 29 GLY A CA 11
ATOM 5539 C C . GLY A 1 29 ? -5.585 2.668 -2.074 1.00 0.00 29 GLY A C 11
ATOM 5540 O O . GLY A 1 29 ? -5.605 2.290 -3.247 1.00 0.00 29 GLY A O 11
ATOM 5544 N N . LEU A 1 30 ? -4.489 3.106 -1.476 1.00 0.00 30 LEU A N 11
ATOM 5545 C CA . LEU A 1 30 ? -3.227 3.178 -2.182 1.00 0.00 30 LEU A CA 11
ATOM 5546 C C . LEU A 1 30 ? -2.052 3.132 -1.187 1.00 0.00 30 LEU A C 11
ATOM 5547 O O . LEU A 1 30 ? -1.950 3.967 -0.288 1.00 0.00 30 LEU A O 11
ATOM 5563 N N . CYS A 1 31 ? -1.190 2.119 -1.342 1.00 0.00 31 CYS A N 11
ATOM 5564 C CA . CYS A 1 31 ? -0.035 1.896 -0.452 1.00 0.00 31 CYS A CA 11
ATOM 5565 C C . CYS A 1 31 ? 0.969 3.046 -0.453 1.00 0.00 31 CYS A C 11
ATOM 5566 O O . CYS A 1 31 ? 1.232 3.656 -1.489 1.00 0.00 31 CYS A O 11
ATOM 5573 N N . LYS A 1 32 ? 1.542 3.324 0.721 1.00 0.00 32 LYS A N 11
ATOM 5574 C CA . LYS A 1 32 ? 2.526 4.389 0.869 1.00 0.00 32 LYS A CA 11
ATOM 5575 C C . LYS A 1 32 ? 3.806 3.864 1.536 1.00 0.00 32 LYS A C 11
ATOM 5576 O O . LYS A 1 32 ? 3.745 3.040 2.445 1.00 0.00 32 LYS A O 11
ATOM 5595 N N . ARG A 1 33 ? 4.958 4.305 1.021 1.00 0.00 33 ARG A N 11
ATOM 5596 C CA . ARG A 1 33 ? 6.280 3.855 1.489 1.00 0.00 33 ARG A CA 11
ATOM 5597 C C . ARG A 1 33 ? 6.743 4.512 2.791 1.00 0.00 33 ARG A C 11
ATOM 5598 O O . ARG A 1 33 ? 5.943 4.962 3.606 1.00 0.00 33 ARG A O 11
ATOM 5619 N N . ASN A 1 34 ? 8.072 4.562 2.935 1.00 0.00 34 ASN A N 11
ATOM 5620 C CA . ASN A 1 34 ? 8.761 5.152 4.081 1.00 0.00 34 ASN A CA 11
ATOM 5621 C C . ASN A 1 34 ? 10.106 5.666 3.600 1.00 0.00 34 ASN A C 11
ATOM 5622 O O . ASN A 1 34 ? 10.629 5.169 2.607 1.00 0.00 34 ASN A O 11
ATOM 5633 N N . GLY A 1 35 ? 10.624 6.706 4.241 1.00 0.00 35 GLY A N 11
ATOM 5634 C CA . GLY A 1 35 ? 11.866 7.319 3.782 1.00 0.00 35 GLY A CA 11
ATOM 5635 C C . GLY A 1 35 ? 11.509 8.341 2.727 1.00 0.00 35 GLY A C 11
ATOM 5636 O O . GLY A 1 35 ? 11.927 9.497 2.770 1.00 0.00 35 GLY A O 11
ATOM 5640 N N . ASP A 1 36 ? 10.641 7.887 1.842 1.00 0.00 36 ASP A N 11
ATOM 5641 C CA . ASP A 1 36 ? 10.054 8.677 0.778 1.00 0.00 36 ASP A CA 11
ATOM 5642 C C . ASP A 1 36 ? 8.599 8.188 0.622 1.00 0.00 36 ASP A C 11
ATOM 5643 O O . ASP A 1 36 ? 8.167 7.779 -0.453 1.00 0.00 36 ASP A O 11
ATOM 5652 N N . PRO A 1 37 ? 7.826 8.170 1.747 1.00 0.00 37 PRO A N 11
ATOM 5653 C CA . PRO A 1 37 ? 6.437 7.666 1.780 1.00 0.00 37 PRO A CA 11
ATOM 5654 C C . PRO A 1 37 ? 5.532 8.195 0.684 1.00 0.00 37 PRO A C 11
ATOM 5655 O O . PRO A 1 37 ? 4.932 9.267 0.785 1.00 0.00 37 PRO A O 11
ATOM 5666 N N . THR A 1 1 ? 4.326 6.934 -1.793 1.00 0.00 1 THR A N 12
ATOM 5667 C CA . THR A 1 1 ? 3.452 7.185 -2.909 1.00 0.00 1 THR A CA 12
ATOM 5668 C C . THR A 1 1 ? 3.358 5.954 -3.781 1.00 0.00 1 THR A C 12
ATOM 5669 O O . THR A 1 1 ? 3.723 5.976 -4.952 1.00 0.00 1 THR A O 12
ATOM 5680 N N . PHE A 1 2 ? 2.855 4.895 -3.167 1.00 0.00 2 PHE A N 12
ATOM 5681 C CA . PHE A 1 2 ? 2.652 3.613 -3.805 1.00 0.00 2 PHE A CA 12
ATOM 5682 C C . PHE A 1 2 ? 3.932 2.774 -3.825 1.00 0.00 2 PHE A C 12
ATOM 5683 O O . PHE A 1 2 ? 4.799 2.946 -4.676 1.00 0.00 2 PHE A O 12
ATOM 5700 N N . CYS A 1 3 ? 4.031 1.875 -2.851 1.00 0.00 3 CYS A N 12
ATOM 5701 C CA . CYS A 1 3 ? 5.188 0.984 -2.713 1.00 0.00 3 CYS A CA 12
ATOM 5702 C C . CYS A 1 3 ? 5.336 0.076 -3.933 1.00 0.00 3 CYS A C 12
ATOM 5703 O O . CYS A 1 3 ? 6.343 0.121 -4.637 1.00 0.00 3 CYS A O 12
ATOM 5710 N N . GLY A 1 4 ? 4.326 -0.759 -4.153 1.00 0.00 4 GLY A N 12
ATOM 5711 C CA . GLY A 1 4 ? 4.337 -1.693 -5.264 1.00 0.00 4 GLY A CA 12
ATOM 5712 C C . GLY A 1 4 ? 3.042 -2.472 -5.327 1.00 0.00 4 GLY A C 12
ATOM 5713 O O . GLY A 1 4 ? 2.436 -2.609 -6.387 1.00 0.00 4 GLY A O 12
ATOM 5717 N N . GLU A 1 5 ? 2.603 -2.957 -4.174 1.00 0.00 5 GLU A N 12
ATOM 5718 C CA . GLU A 1 5 ? 1.351 -3.693 -4.078 1.00 0.00 5 GLU A CA 12
ATOM 5719 C C . GLU A 1 5 ? 0.205 -2.702 -3.933 1.00 0.00 5 GLU A C 12
ATOM 5720 O O . GLU A 1 5 ? 0.433 -1.517 -3.681 1.00 0.00 5 GLU A O 12
ATOM 5732 N N . THR A 1 6 ? -1.022 -3.174 -4.067 1.00 0.00 6 THR A N 12
ATOM 5733 C CA . THR A 1 6 ? -2.169 -2.300 -3.921 1.00 0.00 6 THR A CA 12
ATOM 5734 C C . THR A 1 6 ? -3.161 -2.864 -2.916 1.00 0.00 6 THR A C 12
ATOM 5735 O O . THR A 1 6 ? -3.822 -3.869 -3.178 1.00 0.00 6 THR A O 12
ATOM 5746 N N . CYS A 1 7 ? -3.282 -2.199 -1.779 1.00 0.00 7 CYS A N 12
ATOM 5747 C CA . CYS A 1 7 ? -4.215 -2.621 -0.747 1.00 0.00 7 CYS A CA 12
ATOM 5748 C C . CYS A 1 7 ? -5.614 -2.075 -1.053 1.00 0.00 7 CYS A C 12
ATOM 5749 O O . CYS A 1 7 ? -6.212 -1.377 -0.242 1.00 0.00 7 CYS A O 12
ATOM 5756 N N . ARG A 1 8 ? -6.114 -2.386 -2.251 1.00 0.00 8 ARG A N 12
ATOM 5757 C CA . ARG A 1 8 ? -7.429 -1.922 -2.686 1.00 0.00 8 ARG A CA 12
ATOM 5758 C C . ARG A 1 8 ? -8.521 -2.922 -2.312 1.00 0.00 8 ARG A C 12
ATOM 5759 O O . ARG A 1 8 ? -9.138 -2.814 -1.261 1.00 0.00 8 ARG A O 12
ATOM 5780 N N . VAL A 1 9 ? -8.748 -3.906 -3.180 1.00 0.00 9 VAL A N 12
ATOM 5781 C CA . VAL A 1 9 ? -9.766 -4.924 -2.925 1.00 0.00 9 VAL A CA 12
ATOM 5782 C C . VAL A 1 9 ? -9.164 -6.086 -2.148 1.00 0.00 9 VAL A C 12
ATOM 5783 O O . VAL A 1 9 ? -9.851 -6.781 -1.404 1.00 0.00 9 VAL A O 12
ATOM 5796 N N . ILE A 1 10 ? -7.857 -6.247 -2.293 1.00 0.00 10 ILE A N 12
ATOM 5797 C CA . ILE A 1 10 ? -7.111 -7.270 -1.574 1.00 0.00 10 ILE A CA 12
ATOM 5798 C C . ILE A 1 10 ? -5.944 -6.579 -0.867 1.00 0.00 10 ILE A C 12
ATOM 5799 O O . ILE A 1 10 ? -4.796 -6.651 -1.297 1.00 0.00 10 ILE A O 12
ATOM 5815 N N . PRO A 1 11 ? -6.245 -5.815 0.198 1.00 0.00 11 PRO A N 12
ATOM 5816 C CA . PRO A 1 11 ? -5.240 -5.039 0.921 1.00 0.00 11 PRO A CA 12
ATOM 5817 C C . PRO A 1 11 ? -4.200 -5.849 1.670 1.00 0.00 11 PRO A C 12
ATOM 5818 O O . PRO A 1 11 ? -3.915 -7.002 1.352 1.00 0.00 11 PRO A O 12
ATOM 5829 N N . VAL A 1 12 ? -3.637 -5.189 2.672 1.00 0.00 12 VAL A N 12
ATOM 5830 C CA . VAL A 1 12 ? -2.605 -5.748 3.516 1.00 0.00 12 VAL A CA 12
ATOM 5831 C C . VAL A 1 12 ? -1.373 -6.080 2.697 1.00 0.00 12 VAL A C 12
ATOM 5832 O O . VAL A 1 12 ? -1.052 -7.246 2.476 1.00 0.00 12 VAL A O 12
ATOM 5845 N N . CYS A 1 13 ? -0.702 -5.036 2.246 1.00 0.00 13 CYS A N 12
ATOM 5846 C CA . CYS A 1 13 ? 0.503 -5.174 1.442 1.00 0.00 13 CYS A CA 12
ATOM 5847 C C . CYS A 1 13 ? 1.496 -6.088 2.161 1.00 0.00 13 CYS A C 12
ATOM 5848 O O . CYS A 1 13 ? 2.006 -5.734 3.218 1.00 0.00 13 CYS A O 12
ATOM 5855 N N . THR A 1 14 ? 1.723 -7.269 1.614 1.00 0.00 14 THR A N 12
ATOM 5856 C CA . THR A 1 14 ? 2.610 -8.244 2.239 1.00 0.00 14 THR A CA 12
ATOM 5857 C C . THR A 1 14 ? 4.098 -7.948 2.022 1.00 0.00 14 THR A C 12
ATOM 5858 O O . THR A 1 14 ? 4.905 -8.103 2.940 1.00 0.00 14 THR A O 12
ATOM 5869 N N . TYR A 1 15 ? 4.465 -7.532 0.822 1.00 0.00 15 TYR A N 12
ATOM 5870 C CA . TYR A 1 15 ? 5.858 -7.236 0.508 1.00 0.00 15 TYR A CA 12
ATOM 5871 C C . TYR A 1 15 ? 6.207 -5.809 0.900 1.00 0.00 15 TYR A C 12
ATOM 5872 O O . TYR A 1 15 ? 7.255 -5.542 1.488 1.00 0.00 15 TYR A O 12
ATOM 5890 N N . SER A 1 16 ? 5.312 -4.900 0.564 1.00 0.00 16 SER A N 12
ATOM 5891 C CA . SER A 1 16 ? 5.484 -3.490 0.857 1.00 0.00 16 SER A CA 12
ATOM 5892 C C . SER A 1 16 ? 5.548 -3.251 2.363 1.00 0.00 16 SER A C 12
ATOM 5893 O O . SER A 1 16 ? 6.138 -2.274 2.827 1.00 0.00 16 SER A O 12
ATOM 5901 N N . ALA A 1 17 ? 4.937 -4.153 3.124 1.00 0.00 17 ALA A N 12
ATOM 5902 C CA . ALA A 1 17 ? 4.920 -4.036 4.580 1.00 0.00 17 ALA A CA 12
ATOM 5903 C C . ALA A 1 17 ? 6.328 -4.042 5.174 1.00 0.00 17 ALA A C 12
ATOM 5904 O O . ALA A 1 17 ? 6.542 -3.501 6.255 1.00 0.00 17 ALA A O 12
ATOM 5911 N N . ALA A 1 18 ? 7.279 -4.660 4.470 1.00 0.00 18 ALA A N 12
ATOM 5912 C CA . ALA A 1 18 ? 8.667 -4.739 4.939 1.00 0.00 18 ALA A CA 12
ATOM 5913 C C . ALA A 1 18 ? 9.233 -3.353 5.240 1.00 0.00 18 ALA A C 12
ATOM 5914 O O . ALA A 1 18 ? 9.906 -3.149 6.248 1.00 0.00 18 ALA A O 12
ATOM 5921 N N . LEU A 1 19 ? 8.936 -2.401 4.365 1.00 0.00 19 LEU A N 12
ATOM 5922 C CA . LEU A 1 19 ? 9.387 -1.020 4.533 1.00 0.00 19 LEU A CA 12
ATOM 5923 C C . LEU A 1 19 ? 8.561 -0.282 5.568 1.00 0.00 19 LEU A C 12
ATOM 5924 O O . LEU A 1 19 ? 8.911 0.820 5.982 1.00 0.00 19 LEU A O 12
ATOM 5940 N N . GLY A 1 20 ? 7.446 -0.874 5.942 1.00 0.00 20 GLY A N 12
ATOM 5941 C CA . GLY A 1 20 ? 6.552 -0.242 6.884 1.00 0.00 20 GLY A CA 12
ATOM 5942 C C . GLY A 1 20 ? 5.661 0.730 6.156 1.00 0.00 20 GLY A C 12
ATOM 5943 O O . GLY A 1 20 ? 5.429 1.849 6.616 1.00 0.00 20 GLY A O 12
ATOM 5947 N N . CYS A 1 21 ? 5.202 0.289 4.987 1.00 0.00 21 CYS A N 12
ATOM 5948 C CA . CYS A 1 21 ? 4.355 1.083 4.108 1.00 0.00 21 CYS A CA 12
ATOM 5949 C C . CYS A 1 21 ? 3.193 1.751 4.853 1.00 0.00 21 CYS A C 12
ATOM 5950 O O . CYS A 1 21 ? 2.655 1.219 5.823 1.00 0.00 21 CYS A O 12
ATOM 5957 N N . THR A 1 22 ? 2.864 2.954 4.395 1.00 0.00 22 THR A N 12
ATOM 5958 C CA . THR A 1 22 ? 1.834 3.797 4.991 1.00 0.00 22 THR A CA 12
ATOM 5959 C C . THR A 1 22 ? 0.447 3.519 4.431 1.00 0.00 22 THR A C 12
ATOM 5960 O O . THR A 1 22 ? -0.481 4.298 4.644 1.00 0.00 22 THR A O 12
ATOM 5971 N N . CYS A 1 23 ? 0.339 2.435 3.697 1.00 0.00 23 CYS A N 12
ATOM 5972 C CA . CYS A 1 23 ? -0.921 2.019 3.071 1.00 0.00 23 CYS A CA 12
ATOM 5973 C C . CYS A 1 23 ? -2.110 2.263 4.008 1.00 0.00 23 CYS A C 12
ATOM 5974 O O . CYS A 1 23 ? -2.036 1.972 5.202 1.00 0.00 23 CYS A O 12
ATOM 5981 N N . ASP A 1 24 ? -3.183 2.812 3.461 1.00 0.00 24 ASP A N 12
ATOM 5982 C CA . ASP A 1 24 ? -4.377 3.124 4.247 1.00 0.00 24 ASP A CA 12
ATOM 5983 C C . ASP A 1 24 ? -5.344 1.936 4.297 1.00 0.00 24 ASP A C 12
ATOM 5984 O O . ASP A 1 24 ? -5.379 1.198 5.280 1.00 0.00 24 ASP A O 12
ATOM 5993 N N . ASP A 1 25 ? -6.132 1.787 3.230 1.00 0.00 25 ASP A N 12
ATOM 5994 C CA . ASP A 1 25 ? -7.146 0.731 3.104 1.00 0.00 25 ASP A CA 12
ATOM 5995 C C . ASP A 1 25 ? -8.324 0.988 4.006 1.00 0.00 25 ASP A C 12
ATOM 5996 O O . ASP A 1 25 ? -8.210 1.212 5.209 1.00 0.00 25 ASP A O 12
ATOM 6005 N N . ARG A 1 26 ? -9.466 0.949 3.369 1.00 0.00 26 ARG A N 12
ATOM 6006 C CA . ARG A 1 26 ? -10.738 1.170 4.003 1.00 0.00 26 ARG A CA 12
ATOM 6007 C C . ARG A 1 26 ? -11.773 0.534 3.111 1.00 0.00 26 ARG A C 12
ATOM 6008 O O . ARG A 1 26 ? -12.741 1.175 2.698 1.00 0.00 26 ARG A O 12
ATOM 6029 N N . SER A 1 27 ? -11.463 -0.714 2.744 1.00 0.00 27 SER A N 12
ATOM 6030 C CA . SER A 1 27 ? -12.242 -1.505 1.800 1.00 0.00 27 SER A CA 12
ATOM 6031 C C . SER A 1 27 ? -11.765 -1.102 0.413 1.00 0.00 27 SER A C 12
ATOM 6032 O O . SER A 1 27 ? -12.268 -1.572 -0.612 1.00 0.00 27 SER A O 12
ATOM 6040 N N . ASP A 1 28 ? -10.755 -0.228 0.438 1.00 0.00 28 ASP A N 12
ATOM 6041 C CA . ASP A 1 28 ? -10.100 0.306 -0.742 1.00 0.00 28 ASP A CA 12
ATOM 6042 C C . ASP A 1 28 ? -9.049 1.327 -0.315 1.00 0.00 28 ASP A C 12
ATOM 6043 O O . ASP A 1 28 ? -9.260 2.080 0.640 1.00 0.00 28 ASP A O 12
ATOM 6052 N N . GLY A 1 29 ? -7.922 1.348 -1.015 1.00 0.00 29 GLY A N 12
ATOM 6053 C CA . GLY A 1 29 ? -6.860 2.280 -0.702 1.00 0.00 29 GLY A CA 12
ATOM 6054 C C . GLY A 1 29 ? -5.693 2.157 -1.643 1.00 0.00 29 GLY A C 12
ATOM 6055 O O . GLY A 1 29 ? -5.866 2.010 -2.852 1.00 0.00 29 GLY A O 12
ATOM 6059 N N . LEU A 1 30 ? -4.497 2.230 -1.082 1.00 0.00 30 LEU A N 12
ATOM 6060 C CA . LEU A 1 30 ? -3.283 2.159 -1.866 1.00 0.00 30 LEU A CA 12
ATOM 6061 C C . LEU A 1 30 ? -2.079 2.019 -0.937 1.00 0.00 30 LEU A C 12
ATOM 6062 O O . LEU A 1 30 ? -1.968 2.748 0.050 1.00 0.00 30 LEU A O 12
ATOM 6078 N N . CYS A 1 31 ? -1.175 1.095 -1.249 1.00 0.00 31 CYS A N 12
ATOM 6079 C CA . CYS A 1 31 ? 0.013 0.895 -0.430 1.00 0.00 31 CYS A CA 12
ATOM 6080 C C . CYS A 1 31 ? 0.966 2.056 -0.626 1.00 0.00 31 CYS A C 12
ATOM 6081 O O . CYS A 1 31 ? 1.540 2.207 -1.693 1.00 0.00 31 CYS A O 12
ATOM 6088 N N . LYS A 1 32 ? 1.146 2.875 0.392 1.00 0.00 32 LYS A N 12
ATOM 6089 C CA . LYS A 1 32 ? 2.043 4.006 0.284 1.00 0.00 32 LYS A CA 12
ATOM 6090 C C . LYS A 1 32 ? 3.399 3.596 0.834 1.00 0.00 32 LYS A C 12
ATOM 6091 O O . LYS A 1 32 ? 3.453 2.884 1.819 1.00 0.00 32 LYS A O 12
ATOM 6110 N N . ARG A 1 33 ? 4.486 3.974 0.164 1.00 0.00 33 ARG A N 12
ATOM 6111 C CA . ARG A 1 33 ? 5.825 3.530 0.590 1.00 0.00 33 ARG A CA 12
ATOM 6112 C C . ARG A 1 33 ? 6.350 4.304 1.803 1.00 0.00 33 ARG A C 12
ATOM 6113 O O . ARG A 1 33 ? 5.634 4.478 2.780 1.00 0.00 33 ARG A O 12
ATOM 6134 N N . ASN A 1 34 ? 7.604 4.751 1.731 1.00 0.00 34 ASN A N 12
ATOM 6135 C CA . ASN A 1 34 ? 8.250 5.502 2.811 1.00 0.00 34 ASN A CA 12
ATOM 6136 C C . ASN A 1 34 ? 9.369 6.350 2.244 1.00 0.00 34 ASN A C 12
ATOM 6137 O O . ASN A 1 34 ? 9.912 6.032 1.189 1.00 0.00 34 ASN A O 12
ATOM 6148 N N . GLY A 1 35 ? 9.648 7.473 2.900 1.00 0.00 35 GLY A N 12
ATOM 6149 C CA . GLY A 1 35 ? 10.639 8.413 2.394 1.00 0.00 35 GLY A CA 12
ATOM 6150 C C . GLY A 1 35 ? 9.939 9.365 1.449 1.00 0.00 35 GLY A C 12
ATOM 6151 O O . GLY A 1 35 ? 10.089 10.582 1.516 1.00 0.00 35 GLY A O 12
ATOM 6155 N N . ASP A 1 36 ? 9.108 8.753 0.627 1.00 0.00 36 ASP A N 12
ATOM 6156 C CA . ASP A 1 36 ? 8.251 9.416 -0.337 1.00 0.00 36 ASP A CA 12
ATOM 6157 C C . ASP A 1 36 ? 7.053 8.486 -0.584 1.00 0.00 36 ASP A C 12
ATOM 6158 O O . ASP A 1 36 ? 6.789 8.068 -1.706 1.00 0.00 36 ASP A O 12
ATOM 6167 N N . PRO A 1 37 ? 6.323 8.110 0.504 1.00 0.00 37 PRO A N 12
ATOM 6168 C CA . PRO A 1 37 ? 5.172 7.184 0.440 1.00 0.00 37 PRO A CA 12
ATOM 6169 C C . PRO A 1 37 ? 4.158 7.545 -0.629 1.00 0.00 37 PRO A C 12
ATOM 6170 O O . PRO A 1 37 ? 3.242 8.343 -0.412 1.00 0.00 37 PRO A O 12
ATOM 6181 N N . THR A 1 1 ? 4.690 6.937 -0.878 1.00 0.00 1 THR A N 13
ATOM 6182 C CA . THR A 1 1 ? 3.946 7.017 -2.086 1.00 0.00 1 THR A CA 13
ATOM 6183 C C . THR A 1 1 ? 3.749 5.588 -2.527 1.00 0.00 1 THR A C 13
ATOM 6184 O O . THR A 1 1 ? 4.428 4.703 -2.011 1.00 0.00 1 THR A O 13
ATOM 6195 N N . PHE A 1 2 ? 2.798 5.374 -3.404 1.00 0.00 2 PHE A N 13
ATOM 6196 C CA . PHE A 1 2 ? 2.441 4.053 -3.901 1.00 0.00 2 PHE A CA 13
ATOM 6197 C C . PHE A 1 2 ? 3.653 3.125 -4.070 1.00 0.00 2 PHE A C 13
ATOM 6198 O O . PHE A 1 2 ? 4.384 3.217 -5.053 1.00 0.00 2 PHE A O 13
ATOM 6215 N N . CYS A 1 3 ? 3.856 2.253 -3.080 1.00 0.00 3 CYS A N 13
ATOM 6216 C CA . CYS A 1 3 ? 4.974 1.305 -3.080 1.00 0.00 3 CYS A CA 13
ATOM 6217 C C . CYS A 1 3 ? 4.975 0.434 -4.338 1.00 0.00 3 CYS A C 13
ATOM 6218 O O . CYS A 1 3 ? 5.941 0.430 -5.101 1.00 0.00 3 CYS A O 13
ATOM 6225 N N . GLY A 1 4 ? 3.890 -0.304 -4.538 1.00 0.00 4 GLY A N 13
ATOM 6226 C CA . GLY A 1 4 ? 3.781 -1.175 -5.691 1.00 0.00 4 GLY A CA 13
ATOM 6227 C C . GLY A 1 4 ? 2.546 -2.046 -5.617 1.00 0.00 4 GLY A C 13
ATOM 6228 O O . GLY A 1 4 ? 1.800 -2.167 -6.588 1.00 0.00 4 GLY A O 13
ATOM 6232 N N . GLU A 1 5 ? 2.326 -2.652 -4.458 1.00 0.00 5 GLU A N 13
ATOM 6233 C CA . GLU A 1 5 ? 1.168 -3.512 -4.251 1.00 0.00 5 GLU A CA 13
ATOM 6234 C C . GLU A 1 5 ? -0.093 -2.674 -4.132 1.00 0.00 5 GLU A C 13
ATOM 6235 O O . GLU A 1 5 ? -0.035 -1.495 -3.780 1.00 0.00 5 GLU A O 13
ATOM 6247 N N . THR A 1 6 ? -1.232 -3.281 -4.397 1.00 0.00 6 THR A N 13
ATOM 6248 C CA . THR A 1 6 ? -2.487 -2.578 -4.280 1.00 0.00 6 THR A CA 13
ATOM 6249 C C . THR A 1 6 ? -3.354 -3.204 -3.197 1.00 0.00 6 THR A C 13
ATOM 6250 O O . THR A 1 6 ? -3.881 -4.305 -3.349 1.00 0.00 6 THR A O 13
ATOM 6261 N N . CYS A 1 7 ? -3.511 -2.473 -2.113 1.00 0.00 7 CYS A N 13
ATOM 6262 C CA . CYS A 1 7 ? -4.327 -2.903 -0.986 1.00 0.00 7 CYS A CA 13
ATOM 6263 C C . CYS A 1 7 ? -5.780 -2.521 -1.254 1.00 0.00 7 CYS A C 13
ATOM 6264 O O . CYS A 1 7 ? -6.392 -1.782 -0.488 1.00 0.00 7 CYS A O 13
ATOM 6271 N N . ARG A 1 8 ? -6.299 -2.986 -2.380 1.00 0.00 8 ARG A N 13
ATOM 6272 C CA . ARG A 1 8 ? -7.656 -2.660 -2.794 1.00 0.00 8 ARG A CA 13
ATOM 6273 C C . ARG A 1 8 ? -8.717 -3.457 -2.062 1.00 0.00 8 ARG A C 13
ATOM 6274 O O . ARG A 1 8 ? -9.158 -3.072 -0.986 1.00 0.00 8 ARG A O 13
ATOM 6295 N N . VAL A 1 9 ? -9.148 -4.558 -2.655 1.00 0.00 9 VAL A N 13
ATOM 6296 C CA . VAL A 1 9 ? -10.190 -5.356 -2.042 1.00 0.00 9 VAL A CA 13
ATOM 6297 C C . VAL A 1 9 ? -9.563 -6.321 -1.049 1.00 0.00 9 VAL A C 13
ATOM 6298 O O . VAL A 1 9 ? -10.152 -6.674 -0.028 1.00 0.00 9 VAL A O 13
ATOM 6311 N N . ILE A 1 10 ? -8.332 -6.687 -1.340 1.00 0.00 10 ILE A N 13
ATOM 6312 C CA . ILE A 1 10 ? -7.544 -7.549 -0.482 1.00 0.00 10 ILE A CA 13
ATOM 6313 C C . ILE A 1 10 ? -6.273 -6.790 -0.120 1.00 0.00 10 ILE A C 13
ATOM 6314 O O . ILE A 1 10 ? -5.227 -6.974 -0.738 1.00 0.00 10 ILE A O 13
ATOM 6330 N N . PRO A 1 11 ? -6.373 -5.851 0.837 1.00 0.00 11 PRO A N 13
ATOM 6331 C CA . PRO A 1 11 ? -5.252 -5.000 1.223 1.00 0.00 11 PRO A CA 13
ATOM 6332 C C . PRO A 1 11 ? -4.108 -5.710 1.924 1.00 0.00 11 PRO A C 13
ATOM 6333 O O . PRO A 1 11 ? -3.861 -6.900 1.744 1.00 0.00 11 PRO A O 13
ATOM 6344 N N . VAL A 1 12 ? -3.419 -4.919 2.732 1.00 0.00 12 VAL A N 13
ATOM 6345 C CA . VAL A 1 12 ? -2.278 -5.351 3.508 1.00 0.00 12 VAL A CA 13
ATOM 6346 C C . VAL A 1 12 ? -1.084 -5.664 2.618 1.00 0.00 12 VAL A C 13
ATOM 6347 O O . VAL A 1 12 ? -0.779 -6.819 2.321 1.00 0.00 12 VAL A O 13
ATOM 6360 N N . CYS A 1 13 ? -0.423 -4.597 2.206 1.00 0.00 13 CYS A N 13
ATOM 6361 C CA . CYS A 1 13 ? 0.759 -4.672 1.356 1.00 0.00 13 CYS A CA 13
ATOM 6362 C C . CYS A 1 13 ? 1.853 -5.498 2.035 1.00 0.00 13 CYS A C 13
ATOM 6363 O O . CYS A 1 13 ? 2.535 -5.016 2.938 1.00 0.00 13 CYS A O 13
ATOM 6370 N N . THR A 1 14 ? 1.982 -6.750 1.628 1.00 0.00 14 THR A N 13
ATOM 6371 C CA . THR A 1 14 ? 2.955 -7.656 2.221 1.00 0.00 14 THR A CA 13
ATOM 6372 C C . THR A 1 14 ? 4.304 -7.665 1.497 1.00 0.00 14 THR A C 13
ATOM 6373 O O . THR A 1 14 ? 5.281 -8.206 2.015 1.00 0.00 14 THR A O 13
ATOM 6384 N N . TYR A 1 15 ? 4.369 -7.074 0.310 1.00 0.00 15 TYR A N 13
ATOM 6385 C CA . TYR A 1 15 ? 5.614 -7.046 -0.450 1.00 0.00 15 TYR A CA 13
ATOM 6386 C C . TYR A 1 15 ? 6.526 -5.940 0.062 1.00 0.00 15 TYR A C 13
ATOM 6387 O O . TYR A 1 15 ? 7.681 -6.175 0.415 1.00 0.00 15 TYR A O 13
ATOM 6405 N N . SER A 1 16 ? 5.988 -4.739 0.111 1.00 0.00 16 SER A N 13
ATOM 6406 C CA . SER A 1 16 ? 6.729 -3.583 0.584 1.00 0.00 16 SER A CA 13
ATOM 6407 C C . SER A 1 16 ? 6.560 -3.417 2.087 1.00 0.00 16 SER A C 13
ATOM 6408 O O . SER A 1 16 ? 6.846 -2.359 2.655 1.00 0.00 16 SER A O 13
ATOM 6416 N N . ALA A 1 17 ? 6.114 -4.488 2.730 1.00 0.00 17 ALA A N 13
ATOM 6417 C CA . ALA A 1 17 ? 5.917 -4.494 4.170 1.00 0.00 17 ALA A CA 13
ATOM 6418 C C . ALA A 1 17 ? 7.246 -4.318 4.901 1.00 0.00 17 ALA A C 13
ATOM 6419 O O . ALA A 1 17 ? 7.279 -3.812 6.019 1.00 0.00 17 ALA A O 13
ATOM 6426 N N . ALA A 1 18 ? 8.339 -4.735 4.255 1.00 0.00 18 ALA A N 13
ATOM 6427 C CA . ALA A 1 18 ? 9.680 -4.617 4.836 1.00 0.00 18 ALA A CA 13
ATOM 6428 C C . ALA A 1 18 ? 9.984 -3.164 5.190 1.00 0.00 18 ALA A C 13
ATOM 6429 O O . ALA A 1 18 ? 10.497 -2.867 6.265 1.00 0.00 18 ALA A O 13
ATOM 6436 N N . LEU A 1 19 ? 9.622 -2.264 4.283 1.00 0.00 19 LEU A N 13
ATOM 6437 C CA . LEU A 1 19 ? 9.803 -0.830 4.490 1.00 0.00 19 LEU A CA 13
ATOM 6438 C C . LEU A 1 19 ? 8.799 -0.272 5.468 1.00 0.00 19 LEU A C 13
ATOM 6439 O O . LEU A 1 19 ? 8.919 0.863 5.912 1.00 0.00 19 LEU A O 13
ATOM 6455 N N . GLY A 1 20 ? 7.791 -1.059 5.760 1.00 0.00 20 GLY A N 13
ATOM 6456 C CA . GLY A 1 20 ? 6.749 -0.617 6.643 1.00 0.00 20 GLY A CA 13
ATOM 6457 C C . GLY A 1 20 ? 5.722 0.169 5.872 1.00 0.00 20 GLY A C 13
ATOM 6458 O O . GLY A 1 20 ? 5.105 1.093 6.402 1.00 0.00 20 GLY A O 13
ATOM 6462 N N . CYS A 1 21 ? 5.547 -0.217 4.607 1.00 0.00 21 CYS A N 13
ATOM 6463 C CA . CYS A 1 21 ? 4.588 0.425 3.725 1.00 0.00 21 CYS A CA 13
ATOM 6464 C C . CYS A 1 21 ? 3.207 0.418 4.360 1.00 0.00 21 CYS A C 13
ATOM 6465 O O . CYS A 1 21 ? 2.638 -0.640 4.636 1.00 0.00 21 CYS A O 13
ATOM 6472 N N . THR A 1 22 ? 2.681 1.606 4.601 1.00 0.00 22 THR A N 13
ATOM 6473 C CA . THR A 1 22 ? 1.387 1.742 5.212 1.00 0.00 22 THR A CA 13
ATOM 6474 C C . THR A 1 22 ? 0.352 2.153 4.194 1.00 0.00 22 THR A C 13
ATOM 6475 O O . THR A 1 22 ? 0.509 3.127 3.463 1.00 0.00 22 THR A O 13
ATOM 6486 N N . CYS A 1 23 ? -0.702 1.392 4.158 1.00 0.00 23 CYS A N 13
ATOM 6487 C CA . CYS A 1 23 ? -1.794 1.639 3.252 1.00 0.00 23 CYS A CA 13
ATOM 6488 C C . CYS A 1 23 ? -2.850 2.501 3.933 1.00 0.00 23 CYS A C 13
ATOM 6489 O O . CYS A 1 23 ? -2.894 2.574 5.162 1.00 0.00 23 CYS A O 13
ATOM 6496 N N . ASP A 1 24 ? -3.711 3.112 3.139 1.00 0.00 24 ASP A N 13
ATOM 6497 C CA . ASP A 1 24 ? -4.794 3.928 3.669 1.00 0.00 24 ASP A CA 13
ATOM 6498 C C . ASP A 1 24 ? -6.009 3.029 3.913 1.00 0.00 24 ASP A C 13
ATOM 6499 O O . ASP A 1 24 ? -6.478 2.908 5.040 1.00 0.00 24 ASP A O 13
ATOM 6508 N N . ASP A 1 25 ? -6.452 2.367 2.839 1.00 0.00 25 ASP A N 13
ATOM 6509 C CA . ASP A 1 25 ? -7.574 1.413 2.852 1.00 0.00 25 ASP A CA 13
ATOM 6510 C C . ASP A 1 25 ? -8.884 1.983 3.346 1.00 0.00 25 ASP A C 13
ATOM 6511 O O . ASP A 1 25 ? -9.003 2.583 4.413 1.00 0.00 25 ASP A O 13
ATOM 6520 N N . ARG A 1 26 ? -9.881 1.753 2.519 1.00 0.00 26 ARG A N 13
ATOM 6521 C CA . ARG A 1 26 ? -11.232 2.186 2.782 1.00 0.00 26 ARG A CA 13
ATOM 6522 C C . ARG A 1 26 ? -12.138 1.170 2.121 1.00 0.00 26 ARG A C 13
ATOM 6523 O O . ARG A 1 26 ? -13.064 1.528 1.390 1.00 0.00 26 ARG A O 13
ATOM 6544 N N . SER A 1 27 ? -11.765 -0.102 2.306 1.00 0.00 27 SER A N 13
ATOM 6545 C CA . SER A 1 27 ? -12.422 -1.236 1.661 1.00 0.00 27 SER A CA 13
ATOM 6546 C C . SER A 1 27 ? -11.884 -1.266 0.236 1.00 0.00 27 SER A C 13
ATOM 6547 O O . SER A 1 27 ? -12.368 -1.991 -0.637 1.00 0.00 27 SER A O 13
ATOM 6555 N N . ASP A 1 28 ? -10.851 -0.437 0.073 1.00 0.00 28 ASP A N 13
ATOM 6556 C CA . ASP A 1 28 ? -10.108 -0.228 -1.157 1.00 0.00 28 ASP A CA 13
ATOM 6557 C C . ASP A 1 28 ? -9.238 1.011 -0.953 1.00 0.00 28 ASP A C 13
ATOM 6558 O O . ASP A 1 28 ? -9.730 2.031 -0.464 1.00 0.00 28 ASP A O 13
ATOM 6567 N N . GLY A 1 29 ? -7.952 0.934 -1.280 1.00 0.00 29 GLY A N 13
ATOM 6568 C CA . GLY A 1 29 ? -7.091 2.084 -1.073 1.00 0.00 29 GLY A CA 13
ATOM 6569 C C . GLY A 1 29 ? -5.849 2.088 -1.924 1.00 0.00 29 GLY A C 13
ATOM 6570 O O . GLY A 1 29 ? -5.903 1.867 -3.132 1.00 0.00 29 GLY A O 13
ATOM 6574 N N . LEU A 1 30 ? -4.724 2.387 -1.288 1.00 0.00 30 LEU A N 13
ATOM 6575 C CA . LEU A 1 30 ? -3.460 2.484 -1.988 1.00 0.00 30 LEU A CA 13
ATOM 6576 C C . LEU A 1 30 ? -2.289 2.325 -1.007 1.00 0.00 30 LEU A C 13
ATOM 6577 O O . LEU A 1 30 ? -2.256 2.974 0.039 1.00 0.00 30 LEU A O 13
ATOM 6593 N N . CYS A 1 31 ? -1.338 1.457 -1.354 1.00 0.00 31 CYS A N 13
ATOM 6594 C CA . CYS A 1 31 ? -0.161 1.200 -0.515 1.00 0.00 31 CYS A CA 13
ATOM 6595 C C . CYS A 1 31 ? 0.790 2.384 -0.547 1.00 0.00 31 CYS A C 13
ATOM 6596 O O . CYS A 1 31 ? 1.088 2.908 -1.618 1.00 0.00 31 CYS A O 13
ATOM 6603 N N . LYS A 1 32 ? 1.271 2.817 0.608 1.00 0.00 32 LYS A N 13
ATOM 6604 C CA . LYS A 1 32 ? 2.177 3.948 0.651 1.00 0.00 32 LYS A CA 13
ATOM 6605 C C . LYS A 1 32 ? 3.491 3.578 1.335 1.00 0.00 32 LYS A C 13
ATOM 6606 O O . LYS A 1 32 ? 3.516 2.775 2.258 1.00 0.00 32 LYS A O 13
ATOM 6625 N N . ARG A 1 33 ? 4.577 4.116 0.801 1.00 0.00 33 ARG A N 13
ATOM 6626 C CA . ARG A 1 33 ? 5.938 3.810 1.255 1.00 0.00 33 ARG A CA 13
ATOM 6627 C C . ARG A 1 33 ? 6.332 4.539 2.553 1.00 0.00 33 ARG A C 13
ATOM 6628 O O . ARG A 1 33 ? 5.510 4.750 3.439 1.00 0.00 33 ARG A O 13
ATOM 6649 N N . ASN A 1 34 ? 7.611 4.914 2.631 1.00 0.00 34 ASN A N 13
ATOM 6650 C CA . ASN A 1 34 ? 8.196 5.621 3.774 1.00 0.00 34 ASN A CA 13
ATOM 6651 C C . ASN A 1 34 ? 9.393 6.407 3.279 1.00 0.00 34 ASN A C 13
ATOM 6652 O O . ASN A 1 34 ? 9.996 6.028 2.273 1.00 0.00 34 ASN A O 13
ATOM 6663 N N . GLY A 1 35 ? 9.689 7.535 3.919 1.00 0.00 35 GLY A N 13
ATOM 6664 C CA . GLY A 1 35 ? 10.772 8.397 3.451 1.00 0.00 35 GLY A CA 13
ATOM 6665 C C . GLY A 1 35 ? 10.234 9.257 2.329 1.00 0.00 35 GLY A C 13
ATOM 6666 O O . GLY A 1 35 ? 10.411 10.470 2.291 1.00 0.00 35 GLY A O 13
ATOM 6670 N N . ASP A 1 36 ? 9.492 8.575 1.480 1.00 0.00 36 ASP A N 13
ATOM 6671 C CA . ASP A 1 36 ? 8.772 9.135 0.357 1.00 0.00 36 ASP A CA 13
ATOM 6672 C C . ASP A 1 36 ? 7.507 8.286 0.217 1.00 0.00 36 ASP A C 13
ATOM 6673 O O . ASP A 1 36 ? 7.317 7.590 -0.779 1.00 0.00 36 ASP A O 13
ATOM 6682 N N . PRO A 1 37 ? 6.661 8.242 1.281 1.00 0.00 37 PRO A N 13
ATOM 6683 C CA . PRO A 1 37 ? 5.446 7.411 1.311 1.00 0.00 37 PRO A CA 13
ATOM 6684 C C . PRO A 1 37 ? 4.502 7.717 0.163 1.00 0.00 37 PRO A C 13
ATOM 6685 O O . PRO A 1 37 ? 3.647 8.605 0.220 1.00 0.00 37 PRO A O 13
ATOM 6696 N N . THR A 1 1 ? 5.392 6.979 -0.949 1.00 0.00 1 THR A N 14
ATOM 6697 C CA . THR A 1 1 ? 4.680 7.116 -2.171 1.00 0.00 1 THR A CA 14
ATOM 6698 C C . THR A 1 1 ? 4.174 5.737 -2.518 1.00 0.00 1 THR A C 14
ATOM 6699 O O . THR A 1 1 ? 4.488 4.779 -1.814 1.00 0.00 1 THR A O 14
ATOM 6710 N N . PHE A 1 2 ? 3.387 5.646 -3.557 1.00 0.00 2 PHE A N 14
ATOM 6711 C CA . PHE A 1 2 ? 2.822 4.382 -3.989 1.00 0.00 2 PHE A CA 14
ATOM 6712 C C . PHE A 1 2 ? 3.912 3.312 -4.121 1.00 0.00 2 PHE A C 14
ATOM 6713 O O . PHE A 1 2 ? 4.716 3.331 -5.052 1.00 0.00 2 PHE A O 14
ATOM 6730 N N . CYS A 1 3 ? 3.944 2.414 -3.137 1.00 0.00 3 CYS A N 14
ATOM 6731 C CA . CYS A 1 3 ? 4.934 1.343 -3.069 1.00 0.00 3 CYS A CA 14
ATOM 6732 C C . CYS A 1 3 ? 4.988 0.533 -4.363 1.00 0.00 3 CYS A C 14
ATOM 6733 O O . CYS A 1 3 ? 6.003 0.537 -5.066 1.00 0.00 3 CYS A O 14
ATOM 6740 N N . GLY A 1 4 ? 3.895 -0.150 -4.662 1.00 0.00 4 GLY A N 14
ATOM 6741 C CA . GLY A 1 4 ? 3.812 -0.963 -5.857 1.00 0.00 4 GLY A CA 14
ATOM 6742 C C . GLY A 1 4 ? 2.576 -1.831 -5.828 1.00 0.00 4 GLY A C 14
ATOM 6743 O O . GLY A 1 4 ? 1.846 -1.933 -6.814 1.00 0.00 4 GLY A O 14
ATOM 6747 N N . GLU A 1 5 ? 2.338 -2.445 -4.679 1.00 0.00 5 GLU A N 14
ATOM 6748 C CA . GLU A 1 5 ? 1.177 -3.301 -4.486 1.00 0.00 5 GLU A CA 14
ATOM 6749 C C . GLU A 1 5 ? -0.083 -2.460 -4.379 1.00 0.00 5 GLU A C 14
ATOM 6750 O O . GLU A 1 5 ? -0.018 -1.249 -4.164 1.00 0.00 5 GLU A O 14
ATOM 6762 N N . THR A 1 6 ? -1.230 -3.107 -4.487 1.00 0.00 6 THR A N 14
ATOM 6763 C CA . THR A 1 6 ? -2.488 -2.410 -4.357 1.00 0.00 6 THR A CA 14
ATOM 6764 C C . THR A 1 6 ? -3.391 -3.134 -3.368 1.00 0.00 6 THR A C 14
ATOM 6765 O O . THR A 1 6 ? -3.857 -4.247 -3.614 1.00 0.00 6 THR A O 14
ATOM 6776 N N . CYS A 1 7 ? -3.614 -2.481 -2.247 1.00 0.00 7 CYS A N 14
ATOM 6777 C CA . CYS A 1 7 ? -4.444 -3.004 -1.173 1.00 0.00 7 CYS A CA 14
ATOM 6778 C C . CYS A 1 7 ? -5.935 -2.816 -1.498 1.00 0.00 7 CYS A C 14
ATOM 6779 O O . CYS A 1 7 ? -6.619 -2.023 -0.854 1.00 0.00 7 CYS A O 14
ATOM 6786 N N . ARG A 1 8 ? -6.406 -3.535 -2.523 1.00 0.00 8 ARG A N 14
ATOM 6787 C CA . ARG A 1 8 ? -7.804 -3.453 -2.977 1.00 0.00 8 ARG A CA 14
ATOM 6788 C C . ARG A 1 8 ? -8.747 -4.136 -2.013 1.00 0.00 8 ARG A C 14
ATOM 6789 O O . ARG A 1 8 ? -8.973 -3.660 -0.906 1.00 0.00 8 ARG A O 14
ATOM 6810 N N . VAL A 1 9 ? -9.310 -5.261 -2.439 1.00 0.00 9 VAL A N 14
ATOM 6811 C CA . VAL A 1 9 ? -10.224 -5.968 -1.592 1.00 0.00 9 VAL A CA 14
ATOM 6812 C C . VAL A 1 9 ? -9.446 -6.933 -0.703 1.00 0.00 9 VAL A C 14
ATOM 6813 O O . VAL A 1 9 ? -9.960 -7.490 0.266 1.00 0.00 9 VAL A O 14
ATOM 6826 N N . ILE A 1 10 ? -8.172 -7.053 -1.026 1.00 0.00 10 ILE A N 14
ATOM 6827 C CA . ILE A 1 10 ? -7.232 -7.858 -0.273 1.00 0.00 10 ILE A CA 14
ATOM 6828 C C . ILE A 1 10 ? -6.044 -6.958 0.045 1.00 0.00 10 ILE A C 14
ATOM 6829 O O . ILE A 1 10 ? -4.992 -7.033 -0.587 1.00 0.00 10 ILE A O 14
ATOM 6845 N N . PRO A 1 11 ? -6.234 -6.016 0.987 1.00 0.00 11 PRO A N 14
ATOM 6846 C CA . PRO A 1 11 ? -5.211 -5.040 1.333 1.00 0.00 11 PRO A CA 14
ATOM 6847 C C . PRO A 1 11 ? -4.003 -5.604 2.054 1.00 0.00 11 PRO A C 14
ATOM 6848 O O . PRO A 1 11 ? -3.632 -6.766 1.904 1.00 0.00 11 PRO A O 14
ATOM 6859 N N . VAL A 1 12 ? -3.401 -4.723 2.835 1.00 0.00 12 VAL A N 14
ATOM 6860 C CA . VAL A 1 12 ? -2.221 -5.020 3.612 1.00 0.00 12 VAL A CA 14
ATOM 6861 C C . VAL A 1 12 ? -1.057 -5.393 2.708 1.00 0.00 12 VAL A C 14
ATOM 6862 O O . VAL A 1 12 ? -0.711 -6.563 2.547 1.00 0.00 12 VAL A O 14
ATOM 6875 N N . CYS A 1 13 ? -0.476 -4.363 2.118 1.00 0.00 13 CYS A N 14
ATOM 6876 C CA . CYS A 1 13 ? 0.657 -4.500 1.212 1.00 0.00 13 CYS A CA 14
ATOM 6877 C C . CYS A 1 13 ? 1.796 -5.271 1.884 1.00 0.00 13 CYS A C 14
ATOM 6878 O O . CYS A 1 13 ? 2.517 -4.729 2.720 1.00 0.00 13 CYS A O 14
ATOM 6885 N N . THR A 1 14 ? 1.911 -6.548 1.551 1.00 0.00 14 THR A N 14
ATOM 6886 C CA . THR A 1 14 ? 2.911 -7.422 2.147 1.00 0.00 14 THR A CA 14
ATOM 6887 C C . THR A 1 14 ? 4.270 -7.387 1.440 1.00 0.00 14 THR A C 14
ATOM 6888 O O . THR A 1 14 ? 5.265 -7.850 1.994 1.00 0.00 14 THR A O 14
ATOM 6899 N N . TYR A 1 15 ? 4.324 -6.847 0.229 1.00 0.00 15 TYR A N 14
ATOM 6900 C CA . TYR A 1 15 ? 5.581 -6.785 -0.508 1.00 0.00 15 TYR A CA 14
ATOM 6901 C C . TYR A 1 15 ? 6.447 -5.663 0.040 1.00 0.00 15 TYR A C 14
ATOM 6902 O O . TYR A 1 15 ? 7.596 -5.871 0.431 1.00 0.00 15 TYR A O 14
ATOM 6920 N N . SER A 1 16 ? 5.872 -4.480 0.086 1.00 0.00 16 SER A N 14
ATOM 6921 C CA . SER A 1 16 ? 6.556 -3.309 0.598 1.00 0.00 16 SER A CA 14
ATOM 6922 C C . SER A 1 16 ? 6.310 -3.163 2.093 1.00 0.00 16 SER A C 14
ATOM 6923 O O . SER A 1 16 ? 6.511 -2.095 2.679 1.00 0.00 16 SER A O 14
ATOM 6931 N N . ALA A 1 17 ? 5.895 -4.262 2.709 1.00 0.00 17 ALA A N 14
ATOM 6932 C CA . ALA A 1 17 ? 5.633 -4.290 4.139 1.00 0.00 17 ALA A CA 14
ATOM 6933 C C . ALA A 1 17 ? 6.917 -4.051 4.928 1.00 0.00 17 ALA A C 14
ATOM 6934 O O . ALA A 1 17 ? 6.874 -3.566 6.054 1.00 0.00 17 ALA A O 14
ATOM 6941 N N . ALA A 1 18 ? 8.058 -4.387 4.319 1.00 0.00 18 ALA A N 14
ATOM 6942 C CA . ALA A 1 18 ? 9.364 -4.200 4.955 1.00 0.00 18 ALA A CA 14
ATOM 6943 C C . ALA A 1 18 ? 9.554 -2.739 5.348 1.00 0.00 18 ALA A C 14
ATOM 6944 O O . ALA A 1 18 ? 9.994 -2.429 6.451 1.00 0.00 18 ALA A O 14
ATOM 6951 N N . LEU A 1 19 ? 9.173 -1.850 4.440 1.00 0.00 19 LEU A N 14
ATOM 6952 C CA . LEU A 1 19 ? 9.242 -0.412 4.677 1.00 0.00 19 LEU A CA 14
ATOM 6953 C C . LEU A 1 19 ? 8.167 0.046 5.634 1.00 0.00 19 LEU A C 14
ATOM 6954 O O . LEU A 1 19 ? 8.228 1.149 6.162 1.00 0.00 19 LEU A O 14
ATOM 6970 N N . GLY A 1 20 ? 7.166 -0.787 5.812 1.00 0.00 20 GLY A N 14
ATOM 6971 C CA . GLY A 1 20 ? 6.059 -0.433 6.659 1.00 0.00 20 GLY A CA 14
ATOM 6972 C C . GLY A 1 20 ? 5.039 0.327 5.853 1.00 0.00 20 GLY A C 14
ATOM 6973 O O . GLY A 1 20 ? 4.379 1.236 6.355 1.00 0.00 20 GLY A O 14
ATOM 6977 N N . CYS A 1 21 ? 4.939 -0.059 4.580 1.00 0.00 21 CYS A N 14
ATOM 6978 C CA . CYS A 1 21 ? 4.020 0.557 3.641 1.00 0.00 21 CYS A CA 14
ATOM 6979 C C . CYS A 1 21 ? 2.599 0.594 4.181 1.00 0.00 21 CYS A C 14
ATOM 6980 O O . CYS A 1 21 ? 1.930 -0.434 4.305 1.00 0.00 21 CYS A O 14
ATOM 6987 N N . THR A 1 22 ? 2.153 1.799 4.500 1.00 0.00 22 THR A N 14
ATOM 6988 C CA . THR A 1 22 ? 0.833 2.012 5.025 1.00 0.00 22 THR A CA 14
ATOM 6989 C C . THR A 1 22 ? -0.141 2.340 3.912 1.00 0.00 22 THR A C 14
ATOM 6990 O O . THR A 1 22 ? 0.105 3.195 3.062 1.00 0.00 22 THR A O 14
ATOM 7001 N N . CYS A 1 23 ? -1.240 1.640 3.927 1.00 0.00 23 CYS A N 14
ATOM 7002 C CA . CYS A 1 23 ? -2.286 1.822 2.944 1.00 0.00 23 CYS A CA 14
ATOM 7003 C C . CYS A 1 23 ? -3.310 2.839 3.454 1.00 0.00 23 CYS A C 14
ATOM 7004 O O . CYS A 1 23 ? -2.962 3.917 3.929 1.00 0.00 23 CYS A O 14
ATOM 7011 N N . ASP A 1 24 ? -4.564 2.452 3.360 1.00 0.00 24 ASP A N 14
ATOM 7012 C CA . ASP A 1 24 ? -5.698 3.249 3.802 1.00 0.00 24 ASP A CA 14
ATOM 7013 C C . ASP A 1 24 ? -6.795 2.284 4.240 1.00 0.00 24 ASP A C 14
ATOM 7014 O O . ASP A 1 24 ? -7.341 2.399 5.333 1.00 0.00 24 ASP A O 14
ATOM 7023 N N . ASP A 1 25 ? -7.046 1.298 3.373 1.00 0.00 25 ASP A N 14
ATOM 7024 C CA . ASP A 1 25 ? -8.019 0.217 3.606 1.00 0.00 25 ASP A CA 14
ATOM 7025 C C . ASP A 1 25 ? -9.371 0.714 4.038 1.00 0.00 25 ASP A C 14
ATOM 7026 O O . ASP A 1 25 ? -9.666 0.919 5.217 1.00 0.00 25 ASP A O 14
ATOM 7035 N N . ARG A 1 26 ? -10.194 0.885 3.026 1.00 0.00 26 ARG A N 14
ATOM 7036 C CA . ARG A 1 26 ? -11.550 1.343 3.170 1.00 0.00 26 ARG A CA 14
ATOM 7037 C C . ARG A 1 26 ? -12.315 0.837 1.961 1.00 0.00 26 ARG A C 14
ATOM 7038 O O . ARG A 1 26 ? -12.373 -0.363 1.708 1.00 0.00 26 ARG A O 14
ATOM 7059 N N . SER A 1 27 ? -12.821 1.757 1.164 1.00 0.00 27 SER A N 14
ATOM 7060 C CA . SER A 1 27 ? -13.490 1.409 -0.071 1.00 0.00 27 SER A CA 14
ATOM 7061 C C . SER A 1 27 ? -12.415 1.365 -1.154 1.00 0.00 27 SER A C 14
ATOM 7062 O O . SER A 1 27 ? -12.529 2.018 -2.193 1.00 0.00 27 SER A O 14
ATOM 7070 N N . ASP A 1 28 ? -11.346 0.624 -0.830 1.00 0.00 28 ASP A N 14
ATOM 7071 C CA . ASP A 1 28 ? -10.154 0.477 -1.667 1.00 0.00 28 ASP A CA 14
ATOM 7072 C C . ASP A 1 28 ? -9.259 1.700 -1.494 1.00 0.00 28 ASP A C 14
ATOM 7073 O O . ASP A 1 28 ? -9.747 2.826 -1.378 1.00 0.00 28 ASP A O 14
ATOM 7082 N N . GLY A 1 29 ? -7.951 1.481 -1.438 1.00 0.00 29 GLY A N 14
ATOM 7083 C CA . GLY A 1 29 ? -7.035 2.585 -1.244 1.00 0.00 29 GLY A CA 14
ATOM 7084 C C . GLY A 1 29 ? -5.816 2.511 -2.123 1.00 0.00 29 GLY A C 14
ATOM 7085 O O . GLY A 1 29 ? -5.919 2.344 -3.338 1.00 0.00 29 GLY A O 14
ATOM 7089 N N . LEU A 1 30 ? -4.651 2.672 -1.508 1.00 0.00 30 LEU A N 14
ATOM 7090 C CA . LEU A 1 30 ? -3.405 2.667 -2.246 1.00 0.00 30 LEU A CA 14
ATOM 7091 C C . LEU A 1 30 ? -2.208 2.606 -1.283 1.00 0.00 30 LEU A C 14
ATOM 7092 O O . LEU A 1 30 ? -2.110 3.404 -0.349 1.00 0.00 30 LEU A O 14
ATOM 7108 N N . CYS A 1 31 ? -1.319 1.642 -1.520 1.00 0.00 31 CYS A N 14
ATOM 7109 C CA . CYS A 1 31 ? -0.126 1.426 -0.690 1.00 0.00 31 CYS A CA 14
ATOM 7110 C C . CYS A 1 31 ? 0.826 2.624 -0.722 1.00 0.00 31 CYS A C 14
ATOM 7111 O O . CYS A 1 31 ? 1.079 3.196 -1.782 1.00 0.00 31 CYS A O 14
ATOM 7118 N N . LYS A 1 32 ? 1.352 3.004 0.439 1.00 0.00 32 LYS A N 14
ATOM 7119 C CA . LYS A 1 32 ? 2.265 4.137 0.528 1.00 0.00 32 LYS A CA 14
ATOM 7120 C C . LYS A 1 32 ? 3.507 3.768 1.350 1.00 0.00 32 LYS A C 14
ATOM 7121 O O . LYS A 1 32 ? 3.406 3.106 2.374 1.00 0.00 32 LYS A O 14
ATOM 7140 N N . ARG A 1 33 ? 4.679 4.152 0.845 1.00 0.00 33 ARG A N 14
ATOM 7141 C CA . ARG A 1 33 ? 5.969 3.817 1.469 1.00 0.00 33 ARG A CA 14
ATOM 7142 C C . ARG A 1 33 ? 6.314 4.689 2.680 1.00 0.00 33 ARG A C 14
ATOM 7143 O O . ARG A 1 33 ? 5.464 5.365 3.250 1.00 0.00 33 ARG A O 14
ATOM 7164 N N . ASN A 1 34 ? 7.610 4.674 3.013 1.00 0.00 34 ASN A N 14
ATOM 7165 C CA . ASN A 1 34 ? 8.201 5.455 4.104 1.00 0.00 34 ASN A CA 14
ATOM 7166 C C . ASN A 1 34 ? 9.626 5.770 3.686 1.00 0.00 34 ASN A C 14
ATOM 7167 O O . ASN A 1 34 ? 10.218 5.001 2.930 1.00 0.00 34 ASN A O 14
ATOM 7178 N N . GLY A 1 35 ? 10.150 6.925 4.087 1.00 0.00 35 GLY A N 14
ATOM 7179 C CA . GLY A 1 35 ? 11.480 7.331 3.631 1.00 0.00 35 GLY A CA 14
ATOM 7180 C C . GLY A 1 35 ? 11.326 7.958 2.259 1.00 0.00 35 GLY A C 14
ATOM 7181 O O . GLY A 1 35 ? 11.859 9.023 1.961 1.00 0.00 35 GLY A O 14
ATOM 7185 N N . ASP A 1 36 ? 10.489 7.288 1.488 1.00 0.00 36 ASP A N 14
ATOM 7186 C CA . ASP A 1 36 ? 10.060 7.679 0.161 1.00 0.00 36 ASP A CA 14
ATOM 7187 C C . ASP A 1 36 ? 8.556 7.352 0.093 1.00 0.00 36 ASP A C 14
ATOM 7188 O O . ASP A 1 36 ? 8.114 6.587 -0.762 1.00 0.00 36 ASP A O 14
ATOM 7197 N N . PRO A 1 37 ? 7.747 7.852 1.071 1.00 0.00 37 PRO A N 14
ATOM 7198 C CA . PRO A 1 37 ? 6.306 7.545 1.166 1.00 0.00 37 PRO A CA 14
ATOM 7199 C C . PRO A 1 37 ? 5.514 7.945 -0.063 1.00 0.00 37 PRO A C 14
ATOM 7200 O O . PRO A 1 37 ? 5.024 9.065 -0.192 1.00 0.00 37 PRO A O 14
ATOM 7211 N N . THR A 1 1 ? 5.177 7.024 -1.434 1.00 0.00 1 THR A N 15
ATOM 7212 C CA . THR A 1 1 ? 4.438 7.018 -2.656 1.00 0.00 1 THR A CA 15
ATOM 7213 C C . THR A 1 1 ? 4.025 5.580 -2.850 1.00 0.00 1 THR A C 15
ATOM 7214 O O . THR A 1 1 ? 4.504 4.721 -2.116 1.00 0.00 1 THR A O 15
ATOM 7225 N N . PHE A 1 2 ? 3.138 5.328 -3.780 1.00 0.00 2 PHE A N 15
ATOM 7226 C CA . PHE A 1 2 ? 2.648 3.984 -4.046 1.00 0.00 2 PHE A CA 15
ATOM 7227 C C . PHE A 1 2 ? 3.804 2.971 -4.066 1.00 0.00 2 PHE A C 15
ATOM 7228 O O . PHE A 1 2 ? 4.607 2.944 -4.995 1.00 0.00 2 PHE A O 15
ATOM 7245 N N . CYS A 1 3 ? 3.896 2.200 -2.975 1.00 0.00 3 CYS A N 15
ATOM 7246 C CA . CYS A 1 3 ? 4.965 1.217 -2.772 1.00 0.00 3 CYS A CA 15
ATOM 7247 C C . CYS A 1 3 ? 5.158 0.302 -3.981 1.00 0.00 3 CYS A C 15
ATOM 7248 O O . CYS A 1 3 ? 6.202 0.333 -4.634 1.00 0.00 3 CYS A O 15
ATOM 7255 N N . GLY A 1 4 ? 4.155 -0.517 -4.256 1.00 0.00 4 GLY A N 15
ATOM 7256 C CA . GLY A 1 4 ? 4.219 -1.445 -5.369 1.00 0.00 4 GLY A CA 15
ATOM 7257 C C . GLY A 1 4 ? 2.985 -2.309 -5.405 1.00 0.00 4 GLY A C 15
ATOM 7258 O O . GLY A 1 4 ? 2.366 -2.498 -6.450 1.00 0.00 4 GLY A O 15
ATOM 7262 N N . GLU A 1 5 ? 2.611 -2.802 -4.237 1.00 0.00 5 GLU A N 15
ATOM 7263 C CA . GLU A 1 5 ? 1.420 -3.617 -4.089 1.00 0.00 5 GLU A CA 15
ATOM 7264 C C . GLU A 1 5 ? 0.197 -2.715 -4.019 1.00 0.00 5 GLU A C 15
ATOM 7265 O O . GLU A 1 5 ? 0.322 -1.513 -3.780 1.00 0.00 5 GLU A O 15
ATOM 7277 N N . THR A 1 6 ? -0.979 -3.289 -4.190 1.00 0.00 6 THR A N 15
ATOM 7278 C CA . THR A 1 6 ? -2.201 -2.517 -4.103 1.00 0.00 6 THR A CA 15
ATOM 7279 C C . THR A 1 6 ? -3.153 -3.136 -3.090 1.00 0.00 6 THR A C 15
ATOM 7280 O O . THR A 1 6 ? -3.703 -4.213 -3.307 1.00 0.00 6 THR A O 15
ATOM 7291 N N . CYS A 1 7 ? -3.353 -2.439 -1.986 1.00 0.00 7 CYS A N 15
ATOM 7292 C CA . CYS A 1 7 ? -4.248 -2.912 -0.942 1.00 0.00 7 CYS A CA 15
ATOM 7293 C C . CYS A 1 7 ? -5.684 -2.496 -1.251 1.00 0.00 7 CYS A C 15
ATOM 7294 O O . CYS A 1 7 ? -6.292 -1.724 -0.515 1.00 0.00 7 CYS A O 15
ATOM 7301 N N . ARG A 1 8 ? -6.207 -3.003 -2.364 1.00 0.00 8 ARG A N 15
ATOM 7302 C CA . ARG A 1 8 ? -7.564 -2.683 -2.793 1.00 0.00 8 ARG A CA 15
ATOM 7303 C C . ARG A 1 8 ? -8.587 -3.664 -2.237 1.00 0.00 8 ARG A C 15
ATOM 7304 O O . ARG A 1 8 ? -8.985 -3.566 -1.084 1.00 0.00 8 ARG A O 15
ATOM 7325 N N . VAL A 1 9 ? -9.017 -4.615 -3.065 1.00 0.00 9 VAL A N 15
ATOM 7326 C CA . VAL A 1 9 ? -10.011 -5.592 -2.637 1.00 0.00 9 VAL A CA 15
ATOM 7327 C C . VAL A 1 9 ? -9.334 -6.777 -1.959 1.00 0.00 9 VAL A C 15
ATOM 7328 O O . VAL A 1 9 ? -9.956 -7.796 -1.663 1.00 0.00 9 VAL A O 15
ATOM 7341 N N . ILE A 1 10 ? -8.052 -6.592 -1.703 1.00 0.00 10 ILE A N 15
ATOM 7342 C CA . ILE A 1 10 ? -7.197 -7.566 -1.038 1.00 0.00 10 ILE A CA 15
ATOM 7343 C C . ILE A 1 10 ? -6.023 -6.806 -0.434 1.00 0.00 10 ILE A C 15
ATOM 7344 O O . ILE A 1 10 ? -4.889 -6.928 -0.894 1.00 0.00 10 ILE A O 15
ATOM 7360 N N . PRO A 1 11 ? -6.296 -5.937 0.557 1.00 0.00 11 PRO A N 15
ATOM 7361 C CA . PRO A 1 11 ? -5.272 -5.089 1.170 1.00 0.00 11 PRO A CA 15
ATOM 7362 C C . PRO A 1 11 ? -4.187 -5.819 1.941 1.00 0.00 11 PRO A C 15
ATOM 7363 O O . PRO A 1 11 ? -3.931 -7.005 1.752 1.00 0.00 11 PRO A O 15
ATOM 7374 N N . VAL A 1 12 ? -3.552 -5.046 2.810 1.00 0.00 12 VAL A N 15
ATOM 7375 C CA . VAL A 1 12 ? -2.466 -5.503 3.652 1.00 0.00 12 VAL A CA 15
ATOM 7376 C C . VAL A 1 12 ? -1.245 -5.837 2.811 1.00 0.00 12 VAL A C 15
ATOM 7377 O O . VAL A 1 12 ? -0.857 -6.997 2.669 1.00 0.00 12 VAL A O 15
ATOM 7390 N N . CYS A 1 13 ? -0.659 -4.792 2.256 1.00 0.00 13 CYS A N 15
ATOM 7391 C CA . CYS A 1 13 ? 0.525 -4.911 1.419 1.00 0.00 13 CYS A CA 15
ATOM 7392 C C . CYS A 1 13 ? 1.627 -5.622 2.205 1.00 0.00 13 CYS A C 15
ATOM 7393 O O . CYS A 1 13 ? 2.193 -5.044 3.124 1.00 0.00 13 CYS A O 15
ATOM 7400 N N . THR A 1 14 ? 1.898 -6.876 1.868 1.00 0.00 14 THR A N 15
ATOM 7401 C CA . THR A 1 14 ? 2.905 -7.665 2.578 1.00 0.00 14 THR A CA 15
ATOM 7402 C C . THR A 1 14 ? 4.336 -7.327 2.136 1.00 0.00 14 THR A C 15
ATOM 7403 O O . THR A 1 14 ? 5.238 -7.202 2.964 1.00 0.00 14 THR A O 15
ATOM 7414 N N . TYR A 1 15 ? 4.530 -7.159 0.837 1.00 0.00 15 TYR A N 15
ATOM 7415 C CA . TYR A 1 15 ? 5.836 -6.820 0.279 1.00 0.00 15 TYR A CA 15
ATOM 7416 C C . TYR A 1 15 ? 6.197 -5.398 0.660 1.00 0.00 15 TYR A C 15
ATOM 7417 O O . TYR A 1 15 ? 7.302 -5.103 1.117 1.00 0.00 15 TYR A O 15
ATOM 7435 N N . SER A 1 16 ? 5.234 -4.528 0.463 1.00 0.00 16 SER A N 15
ATOM 7436 C CA . SER A 1 16 ? 5.376 -3.119 0.761 1.00 0.00 16 SER A CA 15
ATOM 7437 C C . SER A 1 16 ? 5.474 -2.892 2.269 1.00 0.00 16 SER A C 15
ATOM 7438 O O . SER A 1 16 ? 6.008 -1.878 2.721 1.00 0.00 16 SER A O 15
ATOM 7446 N N . ALA A 1 17 ? 4.965 -3.843 3.045 1.00 0.00 17 ALA A N 15
ATOM 7447 C CA . ALA A 1 17 ? 5.003 -3.734 4.500 1.00 0.00 17 ALA A CA 15
ATOM 7448 C C . ALA A 1 17 ? 6.436 -3.678 5.026 1.00 0.00 17 ALA A C 15
ATOM 7449 O O . ALA A 1 17 ? 6.669 -3.195 6.128 1.00 0.00 17 ALA A O 15
ATOM 7456 N N . ALA A 1 18 ? 7.389 -4.177 4.233 1.00 0.00 18 ALA A N 15
ATOM 7457 C CA . ALA A 1 18 ? 8.801 -4.181 4.624 1.00 0.00 18 ALA A CA 15
ATOM 7458 C C . ALA A 1 18 ? 9.263 -2.773 4.993 1.00 0.00 18 ALA A C 15
ATOM 7459 O O . ALA A 1 18 ? 9.956 -2.572 5.989 1.00 0.00 18 ALA A O 15
ATOM 7466 N N . LEU A 1 19 ? 8.844 -1.800 4.194 1.00 0.00 19 LEU A N 15
ATOM 7467 C CA . LEU A 1 19 ? 9.174 -0.400 4.438 1.00 0.00 19 LEU A CA 15
ATOM 7468 C C . LEU A 1 19 ? 8.305 0.194 5.526 1.00 0.00 19 LEU A C 15
ATOM 7469 O O . LEU A 1 19 ? 8.586 1.277 6.033 1.00 0.00 19 LEU A O 15
ATOM 7485 N N . GLY A 1 20 ? 7.224 -0.488 5.830 1.00 0.00 20 GLY A N 15
ATOM 7486 C CA . GLY A 1 20 ? 6.285 0.011 6.803 1.00 0.00 20 GLY A CA 15
ATOM 7487 C C . GLY A 1 20 ? 5.299 0.919 6.117 1.00 0.00 20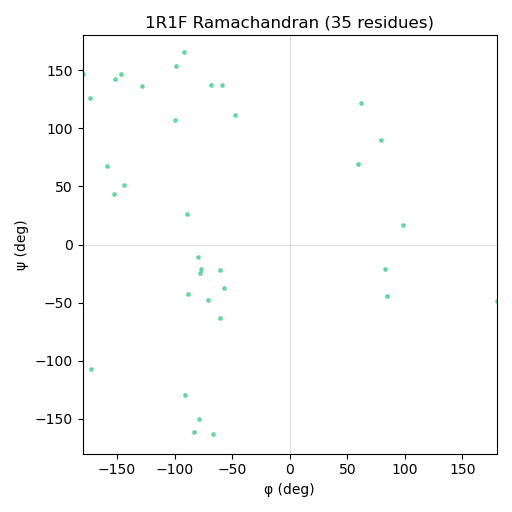 GLY A C 15
ATOM 7488 O O . GLY A 1 20 ? 4.958 1.987 6.624 1.00 0.00 20 GLY A O 15
ATOM 7492 N N . CYS A 1 21 ? 4.881 0.485 4.927 1.00 0.00 21 CYS A N 15
ATOM 7493 C CA . CYS A 1 21 ? 3.956 1.235 4.092 1.00 0.00 21 CYS A CA 15
ATOM 7494 C C . CYS A 1 21 ? 2.735 1.720 4.882 1.00 0.00 21 CYS A C 15
ATOM 7495 O O . CYS A 1 21 ? 2.244 1.050 5.789 1.00 0.00 21 CYS A O 15
ATOM 7502 N N . THR A 1 22 ? 2.316 2.934 4.553 1.00 0.00 22 THR A N 15
ATOM 7503 C CA . THR A 1 22 ? 1.231 3.633 5.232 1.00 0.00 22 THR A CA 15
ATOM 7504 C C . THR A 1 22 ? -0.154 3.302 4.686 1.00 0.00 22 THR A C 15
ATOM 7505 O O . THR A 1 22 ? -1.131 3.963 5.035 1.00 0.00 22 THR A O 15
ATOM 7516 N N . CYS A 1 23 ? -0.218 2.308 3.825 1.00 0.00 23 CYS A N 15
ATOM 7517 C CA . CYS A 1 23 ? -1.482 1.876 3.213 1.00 0.00 23 CYS A CA 15
ATOM 7518 C C . CYS A 1 23 ? -2.624 1.878 4.239 1.00 0.00 23 CYS A C 15
ATOM 7519 O O . CYS A 1 23 ? -2.473 1.349 5.340 1.00 0.00 23 CYS A O 15
ATOM 7526 N N . ASP A 1 24 ? -3.748 2.486 3.881 1.00 0.00 24 ASP A N 15
ATOM 7527 C CA . ASP A 1 24 ? -4.894 2.572 4.791 1.00 0.00 24 ASP A CA 15
ATOM 7528 C C . ASP A 1 24 ? -6.045 1.635 4.386 1.00 0.00 24 ASP A C 15
ATOM 7529 O O . ASP A 1 24 ? -6.379 0.714 5.129 1.00 0.00 24 ASP A O 15
ATOM 7538 N N . ASP A 1 25 ? -6.647 1.895 3.218 1.00 0.00 25 ASP A N 15
ATOM 7539 C CA . ASP A 1 25 ? -7.783 1.116 2.691 1.00 0.00 25 ASP A CA 15
ATOM 7540 C C . ASP A 1 25 ? -9.056 1.426 3.429 1.00 0.00 25 ASP A C 15
ATOM 7541 O O . ASP A 1 25 ? -9.085 1.563 4.648 1.00 0.00 25 ASP A O 15
ATOM 7550 N N . ARG A 1 26 ? -10.114 1.537 2.648 1.00 0.00 26 ARG A N 15
ATOM 7551 C CA . ARG A 1 26 ? -11.439 1.854 3.169 1.00 0.00 26 ARG A CA 15
ATOM 7552 C C . ARG A 1 26 ? -12.492 1.332 2.217 1.00 0.00 26 ARG A C 15
ATOM 7553 O O . ARG A 1 26 ? -13.470 0.693 2.601 1.00 0.00 26 ARG A O 15
ATOM 7574 N N . SER A 1 27 ? -12.243 1.628 0.966 1.00 0.00 27 SER A N 15
ATOM 7575 C CA . SER A 1 27 ? -13.076 1.241 -0.144 1.00 0.00 27 SER A CA 15
ATOM 7576 C C . SER A 1 27 ? -12.137 1.155 -1.311 1.00 0.00 27 SER A C 15
ATOM 7577 O O . SER A 1 27 ? -12.333 1.786 -2.352 1.00 0.00 27 SER A O 15
ATOM 7585 N N . ASP A 1 28 ? -11.081 0.394 -1.049 1.00 0.00 28 ASP A N 15
ATOM 7586 C CA . ASP A 1 28 ? -9.982 0.168 -1.962 1.00 0.00 28 ASP A CA 15
ATOM 7587 C C . ASP A 1 28 ? -8.970 1.293 -1.847 1.00 0.00 28 ASP A C 15
ATOM 7588 O O . ASP A 1 28 ? -9.016 2.275 -2.590 1.00 0.00 28 ASP A O 15
ATOM 7597 N N . GLY A 1 29 ? -8.056 1.145 -0.895 1.00 0.00 29 GLY A N 15
ATOM 7598 C CA . GLY A 1 29 ? -7.039 2.153 -0.680 1.00 0.00 29 GLY A CA 15
ATOM 7599 C C . GLY A 1 29 ? -5.879 2.039 -1.638 1.00 0.00 29 GLY A C 15
ATOM 7600 O O . GLY A 1 29 ? -6.058 1.797 -2.831 1.00 0.00 29 GLY A O 15
ATOM 7604 N N . LEU A 1 30 ? -4.681 2.236 -1.105 1.00 0.00 30 LEU A N 15
ATOM 7605 C CA . LEU A 1 30 ? -3.471 2.192 -1.901 1.00 0.00 30 LEU A CA 15
ATOM 7606 C C . LEU A 1 30 ? -2.252 2.280 -0.976 1.00 0.00 30 LEU A C 15
ATOM 7607 O O . LEU A 1 30 ? -2.203 3.131 -0.082 1.00 0.00 30 LEU A O 15
ATOM 7623 N N . CYS A 1 31 ? -1.291 1.383 -1.170 1.00 0.00 31 CYS A N 15
ATOM 7624 C CA . CYS A 1 31 ? -0.091 1.338 -0.335 1.00 0.00 31 CYS A CA 15
ATOM 7625 C C . CYS A 1 31 ? 0.811 2.548 -0.572 1.00 0.00 31 CYS A C 15
ATOM 7626 O O . CYS A 1 31 ? 1.096 2.910 -1.710 1.00 0.00 31 CYS A O 15
ATOM 7633 N N . LYS A 1 32 ? 1.285 3.153 0.508 1.00 0.00 32 LYS A N 15
ATOM 7634 C CA . LYS A 1 32 ? 2.181 4.299 0.414 1.00 0.00 32 LYS A CA 15
ATOM 7635 C C . LYS A 1 32 ? 3.484 3.954 1.132 1.00 0.00 32 LYS A C 15
ATOM 7636 O O . LYS A 1 32 ? 3.452 3.408 2.223 1.00 0.00 32 LYS A O 15
ATOM 7655 N N . ARG A 1 33 ? 4.613 4.184 0.475 1.00 0.00 33 ARG A N 15
ATOM 7656 C CA . ARG A 1 33 ? 5.922 3.796 1.017 1.00 0.00 33 ARG A CA 15
ATOM 7657 C C . ARG A 1 33 ? 6.445 4.760 2.086 1.00 0.00 33 ARG A C 15
ATOM 7658 O O . ARG A 1 33 ? 5.677 5.478 2.715 1.00 0.00 33 ARG A O 15
ATOM 7679 N N . ASN A 1 34 ? 7.766 4.753 2.274 1.00 0.00 34 ASN A N 15
ATOM 7680 C CA . ASN A 1 34 ? 8.447 5.602 3.251 1.00 0.00 34 ASN A CA 15
ATOM 7681 C C . ASN A 1 34 ? 9.791 6.010 2.682 1.00 0.00 34 ASN A C 15
ATOM 7682 O O . ASN A 1 34 ? 10.293 5.357 1.771 1.00 0.00 34 ASN A O 15
ATOM 7693 N N . GLY A 1 35 ? 10.336 7.127 3.157 1.00 0.00 35 GLY A N 15
ATOM 7694 C CA . GLY A 1 35 ? 11.582 7.643 2.603 1.00 0.00 35 GLY A CA 15
ATOM 7695 C C . GLY A 1 35 ? 11.236 8.464 1.382 1.00 0.00 35 GLY A C 15
ATOM 7696 O O . GLY A 1 35 ? 11.684 9.595 1.201 1.00 0.00 35 GLY A O 15
ATOM 7700 N N . ASP A 1 36 ? 10.343 7.875 0.611 1.00 0.00 36 ASP A N 15
ATOM 7701 C CA . ASP A 1 36 ? 9.753 8.449 -0.578 1.00 0.00 36 ASP A CA 15
ATOM 7702 C C . ASP A 1 36 ? 8.283 8.003 -0.622 1.00 0.00 36 ASP A C 15
ATOM 7703 O O . ASP A 1 36 ? 7.831 7.458 -1.628 1.00 0.00 36 ASP A O 15
ATOM 7712 N N . PRO A 1 37 ? 7.521 8.187 0.500 1.00 0.00 37 PRO A N 15
ATOM 7713 C CA . PRO A 1 37 ? 6.113 7.752 0.617 1.00 0.00 37 PRO A CA 15
ATOM 7714 C C . PRO A 1 37 ? 5.260 8.051 -0.602 1.00 0.00 37 PRO A C 15
ATOM 7715 O O . PRO A 1 37 ? 4.702 9.135 -0.774 1.00 0.00 37 PRO A O 15
ATOM 7726 N N . THR A 1 1 ? 4.701 6.762 -1.379 1.00 0.00 1 THR A N 16
ATOM 7727 C CA . THR A 1 1 ? 3.947 6.741 -2.586 1.00 0.00 1 THR A CA 16
ATOM 7728 C C . THR A 1 1 ? 3.769 5.277 -2.904 1.00 0.00 1 THR A C 16
ATOM 7729 O O . THR A 1 1 ? 4.366 4.449 -2.223 1.00 0.00 1 THR A O 16
ATOM 7740 N N . PHE A 1 2 ? 2.940 4.978 -3.875 1.00 0.00 2 PHE A N 16
ATOM 7741 C CA . PHE A 1 2 ? 2.635 3.608 -4.279 1.00 0.00 2 PHE A CA 16
ATOM 7742 C C . PHE A 1 2 ? 3.828 2.650 -4.106 1.00 0.00 2 PHE A C 16
ATOM 7743 O O . PHE A 1 2 ? 4.754 2.640 -4.915 1.00 0.00 2 PHE A O 16
ATOM 7760 N N . CYS A 1 3 ? 3.790 1.882 -3.008 1.00 0.00 3 CYS A N 16
ATOM 7761 C CA . CYS A 1 3 ? 4.851 0.929 -2.662 1.00 0.00 3 CYS A CA 16
ATOM 7762 C C . CYS A 1 3 ? 5.168 -0.012 -3.824 1.00 0.00 3 CYS A C 16
ATOM 7763 O O . CYS A 1 3 ? 6.262 0.019 -4.387 1.00 0.00 3 CYS A O 16
ATOM 7770 N N . GLY A 1 4 ? 4.201 -0.856 -4.155 1.00 0.00 4 GLY A N 16
ATOM 7771 C CA . GLY A 1 4 ? 4.358 -1.819 -5.225 1.00 0.00 4 GLY A CA 16
ATOM 7772 C C . GLY A 1 4 ? 3.107 -2.651 -5.351 1.00 0.00 4 GLY A C 16
ATOM 7773 O O . GLY A 1 4 ? 2.578 -2.850 -6.442 1.00 0.00 4 GLY A O 16
ATOM 7777 N N . GLU A 1 5 ? 2.614 -3.101 -4.209 1.00 0.00 5 GLU A N 16
ATOM 7778 C CA . GLU A 1 5 ? 1.387 -3.874 -4.150 1.00 0.00 5 GLU A CA 16
ATOM 7779 C C . GLU A 1 5 ? 0.212 -2.919 -4.074 1.00 0.00 5 GLU A C 16
ATOM 7780 O O . GLU A 1 5 ? 0.399 -1.708 -3.927 1.00 0.00 5 GLU A O 16
ATOM 7792 N N . THR A 1 6 ? -0.993 -3.446 -4.140 1.00 0.00 6 THR A N 16
ATOM 7793 C CA . THR A 1 6 ? -2.166 -2.608 -4.048 1.00 0.00 6 THR A CA 16
ATOM 7794 C C . THR A 1 6 ? -3.136 -3.141 -3.011 1.00 0.00 6 THR A C 16
ATOM 7795 O O . THR A 1 6 ? -3.785 -4.166 -3.225 1.00 0.00 6 THR A O 16
ATOM 7806 N N . CYS A 1 7 ? -3.268 -2.423 -1.910 1.00 0.00 7 CYS A N 16
ATOM 7807 C CA . CYS A 1 7 ? -4.198 -2.807 -0.862 1.00 0.00 7 CYS A CA 16
ATOM 7808 C C . CYS A 1 7 ? -5.583 -2.286 -1.232 1.00 0.00 7 CYS A C 16
ATOM 7809 O O . CYS A 1 7 ? -6.191 -1.506 -0.506 1.00 0.00 7 CYS A O 16
ATOM 7816 N N . ARG A 1 8 ? -6.038 -2.703 -2.408 1.00 0.00 8 ARG A N 16
ATOM 7817 C CA . ARG A 1 8 ? -7.320 -2.280 -2.947 1.00 0.00 8 ARG A CA 16
ATOM 7818 C C . ARG A 1 8 ? -8.447 -3.193 -2.541 1.00 0.00 8 ARG A C 16
ATOM 7819 O O . ARG A 1 8 ? -9.142 -2.943 -1.562 1.00 0.00 8 ARG A O 16
ATOM 7840 N N . VAL A 1 9 ? -8.637 -4.254 -3.304 1.00 0.00 9 VAL A N 16
ATOM 7841 C CA . VAL A 1 9 ? -9.701 -5.172 -3.002 1.00 0.00 9 VAL A CA 16
ATOM 7842 C C . VAL A 1 9 ? -9.197 -6.219 -2.015 1.00 0.00 9 VAL A C 16
ATOM 7843 O O . VAL A 1 9 ? -9.936 -6.729 -1.174 1.00 0.00 9 VAL A O 16
ATOM 7856 N N . ILE A 1 10 ? -7.905 -6.481 -2.106 1.00 0.00 10 ILE A N 16
ATOM 7857 C CA . ILE A 1 10 ? -7.216 -7.403 -1.222 1.00 0.00 10 ILE A CA 16
ATOM 7858 C C . ILE A 1 10 ? -6.030 -6.657 -0.627 1.00 0.00 10 ILE A C 16
ATOM 7859 O O . ILE A 1 10 ? -4.921 -6.700 -1.157 1.00 0.00 10 ILE A O 16
ATOM 7875 N N . PRO A 1 11 ? -6.283 -5.873 0.431 1.00 0.00 11 PRO A N 16
ATOM 7876 C CA . PRO A 1 11 ? -5.270 -5.022 1.062 1.00 0.00 11 PRO A CA 16
ATOM 7877 C C . PRO A 1 11 ? -4.102 -5.747 1.718 1.00 0.00 11 PRO A C 16
ATOM 7878 O O . PRO A 1 11 ? -3.610 -6.756 1.221 1.00 0.00 11 PRO A O 16
ATOM 7889 N N . VAL A 1 12 ? -3.658 -5.162 2.831 1.00 0.00 12 VAL A N 16
ATOM 7890 C CA . VAL A 1 12 ? -2.527 -5.640 3.622 1.00 0.00 12 VAL A CA 16
ATOM 7891 C C . VAL A 1 12 ? -1.325 -6.019 2.768 1.00 0.00 12 VAL A C 16
ATOM 7892 O O . VAL A 1 12 ? -0.973 -7.190 2.631 1.00 0.00 12 VAL A O 16
ATOM 7905 N N . CYS A 1 13 ? -0.698 -4.992 2.211 1.00 0.00 13 CYS A N 16
ATOM 7906 C CA . CYS A 1 13 ? 0.483 -5.148 1.370 1.00 0.00 13 CYS A CA 16
ATOM 7907 C C . CYS A 1 13 ? 1.566 -5.895 2.160 1.00 0.00 13 CYS A C 16
ATOM 7908 O O . CYS A 1 13 ? 2.142 -5.339 3.092 1.00 0.00 13 CYS A O 16
ATOM 7915 N N . THR A 1 14 ? 1.803 -7.158 1.826 1.00 0.00 14 THR A N 16
ATOM 7916 C CA . THR A 1 14 ? 2.775 -7.971 2.555 1.00 0.00 14 THR A CA 16
ATOM 7917 C C . THR A 1 14 ? 4.230 -7.697 2.151 1.00 0.00 14 THR A C 16
ATOM 7918 O O . THR A 1 14 ? 5.121 -7.735 3.001 1.00 0.00 14 THR A O 16
ATOM 7929 N N . TYR A 1 15 ? 4.484 -7.423 0.881 1.00 0.00 15 TYR A N 16
ATOM 7930 C CA . TYR A 1 15 ? 5.844 -7.151 0.422 1.00 0.00 15 TYR A CA 16
ATOM 7931 C C . TYR A 1 15 ? 6.220 -5.717 0.758 1.00 0.00 15 TYR A C 16
ATOM 7932 O O . TYR A 1 15 ? 7.316 -5.432 1.242 1.00 0.00 15 TYR A O 16
ATOM 7950 N N . SER A 1 16 ? 5.279 -4.825 0.511 1.00 0.00 16 SER A N 16
ATOM 7951 C CA . SER A 1 16 ? 5.443 -3.409 0.783 1.00 0.00 16 SER A CA 16
ATOM 7952 C C . SER A 1 16 ? 5.588 -3.176 2.282 1.00 0.00 16 SER A C 16
ATOM 7953 O O . SER A 1 16 ? 6.172 -2.182 2.717 1.00 0.00 16 SER A O 16
ATOM 7961 N N . ALA A 1 17 ? 5.067 -4.114 3.067 1.00 0.00 17 ALA A N 16
ATOM 7962 C CA . ALA A 1 17 ? 5.139 -4.029 4.521 1.00 0.00 17 ALA A CA 16
ATOM 7963 C C . ALA A 1 17 ? 6.585 -4.015 5.023 1.00 0.00 17 ALA A C 16
ATOM 7964 O O . ALA A 1 17 ? 6.835 -3.645 6.166 1.00 0.00 17 ALA A O 16
ATOM 7971 N N . ALA A 1 18 ? 7.538 -4.403 4.165 1.00 0.00 18 ALA A N 16
ATOM 7972 C CA . ALA A 1 18 ? 8.956 -4.402 4.540 1.00 0.00 18 ALA A CA 16
ATOM 7973 C C . ALA A 1 18 ? 9.371 -2.995 4.958 1.00 0.00 18 ALA A C 16
ATOM 7974 O O . ALA A 1 18 ? 10.034 -2.796 5.974 1.00 0.00 18 ALA A O 16
ATOM 7981 N N . LEU A 1 19 ? 8.911 -2.022 4.183 1.00 0.00 19 LEU A N 16
ATOM 7982 C CA . LEU A 1 19 ? 9.148 -0.610 4.463 1.00 0.00 19 LEU A CA 16
ATOM 7983 C C . LEU A 1 19 ? 8.166 -0.105 5.494 1.00 0.00 19 LEU A C 16
ATOM 7984 O O . LEU A 1 19 ? 8.297 0.999 6.013 1.00 0.00 19 LEU A O 16
ATOM 8000 N N . GLY A 1 20 ? 7.157 -0.907 5.728 1.00 0.00 20 GLY A N 16
ATOM 8001 C CA . GLY A 1 20 ? 6.100 -0.552 6.635 1.00 0.00 20 GLY A CA 16
ATOM 8002 C C . GLY A 1 20 ? 4.899 -0.138 5.835 1.00 0.00 20 GLY A C 16
ATOM 8003 O O . GLY A 1 20 ? 3.825 -0.720 5.957 1.00 0.00 20 GLY A O 16
ATOM 8007 N N . CYS A 1 21 ? 5.130 0.847 4.972 1.00 0.00 21 CYS A N 16
ATOM 8008 C CA . CYS A 1 21 ? 4.120 1.376 4.073 1.00 0.00 21 CYS A CA 16
ATOM 8009 C C . CYS A 1 21 ? 2.938 2.007 4.837 1.00 0.00 21 CYS A C 16
ATOM 8010 O O . CYS A 1 21 ? 2.459 1.497 5.844 1.00 0.00 21 CYS A O 16
ATOM 8017 N N . THR A 1 22 ? 2.521 3.165 4.353 1.00 0.00 22 THR A N 16
ATOM 8018 C CA . THR A 1 22 ? 1.457 3.951 4.957 1.00 0.00 22 THR A CA 16
ATOM 8019 C C . THR A 1 22 ? 0.083 3.540 4.442 1.00 0.00 22 THR A C 16
ATOM 8020 O O . THR A 1 22 ? -0.917 4.159 4.796 1.00 0.00 22 THR A O 16
ATOM 8031 N N . CYS A 1 23 ? 0.066 2.515 3.589 1.00 0.00 23 CYS A N 16
ATOM 8032 C CA . CYS A 1 23 ? -1.177 1.993 2.989 1.00 0.00 23 CYS A CA 16
ATOM 8033 C C . CYS A 1 23 ? -2.349 2.120 3.966 1.00 0.00 23 CYS A C 16
ATOM 8034 O O . CYS A 1 23 ? -2.254 1.688 5.115 1.00 0.00 23 CYS A O 16
ATOM 8041 N N . ASP A 1 24 ? -3.425 2.751 3.521 1.00 0.00 24 ASP A N 16
ATOM 8042 C CA . ASP A 1 24 ? -4.583 2.981 4.379 1.00 0.00 24 ASP A CA 16
ATOM 8043 C C . ASP A 1 24 ? -5.600 1.838 4.333 1.00 0.00 24 ASP A C 16
ATOM 8044 O O . ASP A 1 24 ? -5.697 1.048 5.269 1.00 0.00 24 ASP A O 16
ATOM 8053 N N . ASP A 1 25 ? -6.377 1.811 3.249 1.00 0.00 25 ASP A N 16
ATOM 8054 C CA . ASP A 1 25 ? -7.456 0.837 3.040 1.00 0.00 25 ASP A CA 16
ATOM 8055 C C . ASP A 1 25 ? -8.634 1.174 3.911 1.00 0.00 25 ASP A C 16
ATOM 8056 O O . ASP A 1 25 ? -8.545 1.253 5.135 1.00 0.00 25 ASP A O 16
ATOM 8065 N N . ARG A 1 26 ? -9.733 1.384 3.224 1.00 0.00 26 ARG A N 16
ATOM 8066 C CA . ARG A 1 26 ? -11.000 1.750 3.812 1.00 0.00 26 ARG A CA 16
ATOM 8067 C C . ARG A 1 26 ? -12.016 1.797 2.711 1.00 0.00 26 ARG A C 16
ATOM 8068 O O . ARG A 1 26 ? -12.376 2.870 2.226 1.00 0.00 26 ARG A O 16
ATOM 8089 N N . SER A 1 27 ? -12.408 0.608 2.283 1.00 0.00 27 SER A N 16
ATOM 8090 C CA . SER A 1 27 ? -13.326 0.446 1.177 1.00 0.00 27 SER A CA 16
ATOM 8091 C C . SER A 1 27 ? -12.558 0.763 -0.093 1.00 0.00 27 SER A C 16
ATOM 8092 O O . SER A 1 27 ? -13.066 1.435 -0.992 1.00 0.00 27 SER A O 16
ATOM 8100 N N . ASP A 1 28 ? -11.312 0.252 -0.108 1.00 0.00 28 ASP A N 16
ATOM 8101 C CA . ASP A 1 28 ? -10.352 0.404 -1.207 1.00 0.00 28 ASP A CA 16
ATOM 8102 C C . ASP A 1 28 ? -9.435 1.615 -1.020 1.00 0.00 28 ASP A C 16
ATOM 8103 O O . ASP A 1 28 ? -9.859 2.677 -0.562 1.00 0.00 28 ASP A O 16
ATOM 8112 N N . GLY A 1 29 ? -8.163 1.424 -1.377 1.00 0.00 29 GLY A N 16
ATOM 8113 C CA . GLY A 1 29 ? -7.165 2.470 -1.259 1.00 0.00 29 GLY A CA 16
ATOM 8114 C C . GLY A 1 29 ? -5.956 2.210 -2.132 1.00 0.00 29 GLY A C 16
ATOM 8115 O O . GLY A 1 29 ? -6.089 1.963 -3.330 1.00 0.00 29 GLY A O 16
ATOM 8119 N N . LEU A 1 30 ? -4.767 2.286 -1.533 1.00 0.00 30 LEU A N 16
ATOM 8120 C CA . LEU A 1 30 ? -3.526 2.090 -2.271 1.00 0.00 30 LEU A CA 16
ATOM 8121 C C . LEU A 1 30 ? -2.333 2.052 -1.304 1.00 0.00 30 LEU A C 16
ATOM 8122 O O . LEU A 1 30 ? -2.267 2.849 -0.366 1.00 0.00 30 LEU A O 16
ATOM 8138 N N . CYS A 1 31 ? -1.396 1.124 -1.529 1.00 0.00 31 CYS A N 16
ATOM 8139 C CA . CYS A 1 31 ? -0.216 0.998 -0.666 1.00 0.00 31 CYS A CA 16
ATOM 8140 C C . CYS A 1 31 ? 0.735 2.171 -0.877 1.00 0.00 31 CYS A C 16
ATOM 8141 O O . CYS A 1 31 ? 1.194 2.409 -1.988 1.00 0.00 31 CYS A O 16
ATOM 8148 N N . LYS A 1 32 ? 1.059 2.882 0.189 1.00 0.00 32 LYS A N 16
ATOM 8149 C CA . LYS A 1 32 ? 1.985 4.002 0.099 1.00 0.00 32 LYS A CA 16
ATOM 8150 C C . LYS A 1 32 ? 3.242 3.685 0.902 1.00 0.00 32 LYS A C 16
ATOM 8151 O O . LYS A 1 32 ? 3.156 3.038 1.922 1.00 0.00 32 LYS A O 16
ATOM 8170 N N . ARG A 1 33 ? 4.405 4.063 0.389 1.00 0.00 33 ARG A N 16
ATOM 8171 C CA . ARG A 1 33 ? 5.696 3.733 1.016 1.00 0.00 33 ARG A CA 16
ATOM 8172 C C . ARG A 1 33 ? 6.025 4.592 2.241 1.00 0.00 33 ARG A C 16
ATOM 8173 O O . ARG A 1 33 ? 5.138 5.000 2.976 1.00 0.00 33 ARG A O 16
ATOM 8194 N N . ASN A 1 34 ? 7.321 4.842 2.443 1.00 0.00 34 ASN A N 16
ATOM 8195 C CA . ASN A 1 34 ? 7.828 5.638 3.565 1.00 0.00 34 ASN A CA 16
ATOM 8196 C C . ASN A 1 34 ? 9.113 6.325 3.130 1.00 0.00 34 ASN A C 16
ATOM 8197 O O . ASN A 1 34 ? 9.791 5.834 2.225 1.00 0.00 34 ASN A O 16
ATOM 8208 N N . GLY A 1 35 ? 9.414 7.485 3.714 1.00 0.00 35 GLY A N 16
ATOM 8209 C CA . GLY A 1 35 ? 10.590 8.253 3.304 1.00 0.00 35 GLY A CA 16
ATOM 8210 C C . GLY A 1 35 ? 10.245 9.046 2.060 1.00 0.00 35 GLY A C 16
ATOM 8211 O O . GLY A 1 35 ? 10.541 10.229 1.934 1.00 0.00 35 GLY A O 16
ATOM 8215 N N . ASP A 1 36 ? 9.536 8.349 1.199 1.00 0.00 36 ASP A N 16
ATOM 8216 C CA . ASP A 1 36 ? 8.988 8.847 -0.047 1.00 0.00 36 ASP A CA 16
ATOM 8217 C C . ASP A 1 36 ? 7.667 8.088 -0.244 1.00 0.00 36 ASP A C 16
ATOM 8218 O O . ASP A 1 36 ? 7.488 7.336 -1.199 1.00 0.00 36 ASP A O 16
ATOM 8227 N N . PRO A 1 37 ? 6.746 8.192 0.751 1.00 0.00 37 PRO A N 16
ATOM 8228 C CA . PRO A 1 37 ? 5.469 7.453 0.762 1.00 0.00 37 PRO A CA 16
ATOM 8229 C C . PRO A 1 37 ? 4.581 7.689 -0.448 1.00 0.00 37 PRO A C 16
ATOM 8230 O O . PRO A 1 37 ? 3.794 8.635 -0.518 1.00 0.00 37 PRO A O 16
ATOM 8241 N N . THR A 1 1 ? 4.977 7.916 -0.726 1.00 0.00 1 THR A N 17
ATOM 8242 C CA . THR A 1 1 ? 4.144 8.549 -1.725 1.00 0.00 1 THR A CA 17
ATOM 8243 C C . THR A 1 1 ? 3.846 7.532 -2.808 1.00 0.00 1 THR A C 17
ATOM 8244 O O . THR A 1 1 ? 4.215 7.712 -3.968 1.00 0.00 1 THR A O 17
ATOM 8255 N N . PHE A 1 2 ? 3.209 6.443 -2.380 1.00 0.00 2 PHE A N 17
ATOM 8256 C CA . PHE A 1 2 ? 2.849 5.320 -3.239 1.00 0.00 2 PHE A CA 17
ATOM 8257 C C . PHE A 1 2 ? 4.021 4.334 -3.367 1.00 0.00 2 PHE A C 17
ATOM 8258 O O . PHE A 1 2 ? 4.951 4.527 -4.149 1.00 0.00 2 PHE A O 17
ATOM 8275 N N . CYS A 1 3 ? 3.946 3.278 -2.562 1.00 0.00 3 CYS A N 17
ATOM 8276 C CA . CYS A 1 3 ? 4.953 2.211 -2.532 1.00 0.00 3 CYS A CA 17
ATOM 8277 C C . CYS A 1 3 ? 4.941 1.451 -3.846 1.00 0.00 3 CYS A C 17
ATOM 8278 O O . CYS A 1 3 ? 5.903 1.480 -4.611 1.00 0.00 3 CYS A O 17
ATOM 8285 N N . GLY A 1 4 ? 3.826 0.777 -4.088 1.00 0.00 4 GLY A N 17
ATOM 8286 C CA . GLY A 1 4 ? 3.660 0.009 -5.302 1.00 0.00 4 GLY A CA 17
ATOM 8287 C C . GLY A 1 4 ? 2.380 -0.801 -5.288 1.00 0.00 4 GLY A C 17
ATOM 8288 O O . GLY A 1 4 ? 1.614 -0.788 -6.247 1.00 0.00 4 GLY A O 17
ATOM 8292 N N . GLU A 1 5 ? 2.154 -1.503 -4.184 1.00 0.00 5 GLU A N 17
ATOM 8293 C CA . GLU A 1 5 ? 0.962 -2.331 -4.020 1.00 0.00 5 GLU A CA 17
ATOM 8294 C C . GLU A 1 5 ? -0.306 -1.506 -3.830 1.00 0.00 5 GLU A C 17
ATOM 8295 O O . GLU A 1 5 ? -0.272 -0.272 -3.760 1.00 0.00 5 GLU A O 17
ATOM 8307 N N . THR A 1 6 ? -1.417 -2.216 -3.716 1.00 0.00 6 THR A N 17
ATOM 8308 C CA . THR A 1 6 ? -2.721 -1.612 -3.507 1.00 0.00 6 THR A CA 17
ATOM 8309 C C . THR A 1 6 ? -3.517 -2.457 -2.515 1.00 0.00 6 THR A C 17
ATOM 8310 O O . THR A 1 6 ? -3.640 -3.668 -2.687 1.00 0.00 6 THR A O 17
ATOM 8321 N N . CYS A 1 7 ? -4.063 -1.834 -1.484 1.00 0.00 7 CYS A N 17
ATOM 8322 C CA . CYS A 1 7 ? -4.848 -2.567 -0.503 1.00 0.00 7 CYS A CA 17
ATOM 8323 C C . CYS A 1 7 ? -6.276 -2.764 -1.019 1.00 0.00 7 CYS A C 17
ATOM 8324 O O . CYS A 1 7 ? -7.236 -2.250 -0.453 1.00 0.00 7 CYS A O 17
ATOM 8331 N N . ARG A 1 8 ? -6.367 -3.490 -2.132 1.00 0.00 8 ARG A N 17
ATOM 8332 C CA . ARG A 1 8 ? -7.626 -3.776 -2.825 1.00 0.00 8 ARG A CA 17
ATOM 8333 C C . ARG A 1 8 ? -8.580 -4.650 -2.012 1.00 0.00 8 ARG A C 17
ATOM 8334 O O . ARG A 1 8 ? -9.006 -4.291 -0.920 1.00 0.00 8 ARG A O 17
ATOM 8355 N N . VAL A 1 9 ? -8.919 -5.804 -2.567 1.00 0.00 9 VAL A N 17
ATOM 8356 C CA . VAL A 1 9 ? -9.836 -6.733 -1.907 1.00 0.00 9 VAL A CA 17
ATOM 8357 C C . VAL A 1 9 ? -9.046 -7.657 -0.984 1.00 0.00 9 VAL A C 17
ATOM 8358 O O . VAL A 1 9 ? -9.443 -8.781 -0.690 1.00 0.00 9 VAL A O 17
ATOM 8371 N N . ILE A 1 10 ? -7.925 -7.122 -0.536 1.00 0.00 10 ILE A N 17
ATOM 8372 C CA . ILE A 1 10 ? -6.985 -7.772 0.367 1.00 0.00 10 ILE A CA 17
ATOM 8373 C C . ILE A 1 10 ? -5.967 -6.723 0.784 1.00 0.00 10 ILE A C 17
ATOM 8374 O O . ILE A 1 10 ? -4.839 -6.725 0.293 1.00 0.00 10 ILE A O 17
ATOM 8390 N N . PRO A 1 11 ? -6.379 -5.748 1.623 1.00 0.00 11 PRO A N 17
ATOM 8391 C CA . PRO A 1 11 ? -5.514 -4.635 2.036 1.00 0.00 11 PRO A CA 17
ATOM 8392 C C . PRO A 1 11 ? -4.235 -5.025 2.762 1.00 0.00 11 PRO A C 17
ATOM 8393 O O . PRO A 1 11 ? -3.649 -6.076 2.519 1.00 0.00 11 PRO A O 17
ATOM 8404 N N . VAL A 1 12 ? -3.806 -4.114 3.639 1.00 0.00 12 VAL A N 17
ATOM 8405 C CA . VAL A 1 12 ? -2.584 -4.253 4.420 1.00 0.00 12 VAL A CA 17
ATOM 8406 C C . VAL A 1 12 ? -1.441 -4.805 3.580 1.00 0.00 12 VAL A C 17
ATOM 8407 O O . VAL A 1 12 ? -0.949 -5.903 3.827 1.00 0.00 12 VAL A O 17
ATOM 8420 N N . CYS A 1 13 ? -1.066 -4.000 2.581 1.00 0.00 13 CYS A N 17
ATOM 8421 C CA . CYS A 1 13 ? -0.002 -4.290 1.612 1.00 0.00 13 CYS A CA 17
ATOM 8422 C C . CYS A 1 13 ? 1.091 -5.189 2.191 1.00 0.00 13 CYS A C 17
ATOM 8423 O O . CYS A 1 13 ? 2.060 -4.702 2.758 1.00 0.00 13 CYS A O 17
ATOM 8430 N N . THR A 1 14 ? 0.902 -6.497 2.075 1.00 0.00 14 THR A N 17
ATOM 8431 C CA . THR A 1 14 ? 1.839 -7.467 2.625 1.00 0.00 14 THR A CA 17
ATOM 8432 C C . THR A 1 14 ? 3.082 -7.644 1.751 1.00 0.00 14 THR A C 17
ATOM 8433 O O . THR A 1 14 ? 4.144 -8.025 2.241 1.00 0.00 14 THR A O 17
ATOM 8444 N N . TYR A 1 15 ? 2.960 -7.366 0.461 1.00 0.00 15 TYR A N 17
ATOM 8445 C CA . TYR A 1 15 ? 4.090 -7.508 -0.446 1.00 0.00 15 TYR A CA 17
ATOM 8446 C C . TYR A 1 15 ? 5.114 -6.416 -0.177 1.00 0.00 15 TYR A C 17
ATOM 8447 O O . TYR A 1 15 ? 6.309 -6.672 -0.050 1.00 0.00 15 TYR A O 17
ATOM 8465 N N . SER A 1 16 ? 4.621 -5.198 -0.077 1.00 0.00 16 SER A N 17
ATOM 8466 C CA . SER A 1 16 ? 5.465 -4.042 0.190 1.00 0.00 16 SER A CA 17
ATOM 8467 C C . SER A 1 16 ? 5.581 -3.795 1.698 1.00 0.00 16 SER A C 17
ATOM 8468 O O . SER A 1 16 ? 6.139 -2.789 2.136 1.00 0.00 16 SER A O 17
ATOM 8476 N N . ALA A 1 17 ? 5.051 -4.730 2.486 1.00 0.00 17 ALA A N 17
ATOM 8477 C CA . ALA A 1 17 ? 5.082 -4.623 3.944 1.00 0.00 17 ALA A CA 17
ATOM 8478 C C . ALA A 1 17 ? 6.497 -4.729 4.496 1.00 0.00 17 ALA A C 17
ATOM 8479 O O . ALA A 1 17 ? 6.773 -4.230 5.582 1.00 0.00 17 ALA A O 17
ATOM 8486 N N . ALA A 1 18 ? 7.386 -5.386 3.751 1.00 0.00 18 ALA A N 17
ATOM 8487 C CA . ALA A 1 18 ? 8.778 -5.554 4.179 1.00 0.00 18 ALA A CA 17
ATOM 8488 C C . ALA A 1 18 ? 9.413 -4.199 4.476 1.00 0.00 18 ALA A C 17
ATOM 8489 O O . ALA A 1 18 ? 10.196 -4.050 5.410 1.00 0.00 18 ALA A O 17
ATOM 8496 N N . LEU A 1 19 ? 9.037 -3.215 3.675 1.00 0.00 19 LEU A N 17
ATOM 8497 C CA . LEU A 1 19 ? 9.518 -1.850 3.826 1.00 0.00 19 LEU A CA 17
ATOM 8498 C C . LEU A 1 19 ? 8.816 -1.127 4.964 1.00 0.00 19 LEU A C 17
ATOM 8499 O O . LEU A 1 19 ? 9.304 -0.115 5.459 1.00 0.00 19 LEU A O 17
ATOM 8515 N N . GLY A 1 20 ? 7.658 -1.631 5.342 1.00 0.00 20 GLY A N 17
ATOM 8516 C CA . GLY A 1 20 ? 6.868 -1.005 6.380 1.00 0.00 20 GLY A CA 17
ATOM 8517 C C . GLY A 1 20 ? 5.845 -0.093 5.747 1.00 0.00 20 GLY A C 17
ATOM 8518 O O . GLY A 1 20 ? 5.237 0.756 6.400 1.00 0.00 20 GLY A O 17
ATOM 8522 N N . CYS A 1 21 ? 5.684 -0.301 4.448 1.00 0.00 21 CYS A N 17
ATOM 8523 C CA . CYS A 1 21 ? 4.761 0.450 3.618 1.00 0.00 21 CYS A CA 17
ATOM 8524 C C . CYS A 1 21 ? 3.315 0.239 4.053 1.00 0.00 21 CYS A C 17
ATOM 8525 O O . CYS A 1 21 ? 2.878 -0.893 4.273 1.00 0.00 21 CYS A O 17
ATOM 8532 N N . THR A 1 22 ? 2.576 1.335 4.168 1.00 0.00 22 THR A N 17
ATOM 8533 C CA . THR A 1 22 ? 1.184 1.280 4.571 1.00 0.00 22 THR A CA 17
ATOM 8534 C C . THR A 1 22 ? 0.348 2.246 3.742 1.00 0.00 22 THR A C 17
ATOM 8535 O O . THR A 1 22 ? 0.765 3.364 3.453 1.00 0.00 22 THR A O 17
ATOM 8546 N N . CYS A 1 23 ? -0.818 1.790 3.331 1.00 0.00 23 CYS A N 17
ATOM 8547 C CA . CYS A 1 23 ? -1.709 2.594 2.516 1.00 0.00 23 CYS A CA 17
ATOM 8548 C C . CYS A 1 23 ? -2.711 3.386 3.354 1.00 0.00 23 CYS A C 17
ATOM 8549 O O . CYS A 1 23 ? -2.341 4.157 4.234 1.00 0.00 23 CYS A O 17
ATOM 8556 N N . ASP A 1 24 ? -3.978 3.184 3.032 1.00 0.00 24 ASP A N 17
ATOM 8557 C CA . ASP A 1 24 ? -5.092 3.857 3.690 1.00 0.00 24 ASP A CA 17
ATOM 8558 C C . ASP A 1 24 ? -6.227 2.853 3.972 1.00 0.00 24 ASP A C 17
ATOM 8559 O O . ASP A 1 24 ? -6.686 2.726 5.104 1.00 0.00 24 ASP A O 17
ATOM 8568 N N . ASP A 1 25 ? -6.645 2.144 2.917 1.00 0.00 25 ASP A N 17
ATOM 8569 C CA . ASP A 1 25 ? -7.721 1.126 2.967 1.00 0.00 25 ASP A CA 17
ATOM 8570 C C . ASP A 1 25 ? -9.057 1.696 3.383 1.00 0.00 25 ASP A C 17
ATOM 8571 O O . ASP A 1 25 ? -9.334 1.988 4.543 1.00 0.00 25 ASP A O 17
ATOM 8580 N N . ARG A 1 26 ? -9.875 1.783 2.367 1.00 0.00 26 ARG A N 17
ATOM 8581 C CA . ARG A 1 26 ? -11.237 2.252 2.416 1.00 0.00 26 ARG A CA 17
ATOM 8582 C C . ARG A 1 26 ? -11.866 1.906 1.085 1.00 0.00 26 ARG A C 17
ATOM 8583 O O . ARG A 1 26 ? -12.232 2.788 0.309 1.00 0.00 26 ARG A O 17
ATOM 8604 N N . SER A 1 27 ? -11.901 0.600 0.814 1.00 0.00 27 SER A N 17
ATOM 8605 C CA . SER A 1 27 ? -12.389 0.061 -0.450 1.00 0.00 27 SER A CA 17
ATOM 8606 C C . SER A 1 27 ? -11.294 0.287 -1.484 1.00 0.00 27 SER A C 17
ATOM 8607 O O . SER A 1 27 ? -11.549 0.705 -2.616 1.00 0.00 27 SER A O 17
ATOM 8615 N N . ASP A 1 28 ? -10.065 0.015 -1.029 1.00 0.00 28 ASP A N 17
ATOM 8616 C CA . ASP A 1 28 ? -8.842 0.176 -1.815 1.00 0.00 28 ASP A CA 17
ATOM 8617 C C . ASP A 1 28 ? -8.494 1.655 -1.964 1.00 0.00 28 ASP A C 17
ATOM 8618 O O . ASP A 1 28 ? -9.268 2.536 -1.586 1.00 0.00 28 ASP A O 17
ATOM 8627 N N . GLY A 1 29 ? -7.321 1.913 -2.501 1.00 0.00 29 GLY A N 17
ATOM 8628 C CA . GLY A 1 29 ? -6.858 3.260 -2.698 1.00 0.00 29 GLY A CA 17
ATOM 8629 C C . GLY A 1 29 ? -5.489 3.276 -3.327 1.00 0.00 29 GLY A C 17
ATOM 8630 O O . GLY A 1 29 ? -5.364 3.465 -4.536 1.00 0.00 29 GLY A O 17
ATOM 8634 N N . LEU A 1 30 ? -4.462 3.055 -2.500 1.00 0.00 30 LEU A N 17
ATOM 8635 C CA . LEU A 1 30 ? -3.075 3.024 -2.966 1.00 0.00 30 LEU A CA 17
ATOM 8636 C C . LEU A 1 30 ? -2.115 2.942 -1.779 1.00 0.00 30 LEU A C 17
ATOM 8637 O O . LEU A 1 30 ? -2.207 3.745 -0.847 1.00 0.00 30 LEU A O 17
ATOM 8653 N N . CYS A 1 31 ? -1.198 1.976 -1.810 1.00 0.00 31 CYS A N 17
ATOM 8654 C CA . CYS A 1 31 ? -0.225 1.799 -0.730 1.00 0.00 31 CYS A CA 17
ATOM 8655 C C . CYS A 1 31 ? 0.837 2.888 -0.771 1.00 0.00 31 CYS A C 17
ATOM 8656 O O . CYS A 1 31 ? 1.297 3.268 -1.842 1.00 0.00 31 CYS A O 17
ATOM 8663 N N . LYS A 1 32 ? 1.228 3.393 0.392 1.00 0.00 32 LYS A N 17
ATOM 8664 C CA . LYS A 1 32 ? 2.238 4.435 0.459 1.00 0.00 32 LYS A CA 17
ATOM 8665 C C . LYS A 1 32 ? 3.606 3.831 0.728 1.00 0.00 32 LYS A C 17
ATOM 8666 O O . LYS A 1 32 ? 3.701 2.751 1.299 1.00 0.00 32 LYS A O 17
ATOM 8685 N N . ARG A 1 33 ? 4.650 4.509 0.260 1.00 0.00 33 ARG A N 17
ATOM 8686 C CA . ARG A 1 33 ? 6.023 4.019 0.402 1.00 0.00 33 ARG A CA 17
ATOM 8687 C C . ARG A 1 33 ? 6.586 4.293 1.802 1.00 0.00 33 ARG A C 17
ATOM 8688 O O . ARG A 1 33 ? 5.835 4.426 2.761 1.00 0.00 33 ARG A O 17
ATOM 8709 N N . ASN A 1 34 ? 7.912 4.398 1.880 1.00 0.00 34 ASN A N 17
ATOM 8710 C CA . ASN A 1 34 ? 8.642 4.676 3.123 1.00 0.00 34 ASN A CA 17
ATOM 8711 C C . ASN A 1 34 ? 9.876 5.485 2.771 1.00 0.00 34 ASN A C 17
ATOM 8712 O O . ASN A 1 34 ? 10.401 5.347 1.665 1.00 0.00 34 ASN A O 17
ATOM 8723 N N . GLY A 1 35 ? 10.302 6.374 3.665 1.00 0.00 35 GLY A N 17
ATOM 8724 C CA . GLY A 1 35 ? 11.438 7.244 3.372 1.00 0.00 35 GLY A CA 17
ATOM 8725 C C . GLY A 1 35 ? 10.956 8.410 2.538 1.00 0.00 35 GLY A C 17
ATOM 8726 O O . GLY A 1 35 ? 11.267 9.568 2.795 1.00 0.00 35 GLY A O 17
ATOM 8730 N N . ASP A 1 36 ? 10.118 8.051 1.584 1.00 0.00 36 ASP A N 17
ATOM 8731 C CA . ASP A 1 36 ? 9.440 8.964 0.686 1.00 0.00 36 ASP A CA 17
ATOM 8732 C C . ASP A 1 36 ? 8.051 8.362 0.430 1.00 0.00 36 ASP A C 17
ATOM 8733 O O . ASP A 1 36 ? 7.697 8.031 -0.695 1.00 0.00 36 ASP A O 17
ATOM 8742 N N . PRO A 1 37 ? 7.265 8.113 1.507 1.00 0.00 37 PRO A N 17
ATOM 8743 C CA . PRO A 1 37 ? 5.937 7.474 1.408 1.00 0.00 37 PRO A CA 17
ATOM 8744 C C . PRO A 1 37 ? 4.964 8.262 0.551 1.00 0.00 37 PRO A C 17
ATOM 8745 O O . PRO A 1 37 ? 4.243 9.139 1.021 1.00 0.00 37 PRO A O 17
ATOM 8756 N N . THR A 1 1 ? 4.858 6.832 -1.167 1.00 0.00 1 THR A N 18
ATOM 8757 C CA . THR A 1 1 ? 4.189 6.868 -2.419 1.00 0.00 1 THR A CA 18
ATOM 8758 C C . THR A 1 1 ? 3.898 5.421 -2.728 1.00 0.00 1 THR A C 18
ATOM 8759 O O . THR A 1 1 ? 4.333 4.559 -1.974 1.00 0.00 1 THR A O 18
ATOM 8770 N N . PHE A 1 2 ? 3.154 5.165 -3.771 1.00 0.00 2 PHE A N 18
ATOM 8771 C CA . PHE A 1 2 ? 2.778 3.813 -4.159 1.00 0.00 2 PHE A CA 18
ATOM 8772 C C . PHE A 1 2 ? 3.930 2.811 -3.981 1.00 0.00 2 PHE A C 18
ATOM 8773 O O . PHE A 1 2 ? 4.854 2.756 -4.794 1.00 0.00 2 PHE A O 18
ATOM 8790 N N . CYS A 1 3 ? 3.866 2.055 -2.878 1.00 0.00 3 CYS A N 18
ATOM 8791 C CA . CYS A 1 3 ? 4.887 1.062 -2.526 1.00 0.00 3 CYS A CA 18
ATOM 8792 C C . CYS A 1 3 ? 5.22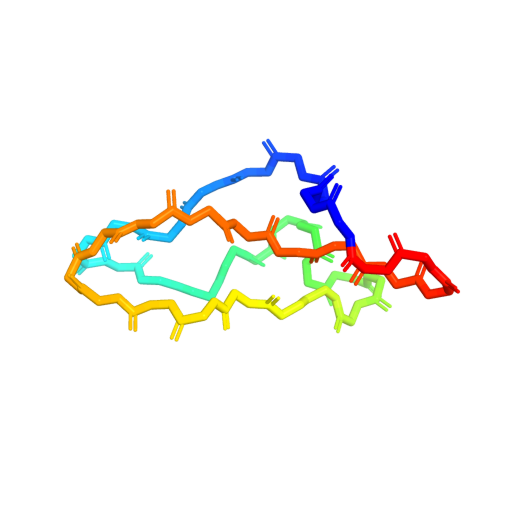8 0.158 -3.711 1.00 0.00 3 CYS A C 18
ATOM 8793 O O . CYS A 1 3 ? 6.325 0.231 -4.270 1.00 0.00 3 CYS A O 18
ATOM 8800 N N . GLY A 1 4 ? 4.275 -0.684 -4.073 1.00 0.00 4 GLY A N 18
ATOM 8801 C CA . GLY A 1 4 ? 4.439 -1.612 -5.173 1.00 0.00 4 GLY A CA 18
ATOM 8802 C C . GLY A 1 4 ? 3.196 -2.453 -5.310 1.00 0.00 4 GLY A C 18
ATOM 8803 O O . GLY A 1 4 ? 2.662 -2.634 -6.401 1.00 0.00 4 GLY A O 18
ATOM 8807 N N . GLU A 1 5 ? 2.715 -2.926 -4.171 1.00 0.00 5 GLU A N 18
ATOM 8808 C CA . GLU A 1 5 ? 1.495 -3.707 -4.113 1.00 0.00 5 GLU A CA 18
ATOM 8809 C C . GLU A 1 5 ? 0.307 -2.767 -4.017 1.00 0.00 5 GLU A C 18
ATOM 8810 O O . GLU A 1 5 ? 0.477 -1.558 -3.841 1.00 0.00 5 GLU A O 18
ATOM 8822 N N . THR A 1 6 ? -0.888 -3.314 -4.102 1.00 0.00 6 THR A N 18
ATOM 8823 C CA . THR A 1 6 ? -2.079 -2.504 -3.994 1.00 0.00 6 THR A CA 18
ATOM 8824 C C . THR A 1 6 ? -3.035 -3.081 -2.965 1.00 0.00 6 THR A C 18
ATOM 8825 O O . THR A 1 6 ? -3.630 -4.139 -3.180 1.00 0.00 6 THR A O 18
ATOM 8836 N N . CYS A 1 7 ? -3.210 -2.366 -1.868 1.00 0.00 7 CYS A N 18
ATOM 8837 C CA . CYS A 1 7 ? -4.129 -2.787 -0.823 1.00 0.00 7 CYS A CA 18
ATOM 8838 C C . CYS A 1 7 ? -5.533 -2.339 -1.212 1.00 0.00 7 CYS A C 18
ATOM 8839 O O . CYS A 1 7 ? -6.154 -1.514 -0.547 1.00 0.00 7 CYS A O 18
ATOM 8846 N N . ARG A 1 8 ? -5.986 -2.860 -2.347 1.00 0.00 8 ARG A N 18
ATOM 8847 C CA . ARG A 1 8 ? -7.281 -2.507 -2.907 1.00 0.00 8 ARG A CA 18
ATOM 8848 C C . ARG A 1 8 ? -8.408 -3.397 -2.428 1.00 0.00 8 ARG A C 18
ATOM 8849 O O . ARG A 1 8 ? -9.037 -3.125 -1.411 1.00 0.00 8 ARG A O 18
ATOM 8870 N N . VAL A 1 9 ? -8.679 -4.450 -3.182 1.00 0.00 9 VAL A N 18
ATOM 8871 C CA . VAL A 1 9 ? -9.758 -5.343 -2.829 1.00 0.00 9 VAL A CA 18
ATOM 8872 C C . VAL A 1 9 ? -9.237 -6.395 -1.863 1.00 0.00 9 VAL A C 18
ATOM 8873 O O . VAL A 1 9 ? -9.938 -6.857 -0.966 1.00 0.00 9 VAL A O 18
ATOM 8886 N N . ILE A 1 10 ? -7.967 -6.711 -2.037 1.00 0.00 10 ILE A N 18
ATOM 8887 C CA . ILE A 1 10 ? -7.258 -7.643 -1.181 1.00 0.00 10 ILE A CA 18
ATOM 8888 C C . ILE A 1 10 ? -6.042 -6.906 -0.635 1.00 0.00 10 ILE A C 18
ATOM 8889 O O . ILE A 1 10 ? -4.932 -7.039 -1.149 1.00 0.00 10 ILE A O 18
ATOM 8905 N N . PRO A 1 11 ? -6.266 -6.034 0.360 1.00 0.00 11 PRO A N 18
ATOM 8906 C CA . PRO A 1 11 ? -5.218 -5.185 0.931 1.00 0.00 11 PRO A CA 18
ATOM 8907 C C . PRO A 1 11 ? -4.129 -5.914 1.701 1.00 0.00 11 PRO A C 18
ATOM 8908 O O . PRO A 1 11 ? -3.809 -7.072 1.438 1.00 0.00 11 PRO A O 18
ATOM 8919 N N . VAL A 1 12 ? -3.559 -5.179 2.648 1.00 0.00 12 VAL A N 18
ATOM 8920 C CA . VAL A 1 12 ? -2.480 -5.656 3.490 1.00 0.00 12 VAL A CA 18
ATOM 8921 C C . VAL A 1 12 ? -1.254 -5.974 2.647 1.00 0.00 12 VAL A C 18
ATOM 8922 O O . VAL A 1 12 ? -0.902 -7.133 2.435 1.00 0.00 12 VAL A O 18
ATOM 8935 N N . CYS A 1 13 ? -0.625 -4.916 2.161 1.00 0.00 13 CYS A N 18
ATOM 8936 C CA . CYS A 1 13 ? 0.565 -5.026 1.327 1.00 0.00 13 CYS A CA 18
ATOM 8937 C C . CYS A 1 13 ? 1.638 -5.813 2.091 1.00 0.00 13 CYS A C 18
ATOM 8938 O O . CYS A 1 13 ? 2.213 -5.298 3.045 1.00 0.00 13 CYS A O 18
ATOM 8945 N N . THR A 1 14 ? 1.868 -7.068 1.711 1.00 0.00 14 THR A N 18
ATOM 8946 C CA . THR A 1 14 ? 2.829 -7.915 2.417 1.00 0.00 14 THR A CA 18
ATOM 8947 C C . THR A 1 14 ? 4.292 -7.637 2.038 1.00 0.00 14 THR A C 18
ATOM 8948 O O . THR A 1 14 ? 5.165 -7.655 2.906 1.00 0.00 14 THR A O 18
ATOM 8959 N N . TYR A 1 15 ? 4.572 -7.376 0.768 1.00 0.00 15 TYR A N 18
ATOM 8960 C CA . TYR A 1 15 ? 5.939 -7.095 0.336 1.00 0.00 15 TYR A CA 18
ATOM 8961 C C . TYR A 1 15 ? 6.284 -5.659 0.688 1.00 0.00 15 TYR A C 18
ATOM 8962 O O . TYR A 1 15 ? 7.374 -5.358 1.176 1.00 0.00 15 TYR A O 18
ATOM 8980 N N . SER A 1 16 ? 5.320 -4.784 0.459 1.00 0.00 16 SER A N 18
ATOM 8981 C CA . SER A 1 16 ? 5.456 -3.370 0.759 1.00 0.00 16 SER A CA 18
ATOM 8982 C C . SER A 1 16 ? 5.588 -3.165 2.264 1.00 0.00 16 SER A C 18
ATOM 8983 O O . SER A 1 16 ? 6.152 -2.170 2.723 1.00 0.00 16 SER A O 18
ATOM 8991 N N . ALA A 1 17 ? 5.080 -4.128 3.028 1.00 0.00 17 ALA A N 18
ATOM 8992 C CA . ALA A 1 17 ? 5.144 -4.070 4.484 1.00 0.00 17 ALA A CA 18
ATOM 8993 C C . ALA A 1 17 ? 6.587 -4.034 4.993 1.00 0.00 17 ALA A C 18
ATOM 8994 O O . ALA A 1 17 ? 6.821 -3.695 6.149 1.00 0.00 17 ALA A O 18
ATOM 9001 N N . ALA A 1 18 ? 7.554 -4.372 4.129 1.00 0.00 18 ALA A N 18
ATOM 9002 C CA . ALA A 1 18 ? 8.969 -4.345 4.513 1.00 0.00 18 ALA A CA 18
ATOM 9003 C C . ALA A 1 18 ? 9.340 -2.942 4.981 1.00 0.00 18 ALA A C 18
ATOM 9004 O O . ALA A 1 18 ? 9.983 -2.758 6.012 1.00 0.00 18 ALA A O 18
ATOM 9011 N N . LEU A 1 19 ? 8.863 -1.959 4.230 1.00 0.00 19 LEU A N 18
ATOM 9012 C CA . LEU A 1 19 ? 9.054 -0.551 4.559 1.00 0.00 19 LEU A CA 18
ATOM 9013 C C . LEU A 1 19 ? 8.053 -0.109 5.599 1.00 0.00 19 LEU A C 18
ATOM 9014 O O . LEU A 1 19 ? 8.159 0.974 6.166 1.00 0.00 19 LEU A O 18
ATOM 9030 N N . GLY A 1 20 ? 7.055 -0.938 5.791 1.00 0.00 20 GLY A N 18
ATOM 9031 C CA . GLY A 1 20 ? 5.985 -0.635 6.703 1.00 0.00 20 GLY A CA 18
ATOM 9032 C C . GLY A 1 20 ? 4.784 -0.215 5.908 1.00 0.00 20 GLY A C 18
ATOM 9033 O O . GLY A 1 20 ? 3.713 -0.809 6.014 1.00 0.00 20 GLY A O 18
ATOM 9037 N N . CYS A 1 21 ? 5.009 0.790 5.066 1.00 0.00 21 CYS A N 18
ATOM 9038 C CA . CYS A 1 21 ? 3.999 1.330 4.172 1.00 0.00 21 CYS A CA 18
ATOM 9039 C C . CYS A 1 21 ? 2.809 1.937 4.943 1.00 0.00 21 CYS A C 18
ATOM 9040 O O . CYS A 1 21 ? 2.272 1.361 5.883 1.00 0.00 21 CYS A O 18
ATOM 9047 N N . THR A 1 22 ? 2.450 3.149 4.544 1.00 0.00 22 THR A N 18
ATOM 9048 C CA . THR A 1 22 ? 1.388 3.926 5.171 1.00 0.00 22 THR A CA 18
ATOM 9049 C C . THR A 1 22 ? 0.019 3.620 4.578 1.00 0.00 22 THR A C 18
ATOM 9050 O O . THR A 1 22 ? -0.948 4.329 4.851 1.00 0.00 22 THR A O 18
ATOM 9061 N N . CYS A 1 23 ? -0.032 2.585 3.753 1.00 0.00 23 CYS A N 18
ATOM 9062 C CA . CYS A 1 23 ? -1.270 2.150 3.087 1.00 0.00 23 CYS A CA 18
ATOM 9063 C C . CYS A 1 23 ? -2.479 2.333 4.015 1.00 0.00 23 CYS A C 18
ATOM 9064 O O . CYS A 1 23 ? -2.407 2.016 5.203 1.00 0.00 23 CYS A O 18
ATOM 9071 N N . ASP A 1 24 ? -3.560 2.874 3.478 1.00 0.00 24 ASP A N 18
ATOM 9072 C CA . ASP A 1 24 ? -4.757 3.145 4.277 1.00 0.00 24 ASP A CA 18
ATOM 9073 C C . ASP A 1 24 ? -5.711 1.947 4.337 1.00 0.00 24 ASP A C 18
ATOM 9074 O O . ASP A 1 24 ? -5.761 1.247 5.347 1.00 0.00 24 ASP A O 18
ATOM 9083 N N . ASP A 1 25 ? -6.482 1.753 3.263 1.00 0.00 25 ASP A N 18
ATOM 9084 C CA . ASP A 1 25 ? -7.493 0.683 3.174 1.00 0.00 25 ASP A CA 18
ATOM 9085 C C . ASP A 1 25 ? -8.639 0.985 4.096 1.00 0.00 25 ASP A C 18
ATOM 9086 O O . ASP A 1 25 ? -8.507 1.026 5.318 1.00 0.00 25 ASP A O 18
ATOM 9095 N N . ARG A 1 26 ? -9.774 1.215 3.474 1.00 0.00 26 ARG A N 18
ATOM 9096 C CA . ARG A 1 26 ? -10.986 1.555 4.192 1.00 0.00 26 ARG A CA 18
ATOM 9097 C C . ARG A 1 26 ? -12.174 1.141 3.355 1.00 0.00 26 ARG A C 18
ATOM 9098 O O . ARG A 1 26 ? -13.103 0.477 3.808 1.00 0.00 26 ARG A O 18
ATOM 9119 N N . SER A 1 27 ? -12.091 1.553 2.114 1.00 0.00 27 SER A N 18
ATOM 9120 C CA . SER A 1 27 ? -13.079 1.280 1.107 1.00 0.00 27 SER A CA 18
ATOM 9121 C C . SER A 1 27 ? -12.327 1.308 -0.203 1.00 0.00 27 SER A C 18
ATOM 9122 O O . SER A 1 27 ? -12.748 1.943 -1.172 1.00 0.00 27 SER A O 18
ATOM 9130 N N . ASP A 1 28 ? -11.171 0.632 -0.158 1.00 0.00 28 ASP A N 18
ATOM 9131 C CA . ASP A 1 28 ? -10.226 0.533 -1.268 1.00 0.00 28 ASP A CA 18
ATOM 9132 C C . ASP A 1 28 ? -9.298 1.754 -1.268 1.00 0.00 28 ASP A C 18
ATOM 9133 O O . ASP A 1 28 ? -9.719 2.863 -0.931 1.00 0.00 28 ASP A O 18
ATOM 9142 N N . GLY A 1 29 ? -8.029 1.541 -1.612 1.00 0.00 29 GLY A N 18
ATOM 9143 C CA . GLY A 1 29 ? -7.069 2.629 -1.620 1.00 0.00 29 GLY A CA 18
ATOM 9144 C C . GLY A 1 29 ? -5.813 2.322 -2.407 1.00 0.00 29 GLY A C 18
ATOM 9145 O O . GLY A 1 29 ? -5.877 1.957 -3.581 1.00 0.00 29 GLY A O 18
ATOM 9149 N N . LEU A 1 30 ? -4.662 2.513 -1.764 1.00 0.00 30 LEU A N 18
ATOM 9150 C CA . LEU A 1 30 ? -3.379 2.304 -2.416 1.00 0.00 30 LEU A CA 18
ATOM 9151 C C . LEU A 1 30 ? -2.248 2.265 -1.374 1.00 0.00 30 LEU A C 18
ATOM 9152 O O . LEU A 1 30 ? -2.241 3.065 -0.435 1.00 0.00 30 LEU A O 18
ATOM 9168 N N . CYS A 1 31 ? -1.297 1.339 -1.537 1.00 0.00 31 CYS A N 18
ATOM 9169 C CA . CYS A 1 31 ? -0.173 1.215 -0.600 1.00 0.00 31 CYS A CA 18
ATOM 9170 C C . CYS A 1 31 ? 0.811 2.367 -0.777 1.00 0.00 31 CYS A C 18
ATOM 9171 O O . CYS A 1 31 ? 1.289 2.615 -1.880 1.00 0.00 31 CYS A O 18
ATOM 9178 N N . LYS A 1 32 ? 1.148 3.042 0.307 1.00 0.00 32 LYS A N 18
ATOM 9179 C CA . LYS A 1 32 ? 2.111 4.136 0.258 1.00 0.00 32 LYS A CA 18
ATOM 9180 C C . LYS A 1 32 ? 3.321 3.772 1.117 1.00 0.00 32 LYS A C 18
ATOM 9181 O O . LYS A 1 32 ? 3.159 3.122 2.124 1.00 0.00 32 LYS A O 18
ATOM 9200 N N . ARG A 1 33 ? 4.528 4.111 0.673 1.00 0.00 33 ARG A N 18
ATOM 9201 C CA . ARG A 1 33 ? 5.761 3.720 1.385 1.00 0.00 33 ARG A CA 18
ATOM 9202 C C . ARG A 1 33 ? 6.041 4.576 2.622 1.00 0.00 33 ARG A C 18
ATOM 9203 O O . ARG A 1 33 ? 5.133 5.048 3.287 1.00 0.00 33 ARG A O 18
ATOM 9224 N N . ASN A 1 34 ? 7.332 4.768 2.888 1.00 0.00 34 ASN A N 18
ATOM 9225 C CA . ASN A 1 34 ? 7.839 5.568 4.004 1.00 0.00 34 ASN A CA 18
ATOM 9226 C C . ASN A 1 34 ? 9.169 6.139 3.555 1.00 0.00 34 ASN A C 18
ATOM 9227 O O . ASN A 1 34 ? 9.871 5.495 2.774 1.00 0.00 34 ASN A O 18
ATOM 9238 N N . GLY A 1 35 ? 9.483 7.366 3.952 1.00 0.00 35 GLY A N 18
ATOM 9239 C CA . GLY A 1 35 ? 10.701 8.010 3.465 1.00 0.00 35 GLY A CA 18
ATOM 9240 C C . GLY A 1 35 ? 10.398 8.606 2.105 1.00 0.00 35 GLY A C 18
ATOM 9241 O O . GLY A 1 35 ? 10.716 9.754 1.809 1.00 0.00 35 GLY A O 18
ATOM 9245 N N . ASP A 1 36 ? 9.684 7.798 1.342 1.00 0.00 36 ASP A N 18
ATOM 9246 C CA . ASP A 1 36 ? 9.163 8.124 0.030 1.00 0.00 36 ASP A CA 18
ATOM 9247 C C . ASP A 1 36 ? 7.744 7.534 -0.029 1.00 0.00 36 ASP A C 18
ATOM 9248 O O . ASP A 1 36 ? 7.446 6.687 -0.871 1.00 0.00 36 ASP A O 18
ATOM 9257 N N . PRO A 1 37 ? 6.862 7.897 0.943 1.00 0.00 37 PRO A N 18
ATOM 9258 C CA . PRO A 1 37 ? 5.494 7.354 1.045 1.00 0.00 37 PRO A CA 18
ATOM 9259 C C . PRO A 1 37 ? 4.634 7.657 -0.170 1.00 0.00 37 PRO A C 18
ATOM 9260 O O . PRO A 1 37 ? 3.802 8.567 -0.193 1.00 0.00 37 PRO A O 18
ATOM 9271 N N . THR A 1 1 ? 5.505 7.279 -1.422 1.00 0.00 1 THR A N 19
ATOM 9272 C CA . THR A 1 1 ? 4.834 7.421 -2.671 1.00 0.00 1 THR A CA 19
ATOM 9273 C C . THR A 1 1 ? 4.249 6.062 -2.964 1.00 0.00 1 THR A C 19
ATOM 9274 O O . THR A 1 1 ? 4.673 5.078 -2.356 1.00 0.00 1 THR A O 19
ATOM 9285 N N . PHE A 1 2 ? 3.263 6.017 -3.827 1.00 0.00 2 PHE A N 19
ATOM 9286 C CA . PHE A 1 2 ? 2.585 4.780 -4.175 1.00 0.00 2 PHE A CA 19
ATOM 9287 C C . PHE A 1 2 ? 3.565 3.623 -4.396 1.00 0.00 2 PHE A C 19
ATOM 9288 O O . PHE A 1 2 ? 4.303 3.588 -5.382 1.00 0.00 2 PHE A O 19
ATOM 9305 N N . CYS A 1 3 ? 3.559 2.694 -3.438 1.00 0.00 3 CYS A N 19
ATOM 9306 C CA . CYS A 1 3 ? 4.420 1.509 -3.466 1.00 0.00 3 CYS A CA 19
ATOM 9307 C C . CYS A 1 3 ? 4.115 0.633 -4.691 1.00 0.00 3 CYS A C 19
ATOM 9308 O O . CYS A 1 3 ? 3.285 0.982 -5.525 1.00 0.00 3 CYS A O 19
ATOM 9315 N N . GLY A 1 4 ? 4.782 -0.511 -4.789 1.00 0.00 4 GLY A N 19
ATOM 9316 C CA . GLY A 1 4 ? 4.556 -1.404 -5.914 1.00 0.00 4 GLY A CA 19
ATOM 9317 C C . GLY A 1 4 ? 3.217 -2.113 -5.839 1.00 0.00 4 GLY A C 19
ATOM 9318 O O . GLY A 1 4 ? 2.527 -2.275 -6.845 1.00 0.00 4 GLY A O 19
ATOM 9322 N N . GLU A 1 5 ? 2.859 -2.541 -4.640 1.00 0.00 5 GLU A N 19
ATOM 9323 C CA . GLU A 1 5 ? 1.604 -3.243 -4.412 1.00 0.00 5 GLU A CA 19
ATOM 9324 C C . GLU A 1 5 ? 0.416 -2.291 -4.362 1.00 0.00 5 GLU A C 19
ATOM 9325 O O . GLU A 1 5 ? 0.573 -1.076 -4.262 1.00 0.00 5 GLU A O 19
ATOM 9337 N N . THR A 1 6 ? -0.776 -2.871 -4.394 1.00 0.00 6 THR A N 19
ATOM 9338 C CA . THR A 1 6 ? -2.006 -2.108 -4.321 1.00 0.00 6 THR A CA 19
ATOM 9339 C C . THR A 1 6 ? -2.963 -2.744 -3.318 1.00 0.00 6 THR A C 19
ATOM 9340 O O . THR A 1 6 ? -3.373 -3.891 -3.475 1.00 0.00 6 THR A O 19
ATOM 9351 N N . CYS A 1 7 ? -3.316 -1.996 -2.293 1.00 0.00 7 CYS A N 19
ATOM 9352 C CA . CYS A 1 7 ? -4.232 -2.474 -1.268 1.00 0.00 7 CYS A CA 19
ATOM 9353 C C . CYS A 1 7 ? -5.669 -2.109 -1.644 1.00 0.00 7 CYS A C 19
ATOM 9354 O O . CYS A 1 7 ? -6.275 -1.238 -1.027 1.00 0.00 7 CYS A O 19
ATOM 9361 N N . ARG A 1 8 ? -6.175 -2.770 -2.686 1.00 0.00 8 ARG A N 19
ATOM 9362 C CA . ARG A 1 8 ? -7.529 -2.530 -3.209 1.00 0.00 8 ARG A CA 19
ATOM 9363 C C . ARG A 1 8 ? -8.629 -2.966 -2.233 1.00 0.00 8 ARG A C 19
ATOM 9364 O O . ARG A 1 8 ? -8.722 -2.477 -1.109 1.00 0.00 8 ARG A O 19
ATOM 9385 N N . VAL A 1 9 ? -9.459 -3.900 -2.683 1.00 0.00 9 VAL A N 19
ATOM 9386 C CA . VAL A 1 9 ? -10.563 -4.410 -1.867 1.00 0.00 9 VAL A CA 19
ATOM 9387 C C . VAL A 1 9 ? -10.029 -5.524 -0.974 1.00 0.00 9 VAL A C 19
ATOM 9388 O O . VAL A 1 9 ? -10.634 -5.909 0.025 1.00 0.00 9 VAL A O 19
ATOM 9401 N N . ILE A 1 10 ? -8.825 -5.949 -1.307 1.00 0.00 10 ILE A N 19
ATOM 9402 C CA . ILE A 1 10 ? -8.082 -6.922 -0.533 1.00 0.00 10 ILE A CA 19
ATOM 9403 C C . ILE A 1 10 ? -6.728 -6.276 -0.259 1.00 0.00 10 ILE A C 19
ATOM 9404 O O . ILE A 1 10 ? -5.742 -6.525 -0.953 1.00 0.00 10 ILE A O 19
ATOM 9420 N N . PRO A 1 11 ? -6.707 -5.340 0.705 1.00 0.00 11 PRO A N 19
ATOM 9421 C CA . PRO A 1 11 ? -5.519 -4.553 1.030 1.00 0.00 11 PRO A CA 19
ATOM 9422 C C . PRO A 1 11 ? -4.394 -5.317 1.707 1.00 0.00 11 PRO A C 19
ATOM 9423 O O . PRO A 1 11 ? -4.193 -6.510 1.494 1.00 0.00 11 PRO A O 19
ATOM 9434 N N . VAL A 1 12 ? -3.666 -4.566 2.523 1.00 0.00 12 VAL A N 19
ATOM 9435 C CA . VAL A 1 12 ? -2.530 -5.056 3.276 1.00 0.00 12 VAL A CA 19
ATOM 9436 C C . VAL A 1 12 ? -1.375 -5.425 2.358 1.00 0.00 12 VAL A C 19
ATOM 9437 O O . VAL A 1 12 ? -1.129 -6.597 2.072 1.00 0.00 12 VAL A O 19
ATOM 9450 N N . CYS A 1 13 ? -0.669 -4.397 1.913 1.00 0.00 13 CYS A N 19
ATOM 9451 C CA . CYS A 1 13 ? 0.483 -4.567 1.039 1.00 0.00 13 CYS A CA 19
ATOM 9452 C C . CYS A 1 13 ? 1.527 -5.413 1.772 1.00 0.00 13 CYS A C 19
ATOM 9453 O O . CYS A 1 13 ? 2.166 -4.929 2.698 1.00 0.00 13 CYS A O 19
ATOM 9460 N N . THR A 1 14 ? 1.655 -6.680 1.394 1.00 0.00 14 THR A N 19
ATOM 9461 C CA . THR A 1 14 ? 2.579 -7.599 2.057 1.00 0.00 14 THR A CA 19
ATOM 9462 C C . THR A 1 14 ? 4.038 -7.436 1.600 1.00 0.00 14 THR A C 19
ATOM 9463 O O . THR A 1 14 ? 4.956 -7.450 2.420 1.00 0.00 14 THR A O 19
ATOM 9474 N N . TYR A 1 15 ? 4.246 -7.282 0.304 1.00 0.00 15 TYR A N 19
ATOM 9475 C CA . TYR A 1 15 ? 5.585 -7.123 -0.255 1.00 0.00 15 TYR A CA 19
ATOM 9476 C C . TYR A 1 15 ? 6.146 -5.767 0.134 1.00 0.00 15 TYR A C 19
ATOM 9477 O O . TYR A 1 15 ? 7.295 -5.634 0.557 1.00 0.00 15 TYR A O 19
ATOM 9495 N N . SER A 1 16 ? 5.306 -4.766 -0.022 1.00 0.00 16 SER A N 19
ATOM 9496 C CA . SER A 1 16 ? 5.657 -3.395 0.288 1.00 0.00 16 SER A CA 19
ATOM 9497 C C . SER A 1 16 ? 5.643 -3.154 1.798 1.00 0.00 16 SER A C 19
ATOM 9498 O O . SER A 1 16 ? 6.075 -2.103 2.276 1.00 0.00 16 SER A O 19
ATOM 9506 N N . ALA A 1 17 ? 5.146 -4.135 2.548 1.00 0.00 17 ALA A N 19
ATOM 9507 C CA . ALA A 1 17 ? 5.075 -4.023 4.002 1.00 0.00 17 ALA A CA 19
ATOM 9508 C C . ALA A 1 17 ? 6.462 -3.916 4.630 1.00 0.00 17 ALA A C 19
ATOM 9509 O O . ALA A 1 17 ? 6.599 -3.403 5.737 1.00 0.00 17 ALA A O 19
ATOM 9516 N N . ALA A 1 18 ? 7.485 -4.407 3.924 1.00 0.00 18 ALA A N 19
ATOM 9517 C CA . ALA A 1 18 ? 8.863 -4.362 4.422 1.00 0.00 18 ALA A CA 19
ATOM 9518 C C . ALA A 1 18 ? 9.247 -2.936 4.808 1.00 0.00 18 ALA A C 19
ATOM 9519 O O . ALA A 1 18 ? 9.848 -2.696 5.852 1.00 0.00 18 ALA A O 19
ATOM 9526 N N . LEU A 1 19 ? 8.853 -1.996 3.963 1.00 0.00 19 LEU A N 19
ATOM 9527 C CA . LEU A 1 19 ? 9.098 -0.576 4.196 1.00 0.00 19 LEU A CA 19
ATOM 9528 C C . LEU A 1 19 ? 8.096 0.025 5.154 1.00 0.00 19 LEU A C 19
ATOM 9529 O O . LEU A 1 19 ? 8.255 1.158 5.594 1.00 0.00 19 LEU A O 19
ATOM 9545 N N . GLY A 1 20 ? 7.051 -0.718 5.433 1.00 0.00 20 GLY A N 19
ATOM 9546 C CA . GLY A 1 20 ? 6.007 -0.226 6.296 1.00 0.00 20 GLY A CA 19
ATOM 9547 C C . GLY A 1 20 ? 5.056 0.627 5.502 1.00 0.00 20 GLY A C 19
ATOM 9548 O O . GLY A 1 20 ? 4.544 1.633 5.992 1.00 0.00 20 GLY A O 19
ATOM 9552 N N . CYS A 1 21 ? 4.845 0.212 4.253 1.00 0.00 21 CYS A N 19
ATOM 9553 C CA . CYS A 1 21 ? 3.969 0.914 3.331 1.00 0.00 21 CYS A CA 19
ATOM 9554 C C . CYS A 1 21 ? 2.591 1.133 3.945 1.00 0.00 21 CYS A C 19
ATOM 9555 O O . CYS A 1 21 ? 1.847 0.181 4.193 1.00 0.00 21 CYS A O 19
ATOM 9562 N N . THR A 1 22 ? 2.259 2.393 4.186 1.00 0.00 22 THR A N 19
ATOM 9563 C CA . THR A 1 22 ? 0.985 2.744 4.763 1.00 0.00 22 THR A CA 19
ATOM 9564 C C . THR A 1 22 ? -0.046 2.959 3.676 1.00 0.00 22 THR A C 19
ATOM 9565 O O . THR A 1 22 ? 0.162 3.706 2.726 1.00 0.00 22 THR A O 19
ATOM 9576 N N . CYS A 1 23 ? -1.145 2.277 3.818 1.00 0.00 23 CYS A N 19
ATOM 9577 C CA . CYS A 1 23 ? -2.224 2.361 2.855 1.00 0.00 23 CYS A CA 19
ATOM 9578 C C . CYS A 1 23 ? -3.242 3.433 3.264 1.00 0.00 23 CYS A C 19
ATOM 9579 O O . CYS A 1 23 ? -2.881 4.488 3.783 1.00 0.00 23 CYS A O 19
ATOM 9586 N N . ASP A 1 24 ? -4.507 3.119 3.037 1.00 0.00 24 ASP A N 19
ATOM 9587 C CA . ASP A 1 24 ? -5.629 3.985 3.372 1.00 0.00 24 ASP A CA 19
ATOM 9588 C C . ASP A 1 24 ? -6.748 3.099 3.918 1.00 0.00 24 ASP A C 19
ATOM 9589 O O . ASP A 1 24 ? -7.083 3.167 5.099 1.00 0.00 24 ASP A O 19
ATOM 9598 N N . ASP A 1 25 ? -7.261 2.221 3.042 1.00 0.00 25 ASP A N 19
ATOM 9599 C CA . ASP A 1 25 ? -8.307 1.240 3.386 1.00 0.00 25 ASP A CA 19
ATOM 9600 C C . ASP A 1 25 ? -9.636 1.885 3.679 1.00 0.00 25 ASP A C 19
ATOM 9601 O O . ASP A 1 25 ? -9.746 2.762 4.534 1.00 0.00 25 ASP A O 19
ATOM 9610 N N . ARG A 1 26 ? -10.623 1.400 2.902 1.00 0.00 26 ARG A N 19
ATOM 9611 C CA . ARG A 1 26 ? -12.023 1.822 2.921 1.00 0.00 26 ARG A CA 19
ATOM 9612 C C . ARG A 1 26 ? -12.397 2.262 1.538 1.00 0.00 26 ARG A C 19
ATOM 9613 O O . ARG A 1 26 ? -11.819 3.203 1.000 1.00 0.00 26 ARG A O 19
ATOM 9634 N N . SER A 1 27 ? -13.312 1.497 0.941 1.00 0.00 27 SER A N 19
ATOM 9635 C CA . SER A 1 27 ? -13.745 1.696 -0.436 1.00 0.00 27 SER A CA 19
ATOM 9636 C C . SER A 1 27 ? -12.680 1.084 -1.341 1.00 0.00 27 SER A C 19
ATOM 9637 O O . SER A 1 27 ? -12.988 0.384 -2.304 1.00 0.00 27 SER A O 19
ATOM 9645 N N . ASP A 1 28 ? -11.428 1.324 -0.954 1.00 0.00 28 ASP A N 19
ATOM 9646 C CA . ASP A 1 28 ? -10.247 0.804 -1.619 1.00 0.00 28 ASP A CA 19
ATOM 9647 C C . ASP A 1 28 ? -9.028 1.387 -0.910 1.00 0.00 28 ASP A C 19
ATOM 9648 O O . ASP A 1 28 ? -9.057 1.544 0.312 1.00 0.00 28 ASP A O 19
ATOM 9657 N N . GLY A 1 29 ? -7.981 1.735 -1.640 1.00 0.00 29 GLY A N 19
ATOM 9658 C CA . GLY A 1 29 ? -6.823 2.319 -1.001 1.00 0.00 29 GLY A CA 19
ATOM 9659 C C . GLY A 1 29 ? -5.713 2.630 -1.954 1.00 0.00 29 GLY A C 19
ATOM 9660 O O . GLY A 1 29 ? -5.950 2.956 -3.117 1.00 0.00 29 GLY A O 19
ATOM 9664 N N . LEU A 1 30 ? -4.494 2.546 -1.433 1.00 0.00 30 LEU A N 19
ATOM 9665 C CA . LEU A 1 30 ? -3.300 2.843 -2.193 1.00 0.00 30 LEU A CA 19
ATOM 9666 C C . LEU A 1 30 ? -2.087 2.766 -1.254 1.00 0.00 30 LEU A C 19
ATOM 9667 O O . LEU A 1 30 ? -1.997 3.529 -0.292 1.00 0.00 30 LEU A O 19
ATOM 9683 N N . CYS A 1 31 ? -1.172 1.839 -1.522 1.00 0.00 31 CYS A N 19
ATOM 9684 C CA . CYS A 1 31 ? 0.016 1.663 -0.682 1.00 0.00 31 CYS A CA 19
ATOM 9685 C C . CYS A 1 31 ? 0.950 2.866 -0.792 1.00 0.00 31 CYS A C 19
ATOM 9686 O O . CYS A 1 31 ? 1.205 3.363 -1.888 1.00 0.00 31 CYS A O 19
ATOM 9693 N N . LYS A 1 32 ? 1.463 3.333 0.336 1.00 0.00 32 LYS A N 19
ATOM 9694 C CA . LYS A 1 32 ? 2.365 4.471 0.343 1.00 0.00 32 LYS A CA 19
ATOM 9695 C C . LYS A 1 32 ? 3.675 4.100 1.031 1.00 0.00 32 LYS A C 19
ATOM 9696 O O . LYS A 1 32 ? 3.683 3.387 2.024 1.00 0.00 32 LYS A O 19
ATOM 9715 N N . ARG A 1 33 ? 4.778 4.530 0.439 1.00 0.00 33 ARG A N 19
ATOM 9716 C CA . ARG A 1 33 ? 6.123 4.189 0.914 1.00 0.00 33 ARG A CA 19
ATOM 9717 C C . ARG A 1 33 ? 6.531 4.996 2.159 1.00 0.00 33 ARG A C 19
ATOM 9718 O O . ARG A 1 33 ? 5.695 5.610 2.813 1.00 0.00 33 ARG A O 19
ATOM 9739 N N . ASN A 1 34 ? 7.831 4.987 2.455 1.00 0.00 34 ASN A N 19
ATOM 9740 C CA . ASN A 1 34 ? 8.419 5.702 3.591 1.00 0.00 34 ASN A CA 19
ATOM 9741 C C . ASN A 1 34 ? 9.815 6.137 3.192 1.00 0.00 34 ASN A C 19
ATOM 9742 O O . ASN A 1 34 ? 10.433 5.493 2.343 1.00 0.00 34 ASN A O 19
ATOM 9753 N N . GLY A 1 35 ? 10.283 7.262 3.728 1.00 0.00 35 GLY A N 19
ATOM 9754 C CA . GLY A 1 35 ? 11.584 7.794 3.324 1.00 0.00 35 GLY A CA 19
ATOM 9755 C C . GLY A 1 35 ? 11.400 8.558 2.028 1.00 0.00 35 GLY A C 19
ATOM 9756 O O . GLY A 1 35 ? 11.898 9.665 1.843 1.00 0.00 35 GLY A O 19
ATOM 9760 N N . ASP A 1 36 ? 10.592 7.942 1.187 1.00 0.00 36 ASP A N 19
ATOM 9761 C CA . ASP A 1 36 ? 10.158 8.453 -0.096 1.00 0.00 36 ASP A CA 19
ATOM 9762 C C . ASP A 1 36 ? 8.702 7.983 -0.274 1.00 0.00 36 ASP A C 19
ATOM 9763 O O . ASP A 1 36 ? 8.368 7.274 -1.220 1.00 0.00 36 ASP A O 19
ATOM 9772 N N . PRO A 1 37 ? 7.817 8.300 0.711 1.00 0.00 37 PRO A N 19
ATOM 9773 C CA . PRO A 1 37 ? 6.408 7.856 0.709 1.00 0.00 37 PRO A CA 19
ATOM 9774 C C . PRO A 1 37 ? 5.653 8.261 -0.545 1.00 0.00 37 PRO A C 19
ATOM 9775 O O . PRO A 1 37 ? 5.218 9.401 -0.703 1.00 0.00 37 PRO A O 19
ATOM 9786 N N . THR A 1 1 ? 5.133 7.086 -0.979 1.00 0.00 1 THR A N 20
ATOM 9787 C CA . THR A 1 1 ? 4.394 7.217 -2.194 1.00 0.00 1 THR A CA 20
ATOM 9788 C C . THR A 1 1 ? 3.911 5.825 -2.510 1.00 0.00 1 THR A C 20
ATOM 9789 O O . THR A 1 1 ? 4.170 4.915 -1.737 1.00 0.00 1 THR A O 20
ATOM 9800 N N . PHE A 1 2 ? 3.208 5.659 -3.593 1.00 0.00 2 PHE A N 20
ATOM 9801 C CA . PHE A 1 2 ? 2.682 4.358 -3.972 1.00 0.00 2 PHE A CA 20
ATOM 9802 C C . PHE A 1 2 ? 3.765 3.269 -3.896 1.00 0.00 2 PHE A C 20
ATOM 9803 O O . PHE A 1 2 ? 4.680 3.224 -4.718 1.00 0.00 2 PHE A O 20
ATOM 9820 N N . CYS A 1 3 ? 3.657 2.429 -2.859 1.00 0.00 3 CYS A N 20
ATOM 9821 C CA . CYS A 1 3 ? 4.614 1.348 -2.603 1.00 0.00 3 CYS A CA 20
ATOM 9822 C C . CYS A 1 3 ? 4.858 0.499 -3.852 1.00 0.00 3 CYS A C 20
ATOM 9823 O O . CYS A 1 3 ? 5.930 0.559 -4.459 1.00 0.00 3 CYS A O 20
ATOM 9830 N N . GLY A 1 4 ? 3.856 -0.286 -4.216 1.00 0.00 4 GLY A N 20
ATOM 9831 C CA . GLY A 1 4 ? 3.941 -1.153 -5.374 1.00 0.00 4 GLY A CA 20
ATOM 9832 C C . GLY A 1 4 ? 2.686 -1.980 -5.478 1.00 0.00 4 GLY A C 20
ATOM 9833 O O . GLY A 1 4 ? 2.081 -2.100 -6.542 1.00 0.00 4 GLY A O 20
ATOM 9837 N N . GLU A 1 5 ? 2.276 -2.516 -4.340 1.00 0.00 5 GLU A N 20
ATOM 9838 C CA . GLU A 1 5 ? 1.061 -3.300 -4.247 1.00 0.00 5 GLU A CA 20
ATOM 9839 C C . GLU A 1 5 ? -0.125 -2.365 -4.092 1.00 0.00 5 GLU A C 20
ATOM 9840 O O . GLU A 1 5 ? 0.046 -1.158 -3.907 1.00 0.00 5 GLU A O 20
ATOM 9852 N N . THR A 1 6 ? -1.322 -2.913 -4.138 1.00 0.00 6 THR A N 20
ATOM 9853 C CA . THR A 1 6 ? -2.512 -2.108 -3.974 1.00 0.00 6 THR A CA 20
ATOM 9854 C C . THR A 1 6 ? -3.428 -2.702 -2.918 1.00 0.00 6 THR A C 20
ATOM 9855 O O . THR A 1 6 ? -4.019 -3.765 -3.112 1.00 0.00 6 THR A O 20
ATOM 9866 N N . CYS A 1 7 ? -3.552 -1.997 -1.807 1.00 0.00 7 CYS A N 20
ATOM 9867 C CA . CYS A 1 7 ? -4.407 -2.433 -0.716 1.00 0.00 7 CYS A CA 20
ATOM 9868 C C . CYS A 1 7 ? -5.855 -2.006 -0.988 1.00 0.00 7 CYS A C 20
ATOM 9869 O O . CYS A 1 7 ? -6.422 -1.175 -0.284 1.00 0.00 7 CYS A O 20
ATOM 9876 N N . ARG A 1 8 ? -6.417 -2.580 -2.052 1.00 0.00 8 ARG A N 20
ATOM 9877 C CA . ARG A 1 8 ? -7.785 -2.291 -2.497 1.00 0.00 8 ARG A CA 20
ATOM 9878 C C . ARG A 1 8 ? -8.813 -3.187 -1.816 1.00 0.00 8 ARG A C 20
ATOM 9879 O O . ARG A 1 8 ? -9.005 -3.128 -0.609 1.00 0.00 8 ARG A O 20
ATOM 9900 N N . VAL A 1 9 ? -9.463 -4.027 -2.612 1.00 0.00 9 VAL A N 20
ATOM 9901 C CA . VAL A 1 9 ? -10.479 -4.956 -2.105 1.00 0.00 9 VAL A CA 20
ATOM 9902 C C . VAL A 1 9 ? -9.815 -6.251 -1.646 1.00 0.00 9 VAL A C 20
ATOM 9903 O O . VAL A 1 9 ? -10.452 -7.290 -1.492 1.00 0.00 9 VAL A O 20
ATOM 9916 N N . ILE A 1 10 ? -8.525 -6.118 -1.408 1.00 0.00 10 ILE A N 20
ATOM 9917 C CA . ILE A 1 10 ? -7.634 -7.16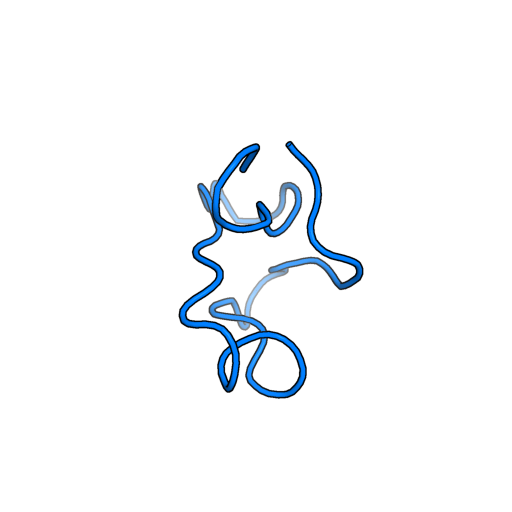7 -0.930 1.00 0.00 10 ILE A CA 20
ATOM 9918 C C . ILE A 1 10 ? -6.360 -6.462 -0.493 1.00 0.00 10 ILE A C 20
ATOM 9919 O O . ILE A 1 10 ? -5.332 -6.535 -1.166 1.00 0.00 10 ILE A O 20
ATOM 9935 N N . PRO A 1 11 ? -6.446 -5.678 0.593 1.00 0.00 11 PRO A N 20
ATOM 9936 C CA . PRO A 1 11 ? -5.331 -4.867 1.072 1.00 0.00 11 PRO A CA 20
ATOM 9937 C C . PRO A 1 11 ? -4.189 -5.629 1.713 1.00 0.00 11 PRO A C 20
ATOM 9938 O O . PRO A 1 11 ? -3.884 -6.767 1.362 1.00 0.00 11 PRO A O 20
ATOM 9949 N N . VAL A 1 12 ? -3.563 -4.941 2.660 1.00 0.00 12 VAL A N 20
ATOM 9950 C CA . VAL A 1 12 ? -2.427 -5.445 3.401 1.00 0.00 12 VAL A CA 20
ATOM 9951 C C . VAL A 1 12 ? -1.263 -5.715 2.466 1.00 0.00 12 VAL A C 20
ATOM 9952 O O . VAL A 1 12 ? -0.966 -6.861 2.133 1.00 0.00 12 VAL A O 20
ATOM 9965 N N . CYS A 1 13 ? -0.618 -4.641 2.045 1.00 0.00 13 CYS A N 20
ATOM 9966 C CA . CYS A 1 13 ? 0.520 -4.728 1.148 1.00 0.00 13 CYS A CA 20
ATOM 9967 C C . CYS A 1 13 ? 1.592 -5.610 1.796 1.00 0.00 13 CYS A C 20
ATOM 9968 O O . CYS A 1 13 ? 2.179 -5.226 2.802 1.00 0.00 13 CYS A O 20
ATOM 9975 N N . THR A 1 14 ? 1.798 -6.808 1.259 1.00 0.00 14 THR A N 20
ATOM 9976 C CA . THR A 1 14 ? 2.749 -7.759 1.836 1.00 0.00 14 THR A CA 20
ATOM 9977 C C . THR A 1 14 ? 4.216 -7.456 1.501 1.00 0.00 14 THR A C 20
ATOM 9978 O O . THR A 1 14 ? 5.072 -7.486 2.386 1.00 0.00 14 THR A O 20
ATOM 9989 N N . TYR A 1 15 ? 4.508 -7.169 0.246 1.00 0.00 15 TYR A N 20
ATOM 9990 C CA . TYR A 1 15 ? 5.874 -6.868 -0.174 1.00 0.00 15 TYR A CA 20
ATOM 9991 C C . TYR A 1 15 ? 6.257 -5.475 0.297 1.00 0.00 15 TYR A C 20
ATOM 9992 O O . TYR A 1 15 ? 7.358 -5.239 0.797 1.00 0.00 15 TYR A O 20
ATOM 10010 N N . SER A 1 16 ? 5.314 -4.567 0.148 1.00 0.00 16 SER A N 20
ATOM 10011 C CA . SER A 1 16 ? 5.475 -3.185 0.553 1.00 0.00 16 SER A CA 20
ATOM 10012 C C . SER A 1 16 ? 5.590 -3.091 2.070 1.00 0.00 16 SER A C 20
ATOM 10013 O O . SER A 1 16 ? 6.124 -2.116 2.605 1.00 0.00 16 SER A O 20
ATOM 10021 N N . ALA A 1 17 ? 5.106 -4.118 2.760 1.00 0.00 17 ALA A N 20
ATOM 10022 C CA . ALA A 1 17 ? 5.164 -4.153 4.217 1.00 0.00 17 ALA A CA 20
ATOM 10023 C C . ALA A 1 17 ? 6.608 -4.168 4.727 1.00 0.00 17 ALA A C 20
ATOM 10024 O O . ALA A 1 17 ? 6.847 -3.908 5.903 1.00 0.00 17 ALA A O 20
ATOM 10031 N N . ALA A 1 18 ? 7.566 -4.464 3.840 1.00 0.00 18 ALA A N 20
ATOM 10032 C CA . ALA A 1 18 ? 8.983 -4.489 4.218 1.00 0.00 18 ALA A CA 20
ATOM 10033 C C . ALA A 1 18 ? 9.386 -3.131 4.783 1.00 0.00 18 ALA A C 20
ATOM 10034 O O . ALA A 1 18 ? 10.024 -3.036 5.829 1.00 0.00 18 ALA A O 20
ATOM 10041 N N . LEU A 1 19 ? 8.945 -2.085 4.096 1.00 0.00 19 LEU A N 20
ATOM 10042 C CA . LEU A 1 19 ? 9.175 -0.712 4.523 1.00 0.00 19 LEU A CA 20
ATOM 10043 C C . LEU A 1 19 ? 8.190 -0.346 5.614 1.00 0.00 19 LEU A C 20
ATOM 10044 O O . LEU A 1 19 ? 8.399 0.582 6.394 1.00 0.00 19 LEU A O 20
ATOM 10060 N N . GLY A 1 20 ? 7.094 -1.074 5.621 1.00 0.00 20 GLY A N 20
ATOM 10061 C CA . GLY A 1 20 ? 6.030 -0.841 6.558 1.00 0.00 20 GLY A CA 20
ATOM 10062 C C . GLY A 1 20 ? 4.821 -0.371 5.805 1.00 0.00 20 GLY A C 20
ATOM 10063 O O . GLY A 1 20 ? 3.737 -0.936 5.927 1.00 0.00 20 GLY A O 20
ATOM 10067 N N . CYS A 1 21 ? 5.054 0.649 4.986 1.00 0.00 21 CYS A N 20
ATOM 10068 C CA . CYS A 1 21 ? 4.043 1.248 4.135 1.00 0.00 21 CYS A CA 20
ATOM 10069 C C . CYS A 1 21 ? 2.883 1.851 4.956 1.00 0.00 21 CYS A C 20
ATOM 10070 O O . CYS A 1 21 ? 2.318 1.238 5.852 1.00 0.00 21 CYS A O 20
ATOM 10077 N N . THR A 1 22 ? 2.586 3.104 4.644 1.00 0.00 22 THR A N 20
ATOM 10078 C CA . THR A 1 22 ? 1.569 3.893 5.323 1.00 0.00 22 THR A CA 20
ATOM 10079 C C . THR A 1 22 ? 0.187 3.715 4.704 1.00 0.00 22 THR A C 20
ATOM 10080 O O . THR A 1 22 ? -0.726 4.494 4.974 1.00 0.00 22 THR A O 20
ATOM 10091 N N . CYS A 1 23 ? 0.063 2.699 3.870 1.00 0.00 23 CYS A N 20
ATOM 10092 C CA . CYS A 1 23 ? -1.201 2.378 3.193 1.00 0.00 23 CYS A CA 20
ATOM 10093 C C . CYS A 1 23 ? -2.380 2.560 4.162 1.00 0.00 23 CYS A C 20
ATOM 10094 O O . CYS A 1 23 ? -2.268 2.238 5.345 1.00 0.00 23 CYS A O 20
ATOM 10101 N N . ASP A 1 24 ? -3.482 3.098 3.668 1.00 0.00 24 ASP A N 20
ATOM 10102 C CA . ASP A 1 24 ? -4.649 3.358 4.516 1.00 0.00 24 ASP A CA 20
ATOM 10103 C C . ASP A 1 24 ? -5.584 2.146 4.619 1.00 0.00 24 ASP A C 20
ATOM 10104 O O . ASP A 1 24 ? -5.888 1.704 5.725 1.00 0.00 24 ASP A O 20
ATOM 10113 N N . ASP A 1 25 ? -6.018 1.613 3.470 1.00 0.00 25 ASP A N 20
ATOM 10114 C CA . ASP A 1 25 ? -6.916 0.440 3.423 1.00 0.00 25 ASP A CA 20
ATOM 10115 C C . ASP A 1 25 ? -8.288 0.747 3.969 1.00 0.00 25 ASP A C 20
ATOM 10116 O O . ASP A 1 25 ? -8.478 1.092 5.134 1.00 0.00 25 ASP A O 20
ATOM 10125 N N . ARG A 1 26 ? -9.247 0.584 3.075 1.00 0.00 26 ARG A N 20
ATOM 10126 C CA . ARG A 1 26 ? -10.642 0.795 3.354 1.00 0.00 26 ARG A CA 20
ATOM 10127 C C . ARG A 1 26 ? -11.420 -0.121 2.431 1.00 0.00 26 ARG A C 20
ATOM 10128 O O . ARG A 1 26 ? -11.060 -1.278 2.248 1.00 0.00 26 ARG A O 20
ATOM 10149 N N . SER A 1 27 ? -12.428 0.424 1.772 1.00 0.00 27 SER A N 20
ATOM 10150 C CA . SER A 1 27 ? -13.165 -0.340 0.790 1.00 0.00 27 SER A CA 20
ATOM 10151 C C . SER A 1 27 ? -12.250 -0.482 -0.418 1.00 0.00 27 SER A C 20
ATOM 10152 O O . SER A 1 27 ? -12.390 -1.390 -1.237 1.00 0.00 27 SER A O 20
ATOM 10160 N N . ASP A 1 28 ? -11.295 0.449 -0.469 1.00 0.00 28 ASP A N 20
ATOM 10161 C CA . ASP A 1 28 ? -10.281 0.523 -1.503 1.00 0.00 28 ASP A CA 20
ATOM 10162 C C . ASP A 1 28 ? -9.362 1.698 -1.172 1.00 0.00 28 ASP A C 20
ATOM 10163 O O . ASP A 1 28 ? -9.761 2.604 -0.433 1.00 0.00 28 ASP A O 20
ATOM 10172 N N . GLY A 1 29 ? -8.146 1.679 -1.694 1.00 0.00 29 GLY A N 20
ATOM 10173 C CA . GLY A 1 29 ? -7.204 2.744 -1.429 1.00 0.00 29 GLY A CA 20
ATOM 10174 C C . GLY A 1 29 ? -5.937 2.605 -2.237 1.00 0.00 29 GLY A C 20
ATOM 10175 O O . GLY A 1 29 ? -5.985 2.414 -3.450 1.00 0.00 29 GLY A O 20
ATOM 10179 N N . LEU A 1 30 ? -4.798 2.717 -1.565 1.00 0.00 30 LEU A N 20
ATOM 10180 C CA . LEU A 1 30 ? -3.513 2.626 -2.234 1.00 0.00 30 LEU A CA 20
ATOM 10181 C C . LEU A 1 30 ? -2.374 2.561 -1.214 1.00 0.00 30 LEU A C 20
ATOM 10182 O O . LEU A 1 30 ? -2.367 3.307 -0.233 1.00 0.00 30 LEU A O 20
ATOM 10198 N N . CYS A 1 31 ? -1.418 1.668 -1.447 1.00 0.00 31 CYS A N 20
ATOM 10199 C CA . CYS A 1 31 ? -0.278 1.506 -0.549 1.00 0.00 31 CYS A CA 20
ATOM 10200 C C . CYS A 1 31 ? 0.671 2.696 -0.661 1.00 0.00 31 CYS A C 20
ATOM 10201 O O . CYS A 1 31 ? 1.013 3.122 -1.763 1.00 0.00 31 CYS A O 20
ATOM 10208 N N . LYS A 1 32 ? 1.118 3.211 0.476 1.00 0.00 32 LYS A N 20
ATOM 10209 C CA . LYS A 1 32 ? 2.052 4.330 0.498 1.00 0.00 32 LYS A CA 20
ATOM 10210 C C . LYS A 1 32 ? 3.316 3.925 1.253 1.00 0.00 32 LYS A C 20
ATOM 10211 O O . LYS A 1 32 ? 3.236 3.212 2.228 1.00 0.00 32 LYS A O 20
ATOM 10230 N N . ARG A 1 33 ? 4.473 4.300 0.731 1.00 0.00 33 ARG A N 20
ATOM 10231 C CA . ARG A 1 33 ? 5.771 3.886 1.290 1.00 0.00 33 ARG A CA 20
ATOM 10232 C C . ARG A 1 33 ? 6.180 4.644 2.550 1.00 0.00 33 ARG A C 20
ATOM 10233 O O . ARG A 1 33 ? 5.352 5.197 3.267 1.00 0.00 33 ARG A O 20
ATOM 10254 N N . ASN A 1 34 ? 7.492 4.641 2.792 1.00 0.00 34 ASN A N 20
ATOM 10255 C CA . ASN A 1 34 ? 8.113 5.297 3.937 1.00 0.00 34 ASN A CA 20
ATOM 10256 C C . ASN A 1 34 ? 9.467 5.826 3.477 1.00 0.00 34 ASN A C 20
ATOM 10257 O O . ASN A 1 34 ? 10.053 5.266 2.552 1.00 0.00 34 ASN A O 20
ATOM 10268 N N . GLY A 1 35 ? 9.933 6.923 4.069 1.00 0.00 35 GLY A N 20
ATOM 10269 C CA . GLY A 1 35 ? 11.192 7.539 3.647 1.00 0.00 35 GLY A CA 20
ATOM 10270 C C . GLY A 1 35 ? 10.920 8.396 2.438 1.00 0.00 35 GLY A C 20
ATOM 10271 O O . GLY A 1 35 ? 11.194 9.594 2.411 1.00 0.00 35 GLY A O 20
ATOM 10275 N N . ASP A 1 36 ? 10.258 7.754 1.498 1.00 0.00 36 ASP A N 20
ATOM 10276 C CA . ASP A 1 36 ? 9.769 8.356 0.271 1.00 0.00 36 ASP A CA 20
ATOM 10277 C C . ASP A 1 36 ? 8.327 7.871 0.102 1.00 0.00 36 ASP A C 20
ATOM 10278 O O . ASP A 1 36 ? 7.993 7.223 -0.892 1.00 0.00 36 ASP A O 20
ATOM 10287 N N . PRO A 1 37 ? 7.465 8.101 1.126 1.00 0.00 37 PRO A N 20
ATOM 10288 C CA . PRO A 1 37 ? 6.068 7.623 1.142 1.00 0.00 37 PRO A CA 20
ATOM 10289 C C . PRO A 1 37 ? 5.247 8.038 -0.069 1.00 0.00 37 PRO A C 20
ATOM 10290 O O . PRO A 1 37 ? 4.726 9.150 -0.163 1.00 0.00 37 PRO A O 20
#

Secondary structure (DSSP, 8-state):
---SS--SSS-S-SSGGGGT--B--SSS--B--SS--

Organism: Palicourea condensata (NCBI:txid272141)

Sequence (37 aa):
TFCGETCRVIPVCTYSAALGCTCDDRSDGLCKRNGDPTFCGETCRVIPVCTYSAALGCTCDDRSDGLCKRNGDPTFCGETCRVIPVCTYSAALGCTCDDRSDGLCKRNGDPTFCGETCRVIPVCTYSAALGCTCDDRSDGLCKRNGDPTFCGETCRVIPVCTYSAALGCTCDDRSDGLCKRNGDPTFCGETCRVIPVCTYSAALGCTCDDRSDGLCKRNGDPTFCGETCRVIPVCTYSAALGCTCDDRSDGLCKRNGDPTFCGETCRVIPVCTYSAALGCTCDDRSDGLCKRNGDPTFCGETCRVIPVCTYSAALGCTCDDRSDGLCKRNGDPTFCGETCRVIPVCTYSAALGCTCDDRSDGLCKRNGDPTFCGETCRVIPVCTYSAALGCTCDDRSDGLCKRNGDPTFCGETCRVIPVCTYSAALGCTCDDRSDGLCKRNGDPTFCGETCRVIPVCTYSAALGCTCDDRSDGLCKRNGDPTFCGETCRVIPVCTYSAALGCTCDDRSDGLCKRNGDPTFCGETCRVIPVCTYSAALGCTCDDRSDGLCKRNGDPTFCGETCRVIPVCTYSAALGCTCDDRSDGLCKRNGDPTFCGETCRVIPVCTYSAALGCTCDDRSDGLCKRNGDPTFCGETCRVIPVCTYSAALGCTCDDRSDGLCKRNGDPTFCGETCRVIPVCTYSAALGCTCDDRSDGLCKRNGDPTFCGETCRVIPVCTYSAALGCTCDDRSDGLCKRNGDP

Foldseek 3Di:
DQQPDWLACNHDPDVLCVQDWPWDHDNGGGTHGPPRD

InterPro domains:
  IPR005535 Cyclotide [PF03784] (4-37)
  IPR036146 Cyclotide superfamily [SSF57038] (5-37)

Radius of gyration: 8.38 Å; Cα contacts (8 Å, |Δi|>4): 88; chains: 1; bounding box: 23×17×12 Å

Nearest PDB structures (foldseek):
  1r1f-assembly1_A  TM=8.238E-01  e=1.245E-05  Palicourea condensata
  1r1f-assembly1_A  TM=8.546E-01  e=8.643E-06  Palicourea condensata
  3swd-assembly1_A  TM=3.073E-01  e=8.399E+00  Escherichia coli K-12
  3kr6-assembly1_A  TM=2.942E-01  e=7.276E+00  Escherichia coli K-12
  1a2n-assembly1_A  TM=2.811E-01  e=9.025E+00  Escherichia coli

GO terms:
  GO:0006952 defense response (P, IDA)

Solvent-accessible surface area: 2615 Å² total; per-residue (Å²): 89,89,25,44,53,36,0,119,126,143,45,105,10,116,189,11,36,93,116,40,7,93,29,88,56,162,83,69,38,66,1,68,78,58,90,76,69